Protein 1GRW (pdb70)

Sequence (496 aa):
SVPPGDIQTQPGTKIVFNAPYDDKHTYHIKVINSSARRIGYGIKTTNMKRLGVDPPCGVLDPKEAVLLAVSCDAFAFGQEDTNNDRITVEWTNTPDGAAKQFRREWFQGDGMVRRKNLPIEYNPSVPPGDIQTQPGTKIVFNAPYDDKHTYHIKVINSSARRIGYGIKTTNMKRLGVDPPCGVLDPKEAVLLAVSCDAFAFGQEDTNNDRITVEWTNTPDGAAKQFRREWFQGDGMVRRKNLPIEYNPSVPPGDIQTQPGTKIVFNAPYDDKHTYHIKVINSSARRIGYGIKTTNMKRLGVDPPCGVLDPKEAVLLAVSCDAFAFGQEDTNNDRITVEWTNTPDGAAKQFRREWFQGDGMVRRKNLPIEYNPSVPPGDIQTQPGTKIVFNAPYDDKHTYHIKVINSSARRIGYGIKTTNMKRLGVDPPCGVLDPKEAVLLAVSCDAFAFGQEDTNNDRITVEWTNTPDGAAKQFRREWFQGDGMVRRKNLPIEYNP

Solvent-accessible surface area: 25565 Å² total; per-residue (Å²): 154,76,91,13,18,85,16,100,10,51,0,19,100,59,0,1,2,4,5,5,19,89,80,121,45,71,21,76,1,55,1,33,0,46,17,84,124,68,1,0,5,11,16,126,28,73,36,173,192,24,6,30,21,95,44,75,49,16,14,3,42,57,180,60,43,30,92,2,25,0,22,4,60,44,32,47,57,74,156,88,119,26,133,109,12,98,2,8,1,19,6,11,25,27,62,148,89,32,69,111,139,39,147,196,94,30,52,132,39,157,59,87,68,97,127,57,51,0,62,10,70,23,8,73,146,63,52,5,23,86,16,99,8,55,0,19,96,50,0,2,1,13,4,12,18,89,95,120,64,73,26,77,2,50,0,30,0,38,13,88,127,69,0,0,5,3,14,96,28,69,31,173,200,18,7,29,22,92,42,79,50,15,15,4,44,54,154,60,42,28,86,1,28,0,18,5,58,55,24,44,71,76,159,74,86,30,137,98,9,63,2,14,1,6,5,12,27,24,60,156,64,63,52,94,133,48,56,120,77,30,9,74,28,100,22,23,6,35,38,44,16,0,60,8,81,20,9,76,118,77,44,6,28,75,8,99,9,54,0,24,93,45,0,0,2,11,4,17,16,100,88,132,56,70,29,69,1,50,1,35,0,47,16,94,121,62,1,0,4,11,15,127,22,66,34,175,193,17,6,31,15,94,48,77,48,14,14,3,40,57,182,56,45,31,88,1,27,0,25,3,60,55,18,50,94,62,154,62,95,23,129,101,9,72,0,13,1,5,3,12,27,23,66,149,91,29,72,102,132,36,136,190,81,34,33,83,26,98,25,13,4,51,42,40,20,0,63,9,78,27,12,78,136,89,75,4,22,84,20,90,5,43,0,24,93,52,0,1,1,7,4,9,10,91,93,125,43,74,26,80,1,64,1,30,0,51,14,87,102,69,1,0,5,10,15,143,28,65,33,170,195,15,8,28,23,94,44,78,48,15,18,2,44,52,146,64,41,31,88,1,27,0,23,2,61,52,27,42,71,76,149,94,81,30,114,91,9,111,1,18,0,19,7,11,19,13,59,141,88,34,77,94,139,36,125,191,76,24,52,133,51,162,72,88,48,88,139,54,70,0,64,8,63,24,8,70

Structure (mmCIF, N/CA/C/O backbone):
data_1GRW
#
_entry.id   1GRW
#
_cell.length_a   53.478
_cell.length_b   53.478
_cell.length_c   457.203
_cell.angle_alpha   90.00
_cell.angle_beta   90.00
_cell.angle_gamma   90.00
#
_symmetry.space_group_name_H-M   'P 41 21 2'
#
loop_
_entity.id
_entity.type
_entity.pdbx_description
1 polymer 'MAJOR SPERM PROTEIN 31/40/142'
2 water water
#
loop_
_atom_site.group_PDB
_atom_site.id
_atom_site.type_symbol
_atom_site.label_atom_id
_atom_site.label_alt_id
_atom_site.label_comp_id
_atom_site.label_asym_id
_atom_site.label_entity_id
_atom_site.label_seq_id
_atom_site.pdbx_PDB_ins_code
_atom_site.Cartn_x
_atom_site.Cartn_y
_atom_site.Cartn_z
_atom_site.occupancy
_atom_site.B_iso_or_equiv
_atom_site.auth_seq_id
_atom_site.auth_comp_id
_atom_site.auth_asym_id
_atom_site.auth_atom_id
_atom_site.pdbx_PDB_model_num
ATOM 1 N N . SER A 1 3 ? 23.776 20.516 78.857 0.0000 102.62 3 SER A N 1
ATOM 2 C CA . SER A 1 3 ? 23.885 19.425 77.896 0.0000 101.93 3 SER A CA 1
ATOM 3 C C . SER A 1 3 ? 22.696 19.753 76.668 0.0000 101.19 3 SER A C 1
ATOM 4 O O . SER A 1 3 ? 21.482 19.559 76.849 0.0000 102.62 3 SER A O 1
ATOM 7 N N . VAL A 1 4 ? 22.135 20.409 75.216 1.00 62.31 4 VAL A N 1
ATOM 8 C CA . VAL A 1 4 ? 21.594 20.797 73.903 1.00 60.92 4 VAL A CA 1
ATOM 9 C C . VAL A 1 4 ? 21.728 19.696 72.873 1.00 56.92 4 VAL A C 1
ATOM 10 O O . VAL A 1 4 ? 22.763 19.011 72.816 1.00 56.56 4 VAL A O 1
ATOM 14 N N . PRO A 1 5 ? 20.661 19.475 72.122 1.00 55.35 5 PRO A N 1
ATOM 15 C CA . PRO A 1 5 ? 20.673 18.403 71.122 1.00 52.76 5 PRO A CA 1
ATOM 16 C C . PRO A 1 5 ? 21.769 18.664 70.103 1.00 48.50 5 PRO A C 1
ATOM 17 O O . PRO A 1 5 ? 22.202 19.799 69.837 1.00 46.20 5 PRO A O 1
ATOM 21 N N . PRO A 1 6 ? 22.313 17.589 69.570 1.00 45.61 6 PRO A N 1
ATOM 22 C CA . PRO A 1 6 ? 23.298 17.721 68.499 1.00 44.51 6 PRO A CA 1
ATOM 23 C C . PRO A 1 6 ? 22.599 18.332 67.272 1.00 41.83 6 PRO A C 1
ATOM 24 O O . PRO A 1 6 ? 21.394 18.175 67.067 1.00 41.74 6 PRO A O 1
ATOM 28 N N . GLY A 1 7 ? 23.300 19.195 66.556 1.00 37.28 7 GLY A N 1
ATOM 29 C CA . GLY A 1 7 ? 22.790 19.779 65.345 1.00 41.72 7 GLY A CA 1
ATOM 30 C C . GLY A 1 7 ? 22.853 18.799 64.161 1.00 46.05 7 GLY A C 1
ATOM 31 O O . GLY A 1 7 ? 23.059 17.581 64.109 1.00 46.21 7 GLY A O 1
ATOM 32 N N . ASP A 1 8 ? 22.606 19.372 63.004 1.00 50.94 8 ASP A N 1
ATOM 33 C CA . ASP A 1 8 ? 22.538 18.705 61.726 1.00 56.12 8 ASP A CA 1
ATOM 34 C C . ASP A 1 8 ? 23.877 18.718 60.997 1.00 50.51 8 ASP A C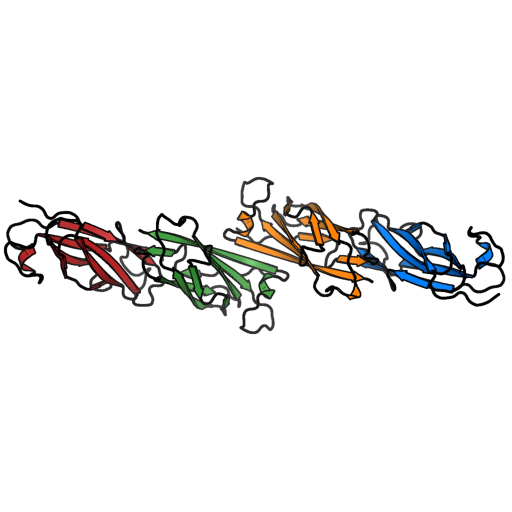 1
ATOM 35 O O . ASP A 1 8 ? 24.693 19.602 61.126 1.00 48.26 8 ASP A O 1
ATOM 40 N N . ILE A 1 9 ? 24.036 17.600 60.303 1.00 48.74 9 ILE A N 1
ATOM 41 C CA . ILE A 1 9 ? 25.220 17.474 59.451 1.00 46.70 9 ILE A CA 1
ATOM 42 C C . ILE A 1 9 ? 24.695 17.438 58.019 1.00 42.86 9 ILE A C 1
ATOM 43 O O . ILE A 1 9 ? 23.498 17.382 57.746 1.00 43.26 9 ILE A O 1
ATOM 48 N N . GLN A 1 10 ? 25.619 17.518 57.113 1.00 46.35 10 GLN A N 1
ATOM 49 C CA . GLN A 1 10 ? 25.286 17.381 55.689 1.00 46.24 10 GLN A CA 1
ATOM 50 C C . GLN A 1 10 ? 26.201 16.265 55.177 1.00 43.86 10 GLN A C 1
ATOM 51 O O . GLN A 1 10 ? 27.331 16.129 55.650 1.00 41.81 10 GLN A O 1
ATOM 57 N N . THR A 1 11 ? 25.600 15.415 54.342 1.00 43.89 11 THR A N 1
ATOM 58 C CA . THR A 1 11 ? 26.448 14.363 53.786 1.00 40.69 11 THR A CA 1
ATOM 59 C C . THR A 1 11 ? 26.410 14.456 52.275 1.00 44.82 11 THR A C 1
ATOM 60 O O . THR A 1 11 ? 25.438 14.889 51.633 1.00 45.69 11 THR A O 1
ATOM 64 N N . GLN A 1 12 ? 27.461 13.939 51.629 1.00 45.19 12 GLN A N 1
ATOM 65 C CA . GLN A 1 12 ? 27.569 13.860 50.172 1.00 38.01 12 GLN A CA 1
ATOM 66 C C . GLN A 1 12 ? 28.151 12.469 49.912 1.00 38.17 12 GLN A C 1
ATOM 67 O O . GLN A 1 12 ? 29.291 12.194 50.302 1.00 40.15 12 GLN A O 1
ATOM 73 N N . PRO A 1 13 ? 27.357 11.597 49.314 1.00 38.34 13 PRO A N 1
ATOM 74 C CA . PRO A 1 13 ? 26.012 11.830 48.858 1.00 38.61 13 PRO A CA 1
ATOM 75 C C . PRO A 1 13 ? 25.018 12.028 49.977 1.00 41.36 13 PRO A C 1
ATOM 76 O O . PRO A 1 13 ? 25.263 11.566 51.110 1.00 43.01 13 PRO A O 1
ATOM 80 N N . GLY A 1 14 ? 23.891 12.711 49.775 1.00 41.51 14 GLY A N 1
ATOM 81 C CA . GLY A 1 14 ? 22.953 12.974 50.823 1.00 38.09 14 GLY A CA 1
ATOM 82 C C . GLY A 1 14 ? 21.925 11.965 51.247 1.00 41.64 14 GLY A C 1
ATOM 83 O O . GLY A 1 14 ? 21.409 12.099 52.400 1.00 41.47 14 GLY A O 1
ATOM 84 N N . THR A 1 15 ? 21.560 10.920 50.473 1.00 40.26 15 THR A N 1
ATOM 85 C CA . THR A 1 15 ? 20.460 10.037 50.866 1.00 40.48 15 THR A CA 1
ATOM 86 C C . THR A 1 15 ? 20.788 8.566 50.784 1.00 41.06 15 THR A C 1
ATOM 87 O O . THR A 1 15 ? 20.048 7.730 51.324 1.00 42.19 15 THR A O 1
ATOM 91 N N . LYS A 1 16 ? 21.818 8.294 49.998 1.00 39.57 16 LYS A N 1
ATOM 92 C CA . LYS A 1 16 ? 22.267 6.905 49.855 1.00 40.66 16 LYS A CA 1
ATOM 93 C C . LYS A 1 16 ? 23.581 6.900 49.089 1.00 36.86 16 LYS A C 1
ATOM 94 O O . LYS A 1 16 ? 24.023 7.937 48.633 1.00 37.34 16 LYS A O 1
ATOM 100 N N . ILE A 1 17 ? 24.152 5.725 48.981 1.00 38.01 17 ILE A N 1
ATOM 101 C CA . ILE A 1 17 ? 25.387 5.556 48.219 1.00 37.07 17 ILE A CA 1
ATOM 102 C C . ILE A 1 17 ? 25.222 4.349 47.324 1.00 34.14 17 ILE A C 1
ATOM 103 O O . ILE A 1 17 ? 24.696 3.297 47.720 1.00 30.88 17 ILE A O 1
ATOM 108 N N . VAL A 1 18 ? 25.538 4.525 46.042 1.00 35.69 18 VAL A N 1
ATOM 109 C CA . VAL A 1 18 ? 25.342 3.411 45.115 1.00 37.63 18 VAL A CA 1
ATOM 110 C C . VAL A 1 18 ? 26.667 2.750 44.784 1.00 36.20 18 VAL A C 1
ATOM 111 O O . VAL A 1 18 ? 27.558 3.508 44.440 1.00 39.34 18 VAL A O 1
ATOM 115 N N . PHE A 1 19 ? 26.788 1.451 44.947 1.00 36.19 19 PHE A N 1
ATOM 116 C CA . PHE A 1 19 ? 27.999 0.757 44.537 1.00 37.44 19 PHE A CA 1
ATOM 117 C C . PHE A 1 19 ? 27.746 0.053 43.199 1.00 38.68 19 PHE A C 1
ATOM 118 O O . PHE A 1 19 ? 26.847 -0.803 43.173 1.00 42.71 19 PHE A O 1
ATOM 126 N N . ASN A 1 20 ? 28.571 0.337 42.240 1.00 38.05 20 ASN A N 1
ATOM 127 C CA . ASN A 1 20 ? 28.457 -0.233 40.905 1.00 37.72 20 ASN A CA 1
ATOM 128 C C . ASN A 1 20 ? 29.230 -1.532 40.745 1.00 36.41 20 ASN A C 1
ATOM 129 O O . ASN A 1 20 ? 30.402 -1.597 41.166 1.00 37.31 20 ASN A O 1
ATOM 134 N N . ALA A 1 21 ? 28.686 -2.543 40.113 1.00 35.87 21 ALA A N 1
ATOM 135 C CA . ALA A 1 21 ? 29.482 -3.753 39.775 1.00 33.67 21 ALA A CA 1
ATOM 136 C C . ALA A 1 21 ? 30.551 -3.293 38.789 1.00 34.54 21 ALA A C 1
ATOM 137 O O . ALA A 1 21 ? 30.430 -2.200 38.191 1.00 33.92 21 ALA A O 1
ATOM 139 N N . PRO A 1 22 ? 31.545 -4.099 38.474 1.00 37.95 22 PRO A N 1
ATOM 140 C CA . PRO A 1 22 ? 31.817 -5.427 38.979 1.00 40.11 22 PRO A CA 1
ATOM 141 C C . PRO A 1 22 ? 32.135 -5.571 40.459 1.00 44.69 22 PRO A C 1
ATOM 142 O O . PRO A 1 22 ? 32.810 -4.764 41.104 1.00 44.17 22 PRO A O 1
ATOM 146 N N . TYR A 1 23 ? 31.728 -6.676 41.081 1.00 46.12 23 TYR A N 1
ATOM 147 C CA . TYR A 1 23 ? 31.962 -6.886 42.502 1.00 47.81 23 TYR A CA 1
ATOM 148 C C . TYR A 1 23 ? 32.984 -7.989 42.781 1.00 52.65 23 TYR A C 1
ATOM 149 O O . TYR A 1 23 ? 32.936 -8.720 43.772 1.00 52.69 23 TYR A O 1
ATOM 158 N N . ASP A 1 24 ? 33.972 -8.073 41.933 1.00 54.31 24 ASP A N 1
ATOM 159 C CA . ASP A 1 24 ? 35.001 -9.101 41.996 1.00 54.80 24 ASP A CA 1
ATOM 160 C C . ASP A 1 24 ? 36.310 -8.445 42.391 1.00 54.30 24 ASP A C 1
ATOM 161 O O . ASP A 1 24 ? 37.378 -9.048 42.454 1.00 55.43 24 ASP A O 1
ATOM 166 N N . ASP A 1 25 ? 36.199 -7.220 42.874 1.00 53.36 25 ASP A N 1
ATOM 167 C CA . ASP A 1 25 ? 37.390 -6.448 43.274 1.00 54.13 25 ASP A CA 1
ATOM 168 C C . ASP A 1 25 ? 36.941 -5.591 44.456 1.00 51.24 25 ASP A C 1
ATOM 169 O O . ASP A 1 25 ? 35.742 -5.404 44.640 1.00 50.67 25 ASP A O 1
ATOM 174 N N . LYS A 1 26 ? 37.838 -5.090 45.247 1.00 48.97 26 LYS A N 1
ATOM 175 C CA . LYS A 1 26 ? 37.397 -4.250 46.351 1.00 47.26 26 LYS A CA 1
ATOM 176 C C . LYS A 1 26 ? 37.221 -2.858 45.806 1.00 45.91 26 LYS A C 1
ATOM 177 O O . LYS A 1 26 ? 38.087 -2.296 45.138 1.00 47.17 26 LYS A O 1
ATOM 183 N N . HIS A 1 27 ? 36.119 -2.221 46.060 1.00 45.05 27 HIS A N 1
ATOM 184 C CA . HIS A 1 27 ? 35.950 -0.849 45.518 1.00 50.37 27 HIS A CA 1
ATOM 185 C C . HIS A 1 27 ? 35.923 0.063 46.737 1.00 48.57 27 HIS A C 1
ATOM 186 O O . HIS A 1 27 ? 35.240 -0.266 47.707 1.00 49.17 27 HIS A O 1
ATOM 193 N N . THR A 1 28 ? 36.591 1.193 46.697 1.00 45.99 28 THR A N 1
ATOM 194 C CA . THR A 1 28 ? 36.629 2.146 47.790 1.00 40.13 28 THR A CA 1
ATOM 195 C C . THR A 1 28 ? 35.874 3.404 47.387 1.00 46.89 28 THR A C 1
ATOM 196 O O . THR A 1 28 ? 36.168 4.054 46.381 1.00 44.90 28 THR A O 1
ATOM 200 N N . TYR A 1 29 ? 34.801 3.716 48.150 1.00 49.56 29 TYR A N 1
ATOM 201 C CA . TYR A 1 29 ? 33.999 4.898 47.835 1.00 49.31 29 TYR A CA 1
ATOM 202 C C . TYR A 1 29 ? 34.245 5.938 48.907 1.00 49.56 29 TYR A C 1
ATOM 203 O O . TYR A 1 29 ? 34.875 5.678 49.932 1.00 55.46 29 TYR A O 1
ATOM 212 N N . HIS A 1 30 ? 33.786 7.152 48.681 1.00 50.45 30 HIS A N 1
ATOM 213 C CA . HIS A 1 30 ? 34.008 8.238 49.633 1.00 49.75 30 HIS A CA 1
ATOM 214 C C . HIS A 1 30 ? 32.731 8.964 49.975 1.00 50.08 30 HIS A C 1
ATOM 215 O O . HIS A 1 30 ? 31.749 9.060 49.222 1.00 57.40 30 HIS A O 1
ATOM 222 N N . ILE A 1 31 ? 32.596 9.344 51.229 1.00 45.80 31 ILE A N 1
ATOM 223 C CA . ILE A 1 31 ? 31.394 10.061 51.667 1.00 41.56 31 ILE A CA 1
ATOM 224 C C . ILE A 1 31 ? 31.917 11.306 52.348 1.00 42.88 31 ILE A C 1
ATOM 225 O O . ILE A 1 31 ? 32.916 11.250 53.079 1.00 45.46 31 ILE A O 1
ATOM 230 N N . LYS A 1 32 ? 31.324 12.441 52.042 1.00 40.51 32 LYS A N 1
ATOM 231 C CA . LYS A 1 32 ? 31.765 13.668 52.702 1.00 42.04 32 LYS A CA 1
ATOM 232 C C . LYS A 1 32 ? 30.809 13.977 53.872 1.00 44.36 32 LYS A C 1
ATOM 233 O O . LYS A 1 32 ? 29.598 14.020 53.676 1.00 42.99 32 LYS A O 1
ATOM 239 N N . VAL A 1 33 ? 31.334 14.143 55.082 1.00 41.60 33 VAL A N 1
ATOM 240 C CA . VAL A 1 33 ? 30.487 14.501 56.210 1.00 41.68 33 VAL A CA 1
ATOM 241 C C . VAL A 1 33 ? 30.873 15.915 56.652 1.00 40.52 33 VAL A C 1
ATOM 242 O O . VAL A 1 33 ? 32.062 16.151 56.822 1.00 41.90 33 VAL A O 1
ATOM 246 N N . ILE A 1 34 ? 29.911 16.808 56.661 1.00 40.67 34 ILE A N 1
ATOM 247 C CA . ILE A 1 34 ? 30.123 18.193 57.043 1.00 41.88 34 ILE A CA 1
ATOM 248 C C . ILE A 1 34 ? 29.306 18.528 58.302 1.00 40.98 34 ILE A C 1
ATOM 249 O O . ILE A 1 34 ? 28.139 18.177 58.438 1.00 41.15 34 ILE A O 1
ATOM 254 N N . ASN A 1 35 ? 29.967 19.159 59.248 1.00 42.21 35 ASN A N 1
ATOM 255 C CA . ASN A 1 35 ? 29.339 19.556 60.503 1.00 43.52 35 ASN A CA 1
ATOM 256 C C . ASN A 1 35 ? 28.759 20.950 60.269 1.00 46.65 35 ASN A C 1
ATOM 257 O O . ASN A 1 35 ? 29.446 21.961 60.385 1.00 48.76 35 ASN A O 1
ATOM 262 N N . SER A 1 36 ? 27.498 21.034 59.879 1.00 46.69 36 SER A N 1
ATOM 263 C CA . SER A 1 36 ? 26.871 22.303 59.594 1.00 51.03 36 SER A CA 1
ATOM 264 C C . SER A 1 36 ? 26.488 23.070 60.879 1.00 52.80 36 SER A C 1
ATOM 265 O O . SER A 1 36 ? 26.019 24.213 60.765 1.00 53.69 36 SER A O 1
ATOM 268 N N . SER A 1 37 ? 26.520 22.414 62.027 1.00 49.83 37 SER A N 1
ATOM 269 C CA . SER A 1 37 ? 25.990 23.036 63.242 1.00 48.99 37 SER A CA 1
ATOM 270 C C . SER A 1 37 ? 26.922 24.065 63.835 1.00 49.39 37 SER A C 1
ATOM 271 O O . SER A 1 37 ? 28.069 24.224 63.395 1.00 50.76 37 SER A O 1
ATOM 274 N N . ALA A 1 38 ? 26.464 24.718 64.921 1.00 47.53 38 ALA A N 1
ATOM 275 C CA . ALA A 1 38 ? 27.363 25.707 65.531 1.00 45.34 38 ALA A CA 1
ATOM 276 C C . ALA A 1 38 ? 28.257 25.091 66.591 1.00 49.11 38 ALA A C 1
ATOM 277 O O . ALA A 1 38 ? 29.060 25.811 67.216 1.00 52.14 38 ALA A O 1
ATOM 279 N N . ARG A 1 39 ? 28.164 23.791 66.886 1.00 46.55 39 ARG A N 1
ATOM 280 C CA . ARG A 1 39 ? 28.985 23.208 67.933 1.00 45.72 39 ARG A CA 1
ATOM 281 C C . ARG A 1 39 ? 29.863 22.067 67.478 1.00 45.01 39 ARG A C 1
ATOM 282 O O . ARG A 1 39 ? 29.675 21.426 66.444 1.00 46.28 39 ARG A O 1
ATOM 290 N N . ARG A 1 40 ? 30.941 21.812 68.229 1.00 43.37 40 ARG A N 1
ATOM 291 C CA . ARG A 1 40 ? 31.840 20.708 67.943 1.00 41.70 40 ARG A CA 1
ATOM 292 C C . ARG A 1 40 ? 31.107 19.383 68.173 1.00 41.82 40 ARG A C 1
ATOM 293 O O . ARG A 1 40 ? 30.357 19.233 69.131 1.00 39.27 40 ARG A O 1
ATOM 301 N N . ILE A 1 41 ? 31.307 18.422 67.269 1.00 42.62 41 ILE A N 1
ATOM 302 C CA . ILE A 1 41 ? 30.595 17.157 67.405 1.00 38.69 41 ILE A CA 1
ATOM 303 C C . ILE A 1 41 ? 31.582 16.011 67.243 1.00 39.31 41 ILE A C 1
ATOM 304 O O . ILE A 1 41 ? 32.548 16.184 66.515 1.00 42.20 41 ILE A O 1
ATOM 309 N N . GLY A 1 42 ? 31.290 14.905 67.875 1.00 39.09 42 GLY A N 1
ATOM 310 C CA . GLY A 1 42 ? 32.080 13.668 67.840 1.00 33.24 42 GLY A CA 1
ATOM 311 C C . GLY A 1 42 ? 31.173 12.735 67.028 1.00 39.29 42 GLY A C 1
ATOM 312 O O . GLY A 1 42 ? 29.951 12.860 67.085 1.00 41.18 42 GLY A O 1
ATOM 313 N N . TYR A 1 43 ? 31.753 11.868 66.213 1.00 40.86 43 TYR A N 1
ATOM 314 C CA . TYR A 1 43 ? 30.911 11.037 65.366 1.00 37.79 43 TYR A CA 1
ATOM 315 C C . TYR A 1 43 ? 31.467 9.627 65.317 1.00 38.95 43 TYR A C 1
ATOM 316 O O . TYR A 1 43 ? 32.677 9.412 65.412 1.00 41.07 43 TYR A O 1
ATOM 325 N N . GLY A 1 44 ? 30.562 8.681 65.118 1.00 37.80 44 GLY A N 1
ATOM 326 C CA . GLY A 1 44 ? 31.026 7.278 64.950 1.00 34.98 44 GLY A CA 1
ATOM 327 C C . GLY A 1 44 ? 30.271 6.769 63.706 1.00 38.32 44 GLY A C 1
ATOM 328 O O . GLY A 1 44 ? 29.174 7.241 63.413 1.00 42.02 44 GLY A O 1
ATOM 329 N N . ILE A 1 45 ? 30.919 5.914 62.936 1.00 35.28 45 ILE A N 1
ATOM 330 C CA . ILE A 1 45 ? 30.348 5.328 61.769 1.00 37.32 45 ILE A CA 1
ATOM 331 C C . ILE A 1 45 ? 30.142 3.839 62.004 1.00 39.47 45 ILE A C 1
ATOM 332 O O . ILE A 1 45 ? 31.006 3.216 62.604 1.00 41.46 45 ILE A O 1
ATOM 337 N N . LYS A 1 46 ? 29.051 3.286 61.535 1.00 40.60 46 LYS A N 1
ATOM 338 C CA . LYS A 1 46 ? 28.768 1.866 61.636 1.00 44.24 46 LYS A CA 1
ATOM 339 C C . LYS A 1 46 ? 28.245 1.315 60.330 1.00 44.18 46 LYS A C 1
ATOM 340 O O . LYS A 1 46 ? 27.671 2.053 59.521 1.00 43.37 46 LYS A O 1
ATOM 346 N N . THR A 1 47 ? 28.475 0.024 60.075 1.00 48.56 47 THR A N 1
ATOM 347 C CA . THR A 1 47 ? 27.934 -0.589 58.870 1.00 49.98 47 THR A CA 1
ATOM 348 C C . THR A 1 47 ? 27.209 -1.883 59.260 1.00 46.85 47 THR A C 1
ATOM 349 O O . THR A 1 47 ? 27.532 -2.456 60.290 1.00 44.64 47 THR A O 1
ATOM 353 N N . THR A 1 48 ? 26.313 -2.321 58.409 1.00 47.07 48 THR A N 1
ATOM 354 C CA . THR A 1 48 ? 25.542 -3.544 58.590 1.00 44.86 48 THR A CA 1
ATOM 355 C C . THR A 1 48 ? 26.312 -4.769 58.139 1.00 45.01 48 THR A C 1
ATOM 356 O O . THR A 1 48 ? 25.815 -5.894 58.283 1.00 46.48 48 THR A O 1
ATOM 360 N N . ASN A 1 49 ? 27.513 -4.569 57.602 1.00 44.23 49 ASN A N 1
ATOM 361 C CA . ASN A 1 49 ? 28.210 -5.812 57.150 1.00 48.41 49 ASN A CA 1
ATOM 362 C C . ASN A 1 49 ? 29.691 -5.605 57.345 1.00 53.95 49 ASN A C 1
ATOM 363 O O . ASN A 1 49 ? 30.391 -5.099 56.467 1.00 54.04 49 ASN A O 1
ATOM 368 N N . MET A 1 50 ? 30.169 -5.906 58.568 1.00 57.09 50 MET A N 1
ATOM 369 C CA . MET A 1 50 ? 31.581 -5.735 58.879 1.00 57.02 50 MET A CA 1
ATOM 370 C C . MET A 1 50 ? 32.458 -6.564 57.941 1.00 55.27 50 MET A C 1
ATOM 371 O O . MET A 1 50 ? 33.516 -6.069 57.468 1.00 55.46 50 MET A O 1
ATOM 376 N N . LYS A 1 51 ? 32.039 -7.769 57.550 1.00 48.01 51 LYS A N 1
ATOM 377 C CA . LYS A 1 51 ? 32.854 -8.605 56.677 1.00 53.95 51 LYS A CA 1
ATOM 378 C C . LYS A 1 51 ? 33.152 -7.981 55.312 1.00 56.36 51 LYS A C 1
ATOM 379 O O . LYS A 1 51 ? 34.296 -8.003 54.867 1.00 54.58 51 LYS A O 1
ATOM 385 N N . ARG A 1 52 ? 32.147 -7.447 54.650 1.00 56.00 52 ARG A N 1
ATOM 386 C CA . ARG A 1 52 ? 32.224 -6.831 53.346 1.00 51.87 52 ARG A CA 1
ATOM 387 C C . ARG A 1 52 ? 32.497 -5.342 53.451 1.00 52.83 52 ARG A C 1
ATOM 388 O O . ARG A 1 52 ? 33.256 -4.775 52.646 1.00 53.48 52 ARG A O 1
ATOM 396 N N . LEU A 1 53 ? 31.920 -4.647 54.455 1.00 47.73 53 LEU A N 1
ATOM 397 C CA . LEU A 1 53 ? 32.081 -3.203 54.473 1.00 45.48 53 LEU A CA 1
ATOM 398 C C . LEU A 1 53 ? 32.997 -2.660 55.528 1.00 45.70 53 LEU A C 1
ATOM 399 O O . LEU A 1 53 ? 32.911 -3.026 56.697 1.00 54.20 53 LEU A O 1
ATOM 404 N N . GLY A 1 54 ? 33.734 -1.621 55.204 1.00 43.73 54 GLY A N 1
ATOM 405 C CA . GLY A 1 54 ? 34.694 -0.983 56.071 1.00 39.32 54 GLY A CA 1
ATOM 406 C C . GLY A 1 54 ? 34.675 0.524 55.856 1.00 45.56 54 GLY A C 1
ATOM 407 O O . GLY A 1 54 ? 34.458 1.013 54.734 1.00 49.71 54 GLY A O 1
ATOM 408 N N . VAL A 1 55 ? 34.766 1.269 56.945 1.00 47.39 55 VAL A N 1
ATOM 409 C CA . VAL A 1 55 ? 34.787 2.708 56.940 1.00 48.64 55 VAL A CA 1
ATOM 410 C C . VAL A 1 55 ? 36.049 3.190 57.684 1.00 48.80 55 VAL A C 1
ATOM 411 O O . VAL A 1 55 ? 36.486 2.612 58.664 1.00 47.36 55 VAL A O 1
ATOM 415 N N . ASP A 1 56 ? 36.602 4.262 57.133 1.00 47.28 56 ASP A N 1
ATOM 416 C CA . ASP A 1 56 ? 37.809 4.846 57.658 1.00 48.18 56 ASP A CA 1
ATOM 417 C C . ASP A 1 56 ? 37.933 6.319 57.360 1.00 45.95 56 ASP A C 1
ATOM 418 O O . ASP A 1 56 ? 37.975 6.667 56.189 1.00 46.98 56 ASP A O 1
ATOM 423 N N . PRO A 1 57 ? 38.064 7.179 58.346 1.00 45.21 57 PRO A N 1
ATOM 424 C CA . PRO A 1 57 ? 38.066 6.823 59.748 1.00 48.46 57 PRO A CA 1
ATOM 425 C C . PRO A 1 57 ? 36.670 6.411 60.225 1.00 49.85 57 PRO A C 1
ATOM 426 O O . PRO A 1 57 ? 35.676 6.994 59.795 1.00 52.09 57 PRO A O 1
ATOM 430 N N . PRO A 1 58 ? 36.633 5.534 61.205 1.00 49.00 58 PRO A N 1
ATOM 431 C CA . PRO A 1 58 ? 35.401 5.021 61.773 1.00 47.61 58 PRO A CA 1
ATOM 432 C C . PRO A 1 58 ? 34.858 5.923 62.857 1.00 47.21 58 PRO A C 1
ATOM 433 O O . PRO A 1 58 ? 33.743 5.719 63.339 1.00 48.25 58 PRO A O 1
ATOM 437 N N . CYS A 1 59 ? 35.583 6.968 63.250 1.00 44.35 59 CYS A N 1
ATOM 438 C CA . CYS A 1 59 ? 35.094 7.876 64.280 1.00 42.59 59 CYS A CA 1
ATOM 439 C C . CYS A 1 59 ? 36.007 9.092 64.233 1.00 41.54 59 CYS A C 1
ATOM 440 O O . CYS A 1 59 ? 37.110 8.930 63.733 1.00 42.84 59 CYS A O 1
ATOM 443 N N . GLY A 1 60 ? 35.534 10.232 64.678 1.00 41.99 60 GLY A N 1
ATOM 444 C CA . GLY A 1 60 ? 36.363 11.426 64.686 1.00 42.53 60 GLY A CA 1
ATOM 445 C C . GLY A 1 60 ? 35.651 12.582 65.404 1.00 42.07 60 GLY A C 1
ATOM 446 O O . GLY A 1 60 ? 34.589 12.351 65.978 1.00 40.26 60 GLY A O 1
ATOM 447 N N . VAL A 1 61 ? 36.200 13.783 65.214 1.00 40.16 61 VAL A N 1
ATOM 448 C CA . VAL A 1 61 ? 35.641 15.003 65.802 1.00 41.21 61 VAL A CA 1
ATOM 449 C C . VAL A 1 61 ? 35.601 16.043 64.694 1.00 43.96 61 VAL A C 1
ATOM 450 O O . VAL A 1 61 ? 36.484 16.055 63.846 1.00 50.28 61 VAL A O 1
ATOM 454 N N . LEU A 1 62 ? 34.620 16.904 64.673 1.00 43.28 62 LEU A N 1
ATOM 455 C CA . LEU A 1 62 ? 34.438 17.897 63.620 1.00 42.60 62 LEU A CA 1
ATOM 456 C C . LEU A 1 62 ? 34.042 19.242 64.228 1.00 46.44 62 LEU A C 1
ATOM 457 O O . LEU A 1 62 ? 33.031 19.367 64.942 1.00 43.46 62 LEU A O 1
ATOM 462 N N . ASP A 1 63 ? 34.942 20.237 64.026 1.00 45.63 63 ASP A N 1
ATOM 463 C CA . ASP A 1 63 ? 34.612 21.545 64.598 1.00 47.25 63 ASP A CA 1
ATOM 464 C C . ASP A 1 63 ? 33.451 22.097 63.790 1.00 47.53 63 ASP A C 1
ATOM 465 O O . ASP A 1 63 ? 33.140 21.560 62.742 1.00 47.86 63 ASP A O 1
ATOM 470 N N . PRO A 1 64 ? 32.830 23.168 64.248 1.00 47.81 64 PRO A N 1
ATOM 471 C CA . PRO A 1 64 ? 31.740 23.757 63.470 1.00 48.50 64 PRO A CA 1
ATOM 472 C C . PRO A 1 64 ? 32.274 24.026 62.071 1.00 51.06 64 PRO A C 1
ATOM 473 O O . PRO A 1 64 ? 33.419 24.490 61.975 1.00 50.28 64 PRO A O 1
ATOM 477 N N . LYS A 1 65 ? 31.504 23.719 61.049 1.00 52.45 65 LYS A N 1
ATOM 478 C CA . LYS A 1 65 ? 31.756 23.906 59.649 1.00 47.93 65 LYS A CA 1
ATOM 479 C C . LYS A 1 65 ? 32.879 23.093 59.059 1.00 47.17 65 LYS A C 1
ATOM 480 O O . LYS A 1 65 ? 33.142 23.172 57.840 1.00 53.89 65 LYS A O 1
ATOM 486 N N . GLU A 1 66 ? 33.519 22.210 59.807 1.00 43.42 66 GLU A N 1
ATOM 487 C CA . GLU A 1 66 ? 34.574 21.341 59.345 1.00 42.51 66 GLU A CA 1
ATOM 488 C C . GLU A 1 66 ? 33.955 20.087 58.719 1.00 48.53 66 GLU A C 1
ATOM 489 O O . GLU A 1 66 ? 32.930 19.567 59.143 1.00 50.31 66 GLU A O 1
ATOM 495 N N . ALA A 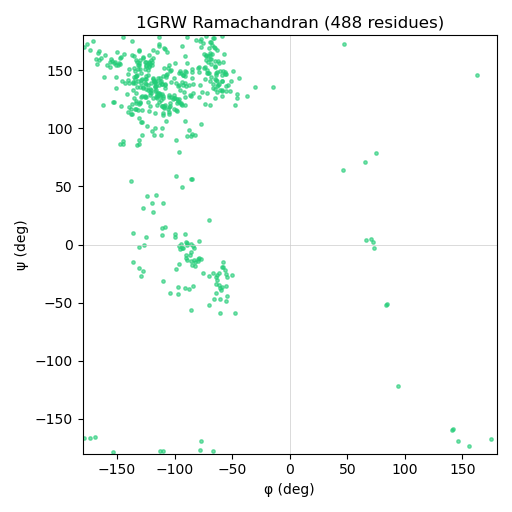1 67 ? 34.647 19.546 57.722 1.00 50.29 67 ALA A N 1
ATOM 496 C CA . ALA A 1 67 ? 34.271 18.381 56.978 1.00 45.23 67 ALA A CA 1
ATOM 497 C C . ALA A 1 67 ? 35.323 17.290 57.029 1.00 41.80 67 ALA A C 1
ATOM 498 O O . ALA A 1 67 ? 36.491 17.575 57.210 1.00 47.43 67 ALA A O 1
ATOM 500 N N . VAL A 1 68 ? 34.899 16.071 56.863 1.00 40.67 68 VAL A N 1
ATOM 501 C CA . VAL A 1 68 ? 35.817 14.941 56.819 1.00 40.23 68 VAL A CA 1
ATOM 502 C C . VAL A 1 68 ? 35.404 14.025 55.644 1.00 43.75 68 VAL A C 1
ATOM 503 O O . VAL A 1 68 ? 34.217 13.987 55.286 1.00 48.20 68 VAL A O 1
ATOM 507 N N . LEU A 1 69 ? 36.359 13.438 54.972 1.00 41.39 69 LEU A N 1
ATOM 508 C CA . LEU A 1 69 ? 36.086 12.579 53.817 1.00 46.50 69 LEU A CA 1
ATOM 509 C C . LEU A 1 69 ? 36.407 11.137 54.207 1.00 47.89 69 LEU A C 1
ATOM 510 O O . LEU A 1 69 ? 37.506 10.752 54.583 1.00 49.08 69 LEU A O 1
ATOM 515 N N . LEU A 1 70 ? 35.346 10.328 54.260 1.00 48.34 70 LEU A N 1
ATOM 516 C CA . LEU A 1 70 ? 35.428 8.968 54.723 1.00 41.62 70 LEU A CA 1
ATOM 517 C C . LEU A 1 70 ? 35.573 8.017 53.575 1.00 42.27 70 LEU A C 1
ATOM 518 O O . LEU A 1 70 ? 34.925 8.193 52.546 1.00 41.52 70 LEU A O 1
ATOM 523 N N . ALA A 1 71 ? 36.304 6.962 53.891 1.00 41.53 71 ALA A N 1
ATOM 524 C CA . ALA A 1 71 ? 36.505 5.949 52.843 1.00 42.88 71 ALA A CA 1
ATOM 525 C C . ALA A 1 71 ? 35.707 4.717 53.252 1.00 42.25 71 ALA A C 1
ATOM 526 O O . ALA A 1 71 ? 35.888 4.055 54.284 1.00 42.03 71 ALA A O 1
ATOM 528 N N . VAL A 1 72 ? 34.770 4.408 52.373 1.00 41.23 72 VAL A N 1
ATOM 529 C CA . VAL A 1 72 ? 33.897 3.265 52.527 1.00 44.39 72 VAL A CA 1
ATOM 530 C C . VAL A 1 72 ? 34.298 2.182 51.534 1.00 46.74 72 VAL A C 1
ATOM 531 O O . VAL A 1 72 ? 34.035 2.365 50.342 1.00 47.54 72 VAL A O 1
ATOM 535 N N . SER A 1 73 ? 34.917 1.137 52.038 1.00 47.12 73 SER A N 1
ATOM 536 C CA . SER A 1 73 ? 35.322 0.061 51.139 1.00 48.83 73 SER A CA 1
ATOM 537 C C . SER A 1 73 ? 34.275 -1.046 51.111 1.00 50.49 73 SER A C 1
ATOM 538 O O . SER A 1 73 ? 33.578 -1.342 52.088 1.00 51.81 73 SER A O 1
ATOM 541 N N . CYS A 1 74 ? 34.187 -1.686 49.961 1.00 48.58 74 CYS A N 1
ATOM 542 C CA . CYS A 1 74 ? 33.321 -2.822 49.688 1.00 44.59 74 CYS A CA 1
ATOM 543 C C . CYS A 1 74 ? 34.135 -3.949 49.064 1.00 45.93 74 CYS A C 1
ATOM 544 O O . CYS A 1 74 ? 34.623 -3.927 47.933 1.00 47.12 74 CYS A O 1
ATOM 547 N N . ASP A 1 75 ? 34.417 -4.985 49.852 1.00 49.07 75 ASP A N 1
ATOM 548 C CA . ASP A 1 75 ? 35.201 -6.105 49.395 1.00 50.45 75 ASP A CA 1
ATOM 549 C C . ASP A 1 75 ? 34.562 -6.741 48.146 1.00 50.99 75 ASP A C 1
ATOM 550 O O . ASP A 1 75 ? 33.404 -6.504 47.836 1.00 51.40 75 ASP A O 1
ATOM 555 N N . ALA A 1 76 ? 35.367 -7.541 47.467 1.00 46.76 76 ALA A N 1
ATOM 556 C CA . ALA A 1 76 ? 34.860 -8.391 46.391 1.00 42.82 76 ALA A CA 1
ATOM 557 C C . ALA A 1 76 ? 33.871 -9.347 47.077 1.00 40.50 76 ALA A C 1
ATOM 558 O O . ALA A 1 76 ? 34.135 -9.673 48.261 1.00 39.47 76 ALA A O 1
ATOM 560 N N . PHE A 1 77 ? 32.831 -9.795 46.426 1.00 40.31 77 PHE A N 1
ATOM 561 C CA . PHE A 1 77 ? 31.853 -10.719 47.005 1.00 42.92 77 PHE A CA 1
ATOM 562 C C . PHE A 1 77 ? 31.021 -11.247 45.835 1.00 45.36 77 PHE A C 1
ATOM 563 O O . PHE A 1 77 ? 31.060 -10.628 44.778 1.00 43.47 77 PHE A O 1
ATOM 571 N N . ALA A 1 78 ? 30.277 -12.315 46.064 1.00 52.51 78 ALA A N 1
ATOM 572 C CA . ALA A 1 78 ? 29.430 -12.904 45.021 1.00 53.45 78 ALA A CA 1
ATOM 573 C C . ALA A 1 78 ? 27.992 -12.397 45.230 1.00 53.96 78 ALA A C 1
ATOM 574 O O . ALA A 1 78 ? 27.121 -12.905 45.928 1.00 50.53 78 ALA A O 1
ATOM 576 N N . PHE A 1 79 ? 27.801 -11.270 44.559 1.00 52.99 79 PHE A N 1
ATOM 577 C CA . PHE A 1 79 ? 26.561 -10.541 44.468 1.00 50.85 79 PHE A CA 1
ATOM 578 C C . PHE A 1 79 ? 25.423 -11.448 43.974 1.00 50.94 79 PHE A C 1
ATOM 579 O O . PHE A 1 79 ? 24.289 -11.441 44.476 1.00 49.95 79 PHE A O 1
ATOM 587 N N . GLY A 1 80 ? 25.748 -12.233 42.938 1.00 44.41 80 GLY A N 1
ATOM 588 C CA . GLY A 1 80 ? 24.841 -13.162 42.343 1.00 50.66 80 GLY A CA 1
ATOM 589 C C . GLY A 1 80 ? 24.268 -14.218 43.257 1.00 57.18 80 GLY A C 1
ATOM 590 O O . GLY A 1 80 ? 23.366 -14.938 42.809 1.00 60.70 80 GLY A O 1
ATOM 591 N N . GLN A 1 81 ? 24.839 -14.433 44.447 1.00 58.88 81 GLN A N 1
ATOM 592 C CA . GLN A 1 81 ? 24.342 -15.429 45.361 1.00 59.59 81 GLN A CA 1
ATOM 593 C C . GLN A 1 81 ? 24.027 -14.948 46.762 1.00 63.27 81 GLN A C 1
ATOM 594 O O . GLN A 1 81 ? 23.678 -15.857 47.520 1.00 63.97 81 GLN A O 1
ATOM 600 N N . GLU A 1 82 ? 24.234 -13.682 47.064 1.00 67.91 82 GLU A N 1
ATOM 601 C CA . GLU A 1 82 ? 24.006 -13.165 48.401 1.00 69.75 82 GLU A CA 1
ATOM 602 C C . GLU A 1 82 ? 22.864 -12.175 48.515 1.00 69.74 82 GLU A C 1
ATOM 603 O O . GLU A 1 82 ? 22.110 -11.854 47.621 1.00 68.31 82 GLU A O 1
ATOM 609 N N . ASP A 1 83 ? 22.653 -11.737 49.752 1.00 74.61 83 ASP A N 1
ATOM 610 C CA . ASP A 1 83 ? 21.651 -10.777 50.157 1.00 72.01 83 ASP A CA 1
ATOM 611 C C . ASP A 1 83 ? 22.287 -9.406 49.960 1.00 68.24 83 ASP A C 1
ATOM 612 O O . ASP A 1 83 ? 23.463 -9.293 50.339 1.00 70.54 83 ASP A O 1
ATOM 617 N N . THR A 1 84 ? 21.590 -8.526 49.256 1.00 62.52 84 THR A N 1
ATOM 618 C CA . THR A 1 84 ? 22.119 -7.179 49.112 1.00 54.15 84 THR A CA 1
ATOM 619 C C . THR A 1 84 ? 21.038 -6.128 49.314 1.00 52.22 84 THR A C 1
ATOM 620 O O . THR A 1 84 ? 21.278 -4.937 49.069 1.00 50.54 84 THR A O 1
ATOM 624 N N . ASN A 1 85 ? 19.846 -6.516 49.772 1.00 49.43 85 ASN A N 1
ATOM 625 C CA . ASN A 1 85 ? 18.859 -5.430 49.947 1.00 57.07 85 ASN A CA 1
ATOM 626 C C . ASN A 1 85 ? 18.950 -4.864 51.354 1.00 59.89 85 ASN A C 1
ATOM 627 O O . ASN A 1 85 ? 18.121 -4.037 51.755 1.00 59.92 85 ASN A O 1
ATOM 632 N N . ASN A 1 86 ? 19.951 -5.232 52.184 1.00 58.48 86 ASN A N 1
ATOM 633 C CA . ASN A 1 86 ? 20.029 -4.718 53.521 1.00 61.79 86 ASN A CA 1
ATOM 634 C C . ASN A 1 86 ? 21.287 -4.072 54.015 1.00 57.83 86 ASN A C 1
ATOM 635 O O . ASN A 1 86 ? 21.583 -4.056 55.214 1.00 55.62 86 ASN A O 1
ATOM 640 N N . ASP A 1 87 ? 22.068 -3.416 53.176 1.00 54.00 87 ASP A N 1
ATOM 641 C CA . ASP A 1 87 ? 23.262 -2.776 53.694 1.00 48.89 87 ASP A CA 1
ATOM 642 C C . ASP A 1 87 ? 23.015 -1.285 53.883 1.00 46.57 87 ASP A C 1
ATOM 643 O O . ASP A 1 87 ? 22.312 -0.671 53.083 1.00 45.38 87 ASP A O 1
ATOM 648 N N . ARG A 1 88 ? 23.614 -0.775 54.957 1.00 43.35 88 ARG A N 1
ATOM 649 C CA . ARG A 1 88 ? 23.556 0.660 55.168 1.00 45.47 88 ARG A CA 1
ATOM 650 C C . ARG A 1 88 ? 24.758 1.146 55.953 1.00 42.79 88 ARG A C 1
ATOM 651 O O . ARG A 1 88 ? 25.468 0.352 56.572 1.00 4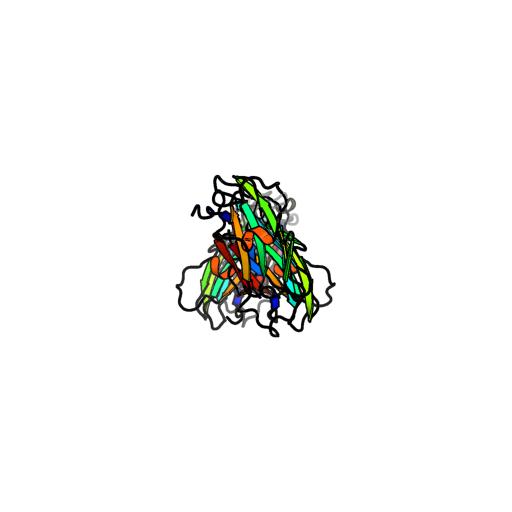6.79 88 ARG A O 1
ATOM 659 N N . ILE A 1 89 ? 25.065 2.406 55.785 1.00 37.54 89 ILE A N 1
ATOM 660 C CA . ILE A 1 89 ? 26.162 3.016 56.541 1.00 36.84 89 ILE A CA 1
ATOM 661 C C . ILE A 1 89 ? 25.446 3.929 57.537 1.00 39.75 89 ILE A C 1
ATOM 662 O O . ILE A 1 89 ? 24.442 4.523 57.106 1.00 40.33 89 ILE A O 1
ATOM 667 N N . THR A 1 90 ? 25.834 3.934 58.793 1.00 35.94 90 THR A N 1
ATOM 668 C CA . THR A 1 90 ? 25.193 4.799 59.770 1.00 35.38 90 THR A CA 1
ATOM 669 C C . THR A 1 90 ? 26.189 5.794 60.381 1.00 36.58 90 THR A C 1
ATOM 670 O O . THR A 1 90 ? 27.260 5.415 60.909 1.00 33.35 90 THR A O 1
ATOM 674 N N . VAL A 1 91 ? 25.812 7.062 60.303 1.00 36.13 91 VAL A N 1
ATOM 675 C CA . VAL A 1 91 ? 26.572 8.144 60.911 1.00 37.04 91 VAL A CA 1
ATOM 676 C C . VAL A 1 91 ? 25.881 8.523 62.221 1.00 38.98 91 VAL A C 1
ATOM 677 O O . VAL A 1 91 ? 24.743 9.032 62.161 1.00 35.51 91 VAL A O 1
ATOM 681 N N . GLU A 1 92 ? 26.581 8.333 63.317 1.00 45.78 92 GLU A N 1
ATOM 682 C CA . GLU A 1 92 ? 26.063 8.712 64.646 1.00 44.83 92 GLU A CA 1
ATOM 683 C C . GLU A 1 92 ? 26.927 9.880 65.155 1.00 44.91 92 GLU A C 1
ATOM 684 O O . GLU A 1 92 ? 28.138 9.832 64.939 1.00 42.89 92 GLU A O 1
ATOM 690 N N . TRP A 1 93 ? 26.281 10.821 65.848 1.00 43.68 93 TRP A N 1
ATOM 691 C CA . TRP A 1 93 ? 27.024 11.928 66.426 1.00 40.60 93 TRP A CA 1
ATOM 692 C C . TRP A 1 93 ? 26.361 12.611 67.616 1.00 40.19 93 TRP A C 1
ATOM 693 O O . TRP A 1 93 ? 25.146 12.633 67.848 1.00 38.04 93 TRP A O 1
ATOM 704 N N . THR A 1 94 ? 27.232 13.272 68.411 1.00 34.52 94 THR A N 1
ATOM 705 C CA . THR A 1 94 ? 26.755 14.038 69.534 1.00 36.43 94 THR A CA 1
ATOM 706 C C . THR A 1 94 ? 27.619 15.259 69.792 1.00 35.71 94 THR A C 1
ATOM 707 O O . THR A 1 94 ? 28.717 15.305 69.297 1.00 38.79 94 THR A O 1
ATOM 711 N N . ASN A 1 95 ? 27.122 16.310 70.415 1.00 42.73 95 ASN A N 1
ATOM 712 C CA . ASN A 1 95 ? 27.896 17.469 70.802 1.00 41.32 95 ASN A CA 1
ATOM 713 C C . ASN A 1 95 ? 28.959 16.951 71.806 1.00 42.87 95 ASN A C 1
ATOM 714 O O . ASN A 1 95 ? 28.711 16.051 72.580 1.00 42.88 95 ASN A O 1
ATOM 719 N N . THR A 1 96 ? 30.143 17.428 71.633 1.00 46.54 96 THR A N 1
ATOM 720 C CA . THR A 1 96 ? 31.343 17.105 72.397 1.00 47.31 96 THR A CA 1
ATOM 721 C C . THR A 1 96 ? 31.210 17.839 73.712 1.00 47.97 96 THR A C 1
ATOM 722 O O . THR A 1 96 ? 30.701 18.959 73.754 1.00 45.42 96 THR A O 1
ATOM 726 N N . PRO A 1 97 ? 31.418 17.169 74.835 1.00 53.17 97 PRO A N 1
ATOM 727 C CA . PRO A 1 97 ? 31.312 17.795 76.144 1.00 56.37 97 PRO A CA 1
ATOM 728 C C . PRO A 1 97 ? 32.365 18.881 76.344 1.00 60.73 97 PRO A C 1
ATOM 729 O O . PRO A 1 97 ? 33.489 18.816 75.872 1.00 59.99 97 PRO A O 1
ATOM 733 N N . ASP A 1 98 ? 31.953 19.868 77.096 1.00 70.15 98 ASP A N 1
ATOM 734 C CA . ASP A 1 98 ? 32.779 20.969 77.521 1.00 79.12 98 ASP A CA 1
ATOM 735 C C . ASP A 1 98 ? 34.218 20.652 77.852 1.00 79.20 98 ASP A C 1
ATOM 736 O O . ASP A 1 98 ? 34.509 19.753 78.655 1.00 77.85 98 ASP A O 1
ATOM 741 N N . GLY A 1 99 ? 35.133 21.412 77.227 1.00 77.66 99 GLY A N 1
ATOM 742 C CA . GLY A 1 99 ? 36.555 21.193 77.494 1.00 78.37 99 GLY A CA 1
ATOM 743 C C . GLY A 1 99 ? 36.912 19.711 77.447 1.00 79.24 99 GLY A C 1
ATOM 744 O O . GLY A 1 99 ? 37.224 19.019 78.419 1.00 80.27 99 GLY A O 1
ATOM 745 N N . ALA A 1 100 ? 36.737 19.197 76.229 1.00 76.43 100 ALA A N 1
ATOM 746 C CA . ALA A 1 100 ? 37.137 17.807 75.973 1.00 71.92 100 ALA A CA 1
ATOM 747 C C . ALA A 1 100 ? 38.086 17.993 74.776 1.00 69.66 100 ALA A C 1
ATOM 748 O O . ALA A 1 100 ? 38.016 19.028 74.093 1.00 70.81 100 ALA A O 1
ATOM 750 N N . ALA A 1 101 ? 38.991 17.063 74.670 1.00 65.28 101 ALA A N 1
ATOM 751 C CA . ALA A 1 101 ? 40.011 17.080 73.631 1.00 66.36 101 ALA A CA 1
ATOM 752 C C . ALA A 1 101 ? 39.438 16.778 72.263 1.00 64.34 101 ALA A C 1
ATOM 753 O O . ALA A 1 101 ? 38.342 16.234 72.237 1.00 64.01 101 ALA A O 1
ATOM 755 N N . LYS A 1 102 ? 40.128 17.086 71.167 1.00 63.22 102 LYS A N 1
ATOM 756 C CA . LYS A 1 102 ? 39.648 16.770 69.821 1.00 58.57 102 LYS A CA 1
ATOM 757 C C . LYS A 1 102 ? 40.070 15.332 69.536 1.00 58.50 102 LYS A C 1
ATOM 758 O O . LYS A 1 102 ? 40.825 15.066 68.617 1.00 67.23 102 LYS A O 1
ATOM 764 N N . GLN A 1 103 ? 39.700 14.377 70.356 1.00 56.64 103 GLN A N 1
ATOM 765 C CA . GLN A 1 103 ? 39.978 12.963 70.272 1.00 55.82 103 GLN A CA 1
ATOM 766 C C . GLN A 1 103 ? 38.788 12.171 70.843 1.00 58.88 103 GLN A C 1
ATOM 767 O O . GLN A 1 103 ? 38.289 12.254 71.970 1.00 60.74 103 GLN A O 1
ATOM 773 N N . PHE A 1 104 ? 38.225 11.361 69.964 1.00 58.18 104 PHE A N 1
ATOM 774 C CA . PHE A 1 104 ? 37.003 10.643 70.154 1.00 58.80 104 PHE A CA 1
ATOM 775 C C . PHE A 1 104 ? 36.914 9.683 71.318 1.00 58.79 104 PHE A C 1
ATOM 776 O O . PHE A 1 104 ? 37.731 8.774 71.376 1.00 58.47 104 PHE A O 1
ATOM 784 N N . ARG A 1 105 ? 35.873 9.813 72.143 1.00 58.75 105 ARG A N 1
ATOM 785 C CA . ARG A 1 105 ? 35.767 8.851 73.267 1.00 60.72 105 ARG A CA 1
ATOM 786 C C . ARG A 1 105 ? 34.406 8.209 73.142 1.00 58.64 105 ARG A C 1
ATOM 787 O O . ARG A 1 105 ? 33.367 8.861 73.070 1.00 56.31 105 ARG A O 1
ATOM 795 N N . ARG A 1 106 ? 34.416 6.880 73.129 1.00 59.07 106 ARG A N 1
ATOM 796 C CA . ARG A 1 106 ? 33.170 6.112 73.037 1.00 57.92 106 ARG A CA 1
ATOM 797 C C . ARG A 1 106 ? 32.207 6.477 74.151 1.00 61.27 106 ARG A C 1
ATOM 798 O O . ARG A 1 106 ? 30.980 6.305 74.049 1.00 62.69 106 ARG A O 1
ATOM 806 N N . GLU A 1 107 ? 32.696 7.035 75.242 1.00 62.37 107 GLU A N 1
ATOM 807 C CA . GLU A 1 107 ? 31.969 7.508 76.376 1.00 63.86 107 GLU A CA 1
ATOM 808 C C . GLU A 1 107 ? 30.995 8.616 76.044 1.00 61.15 107 GLU A C 1
ATOM 809 O O . GLU A 1 107 ? 29.868 8.648 76.588 1.00 61.51 107 GLU A O 1
ATOM 815 N N . TRP A 1 108 ? 31.348 9.482 75.099 1.00 53.88 108 TRP A N 1
ATOM 816 C CA . TRP A 1 108 ? 30.412 10.546 74.741 1.00 52.60 108 TRP A CA 1
ATOM 817 C C . TRP A 1 108 ? 29.049 9.989 74.368 1.00 53.87 108 TRP A C 1
ATOM 818 O O . TRP A 1 108 ? 28.040 10.682 74.537 1.00 56.50 108 TRP A O 1
ATOM 829 N N . PHE A 1 109 ? 28.948 8.768 73.858 1.00 50.39 109 PHE A N 1
ATOM 830 C CA . PHE A 1 109 ? 27.716 8.145 73.480 1.00 53.40 109 PHE A CA 1
ATOM 831 C C . PHE A 1 109 ? 27.080 7.268 74.547 1.00 56.19 109 PHE A C 1
ATOM 832 O O . PHE A 1 109 ? 26.053 6.632 74.284 1.00 53.83 109 PHE A O 1
ATOM 840 N N . GLN A 1 110 ? 27.747 7.123 75.692 1.00 57.96 110 GLN A N 1
ATOM 841 C CA . GLN A 1 110 ? 27.192 6.260 76.724 1.00 57.95 110 GLN A CA 1
ATOM 842 C C . GLN A 1 110 ? 26.687 7.040 77.937 1.00 57.01 110 GLN A C 1
ATOM 843 O O . GLN A 1 110 ? 25.765 6.515 78.558 1.00 60.38 110 GLN A O 1
ATOM 849 N N . GLY A 1 111 ? 27.274 8.155 78.284 1.00 49.46 111 GLY A N 1
ATOM 850 C CA . GLY A 1 111 ? 26.781 8.960 79.371 1.00 49.10 111 GLY A CA 1
ATOM 851 C C . GLY A 1 111 ? 25.525 9.739 78.995 1.00 50.37 111 GLY A C 1
ATOM 852 O O . GLY A 1 111 ? 25.019 9.712 77.861 1.00 53.48 111 GLY A O 1
ATOM 853 N N . ASP A 1 112 ? 24.987 10.377 80.021 1.00 47.92 112 ASP A N 1
ATOM 854 C CA . ASP A 1 112 ? 23.778 11.160 79.873 1.00 48.10 112 ASP A CA 1
ATOM 855 C C . ASP A 1 112 ? 23.893 12.010 78.637 1.00 50.31 112 ASP A C 1
ATOM 856 O O . ASP A 1 112 ? 24.932 12.652 78.428 1.00 52.55 112 ASP A O 1
ATOM 861 N N . GLY A 1 113 ? 22.905 11.991 77.753 1.00 50.85 113 GLY A N 1
ATOM 862 C CA . GLY A 1 113 ? 22.984 12.844 76.587 1.00 45.12 113 GLY A CA 1
ATOM 863 C C . GLY A 1 113 ? 22.143 12.303 75.432 1.00 46.63 113 GLY A C 1
ATOM 864 O O . GLY A 1 113 ? 21.397 11.354 75.590 1.00 42.67 113 GLY A O 1
ATOM 865 N N . MET A 1 114 ? 22.322 13.008 74.303 1.00 46.37 114 MET A N 1
ATOM 866 C CA . MET A 1 114 ? 21.634 12.793 73.075 1.00 43.29 114 MET A CA 1
ATOM 867 C C . MET A 1 114 ? 22.541 12.354 71.943 1.00 43.31 114 MET A C 1
ATOM 868 O O . MET A 1 114 ? 23.629 12.875 71.735 1.00 41.47 114 MET A O 1
ATOM 873 N N . VAL A 1 115 ? 22.147 11.272 71.280 1.00 41.88 115 VAL A N 1
ATOM 874 C CA . 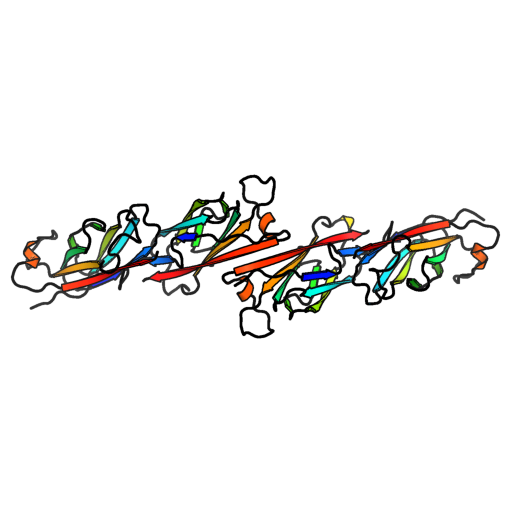VAL A 1 115 ? 22.892 10.784 70.129 1.00 40.62 115 VAL A CA 1
ATOM 875 C C . VAL A 1 115 ? 22.011 10.933 68.887 1.00 41.42 115 VAL A C 1
ATOM 876 O O . VAL A 1 115 ? 20.823 10.635 68.909 1.00 45.38 115 VAL A O 1
ATOM 880 N N . ARG A 1 116 ? 22.553 11.513 67.831 1.00 39.30 116 ARG A N 1
ATOM 881 C CA . ARG A 1 116 ? 21.739 11.662 66.624 1.00 38.69 116 ARG A CA 1
ATOM 882 C C . ARG A 1 116 ? 22.277 10.712 65.555 1.00 38.54 116 ARG A C 1
ATOM 883 O O . ARG A 1 116 ? 23.452 10.345 65.537 1.00 32.55 116 ARG A O 1
ATOM 891 N N . ARG A 1 117 ? 21.395 10.265 64.650 1.00 39.51 117 ARG A N 1
ATOM 892 C CA . ARG A 1 117 ? 21.866 9.365 63.618 1.00 41.67 117 ARG A CA 1
ATOM 893 C C . ARG A 1 117 ? 21.256 9.635 62.247 1.00 41.30 117 ARG A C 1
ATOM 894 O O . ARG A 1 117 ? 20.155 10.124 62.092 1.00 36.49 117 ARG A O 1
ATOM 902 N N . LYS A 1 118 ? 22.076 9.376 61.226 1.00 39.53 118 LYS A N 1
ATOM 903 C CA . LYS A 1 118 ? 21.669 9.472 59.849 1.00 38.04 118 LYS A CA 1
ATOM 904 C C . LYS A 1 118 ? 22.057 8.195 59.109 1.00 40.04 118 LYS A C 1
ATOM 905 O O . LYS A 1 118 ? 23.184 7.706 59.191 1.00 39.17 118 LYS A O 1
ATOM 911 N N . ASN A 1 119 ? 21.043 7.541 58.537 1.00 42.54 119 ASN A N 1
ATOM 912 C CA . ASN A 1 119 ? 21.338 6.348 57.735 1.00 41.20 119 ASN A CA 1
ATOM 913 C C . ASN A 1 119 ? 21.555 6.733 56.269 1.00 38.69 119 ASN A C 1
ATOM 914 O O . ASN A 1 119 ? 20.967 7.679 55.749 1.00 37.68 119 ASN A O 1
ATOM 919 N N . LEU A 1 120 ? 22.446 6.015 55.651 1.00 38.06 120 LEU A N 1
ATOM 920 C CA . LEU A 1 120 ? 22.800 6.082 54.258 1.00 34.85 120 LEU A CA 1
ATOM 921 C C . LEU A 1 120 ? 22.789 4.655 53.705 1.00 32.26 120 LEU A C 1
ATOM 922 O O . LEU A 1 120 ? 23.770 3.930 53.811 1.00 35.57 120 LEU A O 1
ATOM 927 N N . PRO A 1 121 ? 21.639 4.180 53.275 1.00 33.87 121 PRO A N 1
ATOM 928 C CA . PRO A 1 121 ? 21.491 2.842 52.726 1.00 33.31 121 PRO A CA 1
ATOM 929 C C . PRO A 1 121 ? 22.395 2.643 51.517 1.00 37.71 121 PRO A C 1
ATOM 930 O O . PRO A 1 121 ? 22.666 3.616 50.789 1.00 39.67 121 PRO A O 1
ATOM 934 N N . ILE A 1 122 ? 22.880 1.419 51.377 1.00 39.40 122 ILE A N 1
ATOM 935 C CA . ILE A 1 122 ? 23.755 1.095 50.257 1.00 40.48 122 ILE A CA 1
ATOM 936 C C . ILE A 1 122 ? 22.857 0.491 49.165 1.00 42.61 122 ILE A C 1
ATOM 937 O O . ILE A 1 122 ? 22.026 -0.362 49.410 1.00 43.34 122 ILE A O 1
ATOM 942 N N . GLU A 1 123 ? 23.020 0.939 47.950 1.00 45.63 123 GLU A N 1
ATOM 943 C CA . GLU A 1 123 ? 22.222 0.410 46.833 1.00 41.97 123 GLU A CA 1
ATOM 944 C C . GLU A 1 123 ? 23.210 -0.160 45.834 1.00 38.55 123 GLU A C 1
ATOM 945 O O . GLU A 1 123 ? 24.258 0.393 45.534 1.00 36.41 123 GLU A O 1
ATOM 951 N N . TYR A 1 124 ? 22.896 -1.358 45.387 1.00 39.48 124 TYR A N 1
ATOM 952 C CA . TYR A 1 124 ? 23.768 -2.060 44.470 1.00 39.94 124 TYR A CA 1
ATOM 953 C C . TYR A 1 124 ? 23.269 -1.942 43.043 1.00 42.46 124 TYR A C 1
ATOM 954 O O . TYR A 1 124 ? 22.132 -2.284 42.759 1.00 42.65 124 TYR A O 1
ATOM 963 N N . ASN A 1 125 ? 24.146 -1.484 42.155 1.00 43.12 125 ASN A N 1
ATOM 964 C CA . ASN A 1 125 ? 23.912 -1.378 40.723 1.00 40.33 125 ASN A CA 1
ATOM 965 C C . ASN A 1 125 ? 24.785 -2.381 39.947 1.00 38.13 125 ASN A C 1
ATOM 966 O O . ASN A 1 125 ? 25.904 -2.203 39.609 1.00 33.89 125 ASN A O 1
ATOM 971 N N . PRO A 1 126 ? 24.074 -3.569 39.710 1.00 40.25 126 PRO A N 1
ATOM 972 C CA . PRO A 1 126 ? 24.784 -4.665 39.047 1.00 40.58 126 PRO A CA 1
ATOM 973 C C . PRO A 1 126 ? 24.936 -4.631 37.554 1.00 42.79 126 PRO A C 1
ATOM 974 O O . PRO A 1 126 ? 25.735 -5.484 37.071 1.00 45.51 126 PRO A O 1
ATOM 979 N N . SER B 1 3 ? 29.225 -12.565 6.268 0.0000 102.62 3 SER B N 1
ATOM 980 C CA . SER B 1 3 ? 29.146 -11.574 7.334 0.0000 101.93 3 SER B CA 1
ATOM 981 C C . SER B 1 3 ? 27.968 -12.330 8.189 0.0000 101.19 3 SER B C 1
ATOM 982 O O . SER B 1 3 ? 27.219 -13.184 7.660 0.0000 102.62 3 SER B O 1
ATOM 985 N N . VAL B 1 4 ? 27.349 -12.327 9.208 1.00 66.63 4 VAL B N 1
ATOM 986 C CA . VAL B 1 4 ? 26.563 -12.634 10.424 1.00 67.83 4 VAL B CA 1
ATOM 987 C C . VAL B 1 4 ? 26.596 -11.528 11.461 1.00 63.46 4 VAL B C 1
ATOM 988 O O . VAL B 1 4 ? 27.578 -10.789 11.607 1.00 63.71 4 VAL B O 1
ATOM 992 N N . PRO B 1 5 ? 25.512 -11.320 12.210 1.00 58.80 5 PRO B N 1
ATOM 993 C CA . PRO B 1 5 ? 25.407 -10.195 13.135 1.00 55.72 5 PRO B CA 1
ATOM 994 C C . PRO B 1 5 ? 26.283 -10.305 14.351 1.00 57.19 5 PRO B C 1
ATOM 995 O O . PRO B 1 5 ? 26.570 -11.407 14.868 1.00 59.82 5 PRO B O 1
ATOM 999 N N . PRO B 1 6 ? 26.768 -9.178 14.868 1.00 53.33 6 PRO B N 1
ATOM 1000 C CA . PRO B 1 6 ? 27.587 -9.219 16.072 1.00 51.76 6 PRO B CA 1
ATOM 1001 C C . PRO B 1 6 ? 26.786 -9.855 17.216 1.00 49.70 6 PRO B C 1
ATOM 1002 O O . PRO B 1 6 ? 25.619 -9.484 17.413 1.00 44.41 6 PRO B O 1
ATOM 1006 N N . GLY B 1 7 ? 27.430 -10.803 17.904 1.00 47.10 7 GLY B N 1
ATOM 1007 C CA . GLY B 1 7 ? 26.720 -11.393 19.049 1.00 46.60 7 GLY B CA 1
ATOM 1008 C C . GLY B 1 7 ? 26.679 -10.367 20.176 1.00 50.48 7 GLY B C 1
ATOM 1009 O O . GLY B 1 7 ? 27.151 -9.222 20.141 1.00 50.01 7 GLY B O 1
ATOM 1010 N N . ASP B 1 8 ? 26.067 -10.733 21.289 1.00 52.80 8 ASP B N 1
ATOM 1011 C CA . ASP B 1 8 ? 25.932 -9.840 22.407 1.00 57.30 8 ASP B CA 1
ATOM 1012 C C . ASP B 1 8 ? 27.113 -9.953 23.363 1.00 56.25 8 ASP B C 1
ATOM 1013 O O . ASP B 1 8 ? 27.860 -10.910 23.380 1.00 57.64 8 ASP B O 1
ATOM 1018 N N . ILE B 1 9 ? 27.291 -8.853 24.084 1.00 50.06 9 ILE B N 1
ATOM 1019 C CA . ILE B 1 9 ? 28.328 -8.810 25.097 1.00 48.76 9 ILE B CA 1
ATOM 1020 C C . ILE B 1 9 ? 27.631 -8.733 26.455 1.00 49.92 9 ILE B C 1
ATOM 1021 O O . ILE B 1 9 ? 26.402 -8.865 26.479 1.00 47.92 9 ILE B O 1
ATOM 1026 N N . GLN B 1 10 ? 28.432 -8.644 27.497 1.00 47.67 10 GLN B N 1
ATOM 1027 C CA . GLN B 1 10 ? 27.842 -8.512 28.848 1.00 45.71 10 GLN B CA 1
ATOM 1028 C C . GLN B 1 10 ? 28.643 -7.339 29.410 1.00 46.07 10 GLN B C 1
ATOM 1029 O O . GLN B 1 10 ? 29.784 -7.086 28.985 1.00 46.18 10 GLN B O 1
ATOM 1035 N N . THR B 1 11 ? 27.982 -6.463 30.142 1.00 45.54 11 THR B N 1
ATOM 1036 C CA . THR B 1 11 ? 28.676 -5.369 30.780 1.00 41.10 11 THR B CA 1
ATOM 1037 C C . THR B 1 11 ? 28.341 -5.449 32.287 1.00 42.12 11 THR B C 1
ATOM 1038 O O . THR B 1 11 ? 27.244 -5.846 32.710 1.00 36.35 11 THR B O 1
ATOM 1042 N N . GLN B 1 12 ? 29.253 -4.914 33.083 1.00 39.81 12 GLN B N 1
ATOM 1043 C CA . GLN B 1 12 ? 29.168 -4.770 34.512 1.00 36.68 12 GLN B CA 1
ATOM 1044 C C . GLN B 1 12 ? 29.680 -3.369 34.818 1.00 39.64 12 GLN B C 1
ATOM 1045 O O . GLN B 1 12 ? 30.858 -3.083 34.543 1.00 39.18 12 GLN B O 1
ATOM 1051 N N . PRO B 1 13 ? 28.809 -2.474 35.279 1.00 40.54 13 PRO B N 1
ATOM 1052 C CA . PRO B 1 13 ? 27.418 -2.703 35.517 1.00 39.64 13 PRO B CA 1
ATOM 1053 C C . PRO B 1 13 ? 26.620 -3.002 34.248 1.00 41.91 13 PRO B C 1
ATOM 1054 O O . PRO B 1 13 ? 27.041 -2.654 33.131 1.00 36.06 13 PRO B O 1
ATOM 1058 N N . GLY B 1 14 ? 25.518 -3.745 34.350 1.00 40.36 14 GLY B N 1
ATOM 1059 C CA . GLY B 1 14 ? 24.695 -4.167 33.268 1.00 37.28 14 GLY B CA 1
ATOM 1060 C C . GLY B 1 14 ? 23.738 -3.236 32.557 1.00 42.72 14 GLY B C 1
ATOM 1061 O O . GLY B 1 14 ? 23.427 -3.463 31.341 1.00 39.88 14 GLY B O 1
ATOM 1062 N N . THR B 1 15 ? 23.232 -2.133 33.143 1.00 39.68 15 THR B N 1
ATOM 1063 C CA . THR B 1 15 ? 22.270 -1.263 32.536 1.00 37.60 15 THR B CA 1
ATOM 1064 C C . THR B 1 15 ? 22.532 0.231 32.697 1.00 39.14 15 THR B C 1
ATOM 1065 O O . THR B 1 15 ? 21.926 1.055 32.023 1.00 40.17 15 THR B O 1
ATOM 1069 N N . LYS B 1 16 ? 23.410 0.596 33.613 1.00 38.90 16 LYS B N 1
ATOM 1070 C CA . LYS B 1 16 ? 23.777 1.978 33.848 1.00 35.87 16 LYS B CA 1
ATOM 1071 C C . LYS B 1 16 ? 24.926 2.090 34.862 1.00 35.61 16 LYS B C 1
ATOM 1072 O O . LYS B 1 16 ? 25.284 1.144 35.535 1.00 34.22 16 LYS B O 1
ATOM 1078 N N . ILE B 1 17 ? 25.522 3.275 34.965 1.00 34.22 17 ILE B N 1
ATOM 1079 C CA . ILE B 1 17 ? 26.589 3.485 35.920 1.00 38.65 17 ILE B CA 1
ATOM 1080 C C . ILE B 1 17 ? 26.217 4.681 36.800 1.00 40.74 17 ILE B C 1
ATOM 1081 O O . ILE B 1 17 ? 25.683 5.641 36.256 1.00 40.49 17 ILE B O 1
ATOM 1086 N N . VAL B 1 18 ? 26.374 4.567 38.131 1.00 36.57 18 VAL B N 1
ATOM 1087 C CA . VAL B 1 18 ? 25.980 5.698 38.966 1.00 33.26 18 VAL B CA 1
ATOM 1088 C C . VAL B 1 18 ? 27.214 6.366 39.567 1.00 37.56 18 VAL B C 1
ATOM 1089 O O . VAL B 1 18 ? 28.097 5.665 40.075 1.00 35.69 18 VAL B O 1
ATOM 1093 N N . PHE B 1 19 ? 27.338 7.686 39.408 1.00 35.91 19 PHE B N 1
ATOM 1094 C CA . PHE B 1 19 ? 28.454 8.401 39.997 1.00 39.33 19 PHE B CA 1
ATOM 1095 C C . PHE B 1 19 ? 27.989 9.084 41.296 1.00 41.92 19 PHE B C 1
ATOM 1096 O O . PHE B 1 19 ? 27.059 9.928 41.262 1.00 41.10 19 PHE B O 1
ATOM 1104 N N . ASN B 1 20 ? 28.720 8.800 42.378 1.00 37.66 20 ASN B N 1
ATOM 1105 C CA . ASN B 1 20 ? 28.349 9.374 43.669 1.00 35.67 20 ASN B CA 1
ATOM 1106 C C . ASN B 1 20 ? 29.026 10.708 43.941 1.00 37.52 20 ASN B C 1
ATOM 1107 O O . ASN B 1 20 ? 30.228 10.845 43.705 1.00 34.22 20 ASN B O 1
ATOM 1112 N N . ALA B 1 21 ? 28.329 11.688 44.502 1.00 40.69 21 ALA B N 1
ATOM 1113 C CA . ALA B 1 21 ? 28.946 12.971 44.931 1.00 44.34 21 ALA B CA 1
ATOM 1114 C C . ALA B 1 21 ? 29.881 12.662 46.098 1.00 43.94 21 ALA B C 1
ATOM 1115 O O . ALA B 1 21 ? 29.749 11.556 46.686 1.00 45.33 21 ALA B O 1
ATOM 1117 N N . PRO B 1 22 ? 30.793 13.538 46.480 1.00 43.32 22 PRO B N 1
ATOM 1118 C CA . PRO B 1 22 ? 31.027 14.827 45.882 1.00 45.68 22 PRO B CA 1
ATOM 1119 C C . PRO B 1 22 ? 31.630 14.784 44.491 1.00 47.89 22 PRO B C 1
ATOM 1120 O O . PRO B 1 22 ? 32.270 13.801 44.085 1.00 48.37 22 PRO B O 1
ATOM 1124 N N . TYR B 1 23 ? 31.574 15.914 43.786 1.00 51.70 23 TYR B N 1
ATOM 1125 C CA . TYR B 1 23 ? 32.113 15.997 42.419 1.00 50.68 23 TYR B CA 1
ATOM 1126 C C . TYR B 1 23 ? 33.150 17.119 42.331 1.00 54.46 23 TYR B C 1
ATOM 1127 O O . TYR B 1 23 ? 33.077 17.888 41.354 1.00 53.57 23 TYR B O 1
ATOM 1136 N N . ASP B 1 24 ? 34.013 17.221 43.362 1.00 55.19 24 ASP B N 1
ATOM 1137 C CA . ASP B 1 24 ? 35.018 18.263 43.339 1.00 61.84 24 ASP B CA 1
ATOM 1138 C C . ASP B 1 24 ? 36.433 17.763 43.110 1.00 66.57 24 ASP B C 1
ATOM 1139 O O . ASP B 1 24 ? 37.389 18.490 43.382 1.00 68.15 24 ASP B O 1
ATOM 1144 N N . ASP B 1 25 ? 36.551 16.534 42.666 1.00 70.26 25 ASP B N 1
ATOM 1145 C CA . ASP B 1 25 ? 37.800 15.926 42.244 1.00 71.67 25 ASP B CA 1
ATOM 1146 C C . ASP B 1 25 ? 37.439 14.948 41.102 1.00 76.15 25 ASP B C 1
ATOM 1147 O O . ASP B 1 25 ? 36.245 14.659 40.860 1.00 77.36 25 ASP B O 1
ATOM 1152 N N . LYS B 1 26 ? 38.435 14.582 40.309 1.00 74.15 26 LYS B N 1
ATOM 1153 C CA . LYS B 1 26 ? 38.171 13.683 39.194 1.00 67.26 26 LYS B CA 1
ATOM 1154 C C . LYS B 1 26 ? 38.090 12.290 39.811 1.00 67.53 26 LYS B C 1
ATOM 1155 O O . LYS B 1 26 ? 38.877 11.943 40.680 1.00 66.68 26 LYS B O 1
ATOM 1161 N N . HIS B 1 27 ? 36.976 11.641 39.496 1.00 65.90 27 HIS B N 1
ATOM 1162 C CA . HIS B 1 27 ? 36.791 10.276 40.004 1.00 63.18 27 HIS B CA 1
ATOM 1163 C C . HIS B 1 27 ? 36.786 9.370 38.777 1.00 61.42 27 HIS B C 1
ATOM 1164 O O . HIS B 1 27 ? 36.343 9.741 37.690 1.00 60.24 27 HIS B O 1
ATOM 1171 N N . THR B 1 28 ? 37.373 8.207 38.968 1.00 57.44 28 THR B N 1
ATOM 1172 C CA . THR B 1 28 ? 37.491 7.218 37.937 1.00 57.77 28 THR B CA 1
ATOM 1173 C C . THR B 1 28 ? 36.706 5.948 38.248 1.00 58.01 28 THR B C 1
ATOM 1174 O O . THR B 1 28 ? 37.014 5.268 39.229 1.00 57.20 28 THR B O 1
ATOM 1178 N N . TYR B 1 29 ? 35.762 5.628 37.369 1.00 53.82 29 TYR B N 1
ATOM 1179 C CA . TYR B 1 29 ? 34.992 4.399 37.610 1.00 53.96 29 TYR B CA 1
ATOM 1180 C C . TYR B 1 29 ? 35.465 3.399 36.544 1.00 53.54 29 TYR B C 1
ATOM 1181 O O . TYR B 1 29 ? 36.154 3.804 35.604 1.00 53.20 29 TYR B O 1
ATOM 1190 N N . HIS B 1 30 ? 35.066 2.166 36.749 1.00 50.18 30 HIS B N 1
ATOM 1191 C CA . HIS B 1 30 ? 35.416 1.079 35.859 1.00 52.99 30 HIS B CA 1
ATOM 1192 C C . HIS B 1 30 ? 34.222 0.300 35.320 1.00 55.49 30 HIS B C 1
ATOM 1193 O O . HIS B 1 30 ? 33.172 0.135 35.952 1.00 62.67 30 HIS B O 1
ATOM 1200 N N . ILE B 1 31 ? 34.306 -0.170 34.073 1.00 50.29 31 ILE B N 1
ATOM 1201 C CA . ILE B 1 31 ? 33.242 -0.912 33.416 1.00 48.23 31 ILE B CA 1
ATOM 1202 C C . ILE B 1 31 ? 33.791 -2.191 32.814 1.00 48.86 31 ILE B C 1
ATOM 1203 O O . ILE B 1 31 ? 34.719 -2.076 31.992 1.00 55.73 31 ILE B O 1
ATOM 1208 N N . LYS B 1 32 ? 33.272 -3.351 33.180 1.00 42.06 32 LYS B N 1
ATOM 1209 C CA . LYS B 1 32 ? 33.786 -4.583 32.587 1.00 43.60 32 LYS B CA 1
ATOM 1210 C C . LYS B 1 32 ? 32.963 -4.920 31.331 1.00 41.81 32 LYS B C 1
ATOM 1211 O O . LYS B 1 32 ? 31.746 -4.826 31.426 1.00 38.64 32 LYS B O 1
ATOM 1217 N N . VAL B 1 33 ? 33.626 -5.129 30.201 1.00 40.06 33 VAL B N 1
ATOM 1218 C CA . VAL B 1 33 ? 32.938 -5.516 28.977 1.00 40.36 33 VAL B CA 1
ATOM 1219 C C . VAL B 1 33 ? 33.447 -6.929 28.645 1.00 45.29 33 VAL B C 1
ATOM 1220 O O . VAL B 1 33 ? 34.662 -7.154 28.680 1.00 47.88 33 VAL B O 1
ATOM 1224 N N . ILE B 1 34 ? 32.521 -7.848 28.480 1.00 45.30 34 ILE B N 1
ATOM 1225 C CA . ILE B 1 34 ? 32.835 -9.234 28.240 1.00 44.02 34 ILE B CA 1
ATOM 1226 C C . ILE B 1 34 ? 32.213 -9.657 26.901 1.00 44.76 34 ILE B C 1
ATOM 1227 O O . ILE B 1 34 ? 31.032 -9.488 26.618 1.00 44.97 34 ILE B O 1
ATOM 1232 N N . ASN B 1 35 ? 33.048 -10.246 26.072 1.00 43.07 35 ASN B N 1
ATOM 1233 C CA . ASN B 1 35 ? 32.605 -10.733 24.794 1.00 42.48 35 ASN B CA 1
ATOM 1234 C C . ASN B 1 35 ? 32.038 -12.128 25.031 1.00 46.54 35 ASN B C 1
ATOM 1235 O O . ASN B 1 35 ? 32.822 -13.070 25.058 1.00 48.87 35 ASN B O 1
ATOM 1240 N N . SER B 1 36 ? 30.744 -12.242 25.207 1.00 48.62 36 SER B N 1
ATOM 1241 C CA . SER B 1 36 ? 30.131 -13.556 25.407 1.00 52.37 36 SER B CA 1
ATOM 1242 C C . SER B 1 36 ? 29.820 -14.223 24.064 1.00 56.46 36 SER B C 1
ATOM 1243 O O . SER B 1 36 ? 29.214 -15.315 24.016 1.00 60.27 36 SER B O 1
ATOM 1246 N N . SER B 1 37 ? 30.128 -13.570 22.940 1.00 53.63 37 SER B N 1
ATOM 1247 C CA . SER B 1 37 ? 29.775 -14.191 21.667 1.00 54.90 37 SER B CA 1
ATOM 1248 C C . SER B 1 37 ? 30.819 -15.243 21.279 1.00 55.46 37 SER B C 1
ATOM 1249 O O . SER B 1 37 ? 31.934 -15.293 21.819 1.00 54.51 37 SER B O 1
ATOM 1252 N N . ALA B 1 38 ? 30.465 -15.889 20.156 1.00 51.06 38 ALA B N 1
ATOM 1253 C CA . ALA B 1 38 ? 31.431 -16.925 19.721 1.00 52.13 38 ALA B CA 1
ATOM 1254 C C . ALA B 1 38 ? 32.508 -16.317 18.850 1.00 54.60 38 ALA B C 1
ATOM 1255 O O . ALA B 1 38 ? 33.568 -16.924 18.585 1.00 58.87 38 ALA B O 1
ATOM 1257 N N . ARG B 1 39 ? 32.356 -15.039 18.443 1.00 48.24 39 ARG B N 1
ATOM 1258 C CA . ARG B 1 39 ? 33.360 -14.572 17.509 1.00 50.88 39 ARG B CA 1
ATOM 1259 C C . ARG B 1 39 ? 34.140 -13.405 18.040 1.00 52.08 39 ARG B C 1
ATOM 1260 O O . ARG B 1 39 ? 33.627 -12.675 18.873 1.00 55.28 39 ARG B O 1
ATOM 1268 N N . ARG B 1 40 ? 35.366 -13.250 17.544 1.00 52.06 40 ARG B N 1
ATOM 1269 C CA . ARG B 1 40 ? 36.201 -12.129 17.952 1.00 51.11 40 ARG B CA 1
ATOM 1270 C C . ARG B 1 40 ? 35.495 -10.847 17.539 1.00 53.13 40 ARG B C 1
ATOM 1271 O O . ARG B 1 40 ? 34.820 -10.831 16.492 1.00 54.69 40 ARG B O 1
ATOM 1279 N N . ILE B 1 41 ? 35.513 -9.830 18.418 1.00 51.93 41 ILE B N 1
ATOM 1280 C CA . ILE B 1 41 ? 34.810 -8.581 18.061 1.00 44.53 41 ILE B CA 1
ATOM 1281 C C . ILE B 1 41 ? 35.805 -7.439 18.249 1.00 42.36 41 ILE B C 1
ATOM 1282 O O . ILE B 1 41 ? 36.788 -7.585 18.989 1.00 47.11 41 ILE B O 1
ATOM 1287 N N . GLY B 1 42 ? 35.488 -6.338 17.634 1.00 39.99 42 GLY B N 1
ATOM 1288 C CA . GLY B 1 42 ? 36.266 -5.096 17.730 1.00 40.41 42 GLY B CA 1
ATOM 1289 C C . GLY B 1 42 ? 35.306 -4.102 18.407 1.00 43.95 42 GLY B C 1
ATOM 1290 O O . GLY B 1 42 ? 34.102 -4.109 18.050 1.00 43.59 42 GLY B O 1
ATOM 1291 N N . TYR B 1 43 ? 35.773 -3.378 19.426 1.00 44.84 43 TYR B N 1
ATOM 1292 C CA . TYR B 1 43 ? 34.762 -2.474 20.030 1.00 46.13 43 TYR B CA 1
ATOM 1293 C C . TYR B 1 43 ? 35.265 -1.042 20.037 1.00 44.16 43 TYR B C 1
ATOM 1294 O O . TYR B 1 43 ? 36.487 -0.902 20.071 1.00 50.25 43 TYR B O 1
ATOM 1303 N N . GLY B 1 44 ? 34.348 -0.107 20.103 1.00 39.66 44 GLY B N 1
ATOM 1304 C CA . GLY B 1 44 ? 34.586 1.316 20.211 1.00 36.66 44 GLY B CA 1
ATOM 1305 C C . GLY B 1 44 ? 33.768 1.880 21.394 1.00 41.51 44 GLY B C 1
ATOM 1306 O O . GLY B 1 44 ? 32.678 1.397 21.709 1.00 39.56 44 GLY B O 1
ATOM 1307 N N . ILE B 1 45 ? 34.325 2.846 22.148 1.00 39.58 45 ILE B N 1
ATOM 1308 C CA . ILE B 1 45 ? 33.557 3.439 23.239 1.00 39.67 45 ILE B CA 1
ATOM 1309 C C . ILE B 1 45 ? 33.379 4.923 22.944 1.00 44.14 45 ILE B C 1
ATOM 1310 O O . ILE B 1 45 ? 34.325 5.569 22.464 1.00 50.12 45 ILE B O 1
ATOM 1315 N N . LYS B 1 46 ? 32.243 5.521 23.214 1.00 45.46 46 LYS B N 1
ATOM 1316 C CA . LYS B 1 46 ? 32.018 6.956 23.082 1.00 50.32 46 LYS B CA 1
ATOM 1317 C C . LYS B 1 46 ? 31.241 7.477 24.294 1.00 51.09 46 LYS B C 1
ATOM 1318 O O . LYS B 1 46 ? 30.632 6.686 25.046 1.00 52.46 46 LYS B O 1
ATOM 1324 N N . THR B 1 47 ? 31.253 8.786 24.513 1.00 49.08 47 THR B N 1
ATOM 1325 C CA . THR B 1 47 ? 30.486 9.354 25.597 1.00 49.43 47 THR B CA 1
ATOM 1326 C C . THR B 1 47 ? 29.750 10.599 25.075 1.00 52.47 47 THR B C 1
ATOM 1327 O O . THR B 1 47 ? 30.168 11.159 24.077 1.00 57.45 47 THR B O 1
ATOM 1331 N N . THR B 1 48 ? 28.743 11.027 25.794 1.00 52.02 48 THR B N 1
ATOM 1332 C CA . THR B 1 48 ? 28.012 12.219 25.488 1.00 54.24 48 THR B CA 1
ATOM 1333 C C . THR B 1 48 ? 28.741 13.473 25.953 1.00 57.43 48 THR B C 1
ATOM 1334 O O . THR B 1 48 ? 28.314 14.535 25.468 1.00 61.39 48 THR B O 1
ATOM 1338 N N . ASN B 1 49 ? 29.763 13.386 26.799 1.00 57.60 49 ASN B N 1
ATOM 1339 C CA . ASN B 1 49 ? 30.426 14.607 27.279 1.00 63.02 49 ASN B CA 1
ATOM 1340 C C . ASN B 1 49 ? 31.938 14.533 27.188 1.00 66.43 49 ASN B C 1
ATOM 1341 O O . ASN B 1 49 ? 32.611 14.228 28.189 1.00 68.34 49 ASN B O 1
ATOM 1346 N N . MET B 1 50 ? 32.519 14.873 26.033 1.00 67.50 50 MET B N 1
ATOM 1347 C CA . MET B 1 50 ? 33.975 14.739 25.876 1.00 67.07 50 MET B CA 1
ATOM 1348 C C . MET B 1 50 ? 34.690 15.601 26.907 1.00 66.43 50 MET B C 1
ATOM 1349 O O . MET B 1 50 ? 35.657 15.170 27.556 1.00 63.26 50 MET B O 1
ATOM 1354 N N . LYS B 1 51 ? 34.175 16.800 27.170 1.00 64.93 51 LYS B N 1
ATOM 1355 C CA . LYS B 1 51 ? 34.716 17.691 28.159 1.00 66.58 51 LYS B CA 1
ATOM 1356 C C . LYS B 1 51 ? 34.843 17.104 29.559 1.00 67.97 51 LYS B C 1
ATOM 1357 O O . LYS B 1 51 ? 35.901 17.286 30.185 1.00 71.58 51 LYS B O 1
ATOM 1363 N N . ARG B 1 52 ? 33.825 16.468 30.105 1.00 67.79 52 ARG B N 1
ATOM 1364 C CA . ARG B 1 52 ? 33.835 15.953 31.471 1.00 66.11 52 ARG B CA 1
ATOM 1365 C C . ARG B 1 52 ? 34.184 14.477 31.573 1.00 65.02 52 ARG B C 1
ATOM 1366 O O . ARG B 1 52 ? 34.796 14.055 32.571 1.00 61.56 52 ARG B O 1
ATOM 1374 N N . LEU B 1 53 ? 33.711 13.706 30.589 1.00 62.64 53 LEU B N 1
ATOM 1375 C CA . LEU B 1 53 ? 33.941 12.260 30.580 1.00 59.00 53 LEU B CA 1
ATOM 1376 C C . LEU B 1 53 ? 35.014 11.794 29.601 1.00 57.56 53 LEU B C 1
ATOM 1377 O O . LEU B 1 53 ? 35.324 12.389 28.564 1.00 56.87 53 LEU B O 1
ATOM 1382 N N . GLY B 1 54 ? 35.691 10.699 29.954 1.00 55.08 54 GLY B N 1
ATOM 1383 C CA . GLY B 1 54 ? 36.718 10.064 29.169 1.00 48.74 54 GLY B CA 1
ATOM 1384 C C . GLY B 1 54 ? 36.725 8.574 29.497 1.00 50.99 54 GLY B C 1
ATOM 1385 O O . GLY B 1 54 ? 36.432 8.214 30.641 1.00 55.94 54 GLY B O 1
ATOM 1386 N N . VAL B 1 55 ? 36.978 7.746 28.508 1.00 50.56 55 VAL B N 1
ATOM 1387 C CA . VAL B 1 55 ? 37.060 6.298 28.645 1.00 51.71 55 VAL B CA 1
ATOM 1388 C C . VAL B 1 55 ? 38.411 5.827 28.093 1.00 51.66 55 VAL B C 1
ATOM 1389 O O . VAL B 1 55 ? 39.021 6.431 27.210 1.00 53.11 55 VAL B O 1
ATOM 1393 N N . ASP B 1 56 ? 38.899 4.731 28.633 1.00 52.53 56 ASP B N 1
ATOM 1394 C CA . ASP B 1 56 ? 40.228 4.236 28.296 1.00 52.66 56 ASP B CA 1
ATOM 1395 C C . ASP B 1 56 ? 40.327 2.774 28.711 1.00 51.10 56 ASP B C 1
ATOM 1396 O O . ASP B 1 56 ? 40.194 2.546 29.922 1.00 50.11 56 ASP B O 1
ATOM 1401 N N . PRO B 1 57 ? 40.587 1.889 27.770 1.00 48.23 57 PRO B N 1
ATOM 1402 C CA . PRO B 1 57 ? 40.814 2.221 26.384 1.00 48.79 57 PRO B CA 1
ATOM 1403 C C . PRO B 1 57 ? 39.552 2.675 25.688 1.00 51.00 57 PRO B C 1
ATOM 1404 O O . PRO B 1 57 ? 38.489 2.188 26.060 1.00 54.87 57 PRO B O 1
ATOM 1408 N N . PRO B 1 58 ? 39.692 3.428 24.609 1.00 49.88 58 PRO B N 1
ATOM 1409 C CA . PRO B 1 58 ? 38.555 3.928 23.851 1.00 46.54 58 PRO B CA 1
ATOM 1410 C C . PRO B 1 58 ? 38.151 2.955 22.754 1.00 49.41 58 PRO B C 1
ATOM 1411 O O . PRO B 1 58 ? 37.106 3.144 22.082 1.00 50.07 58 PRO B O 1
ATOM 1415 N N . CYS B 1 59 ? 39.006 1.957 22.505 1.00 46.80 59 CYS B N 1
ATOM 1416 C CA . CYS B 1 59 ? 38.776 0.942 21.494 1.00 46.29 59 CYS B CA 1
ATOM 1417 C C . CYS B 1 59 ? 39.698 -0.265 21.695 1.00 48.15 59 CYS B C 1
ATOM 1418 O O . CYS B 1 59 ? 40.724 -0.220 22.377 1.00 46.98 59 CYS B O 1
ATOM 1421 N N . GLY B 1 60 ? 39.309 -1.408 21.084 1.00 47.04 60 GLY B N 1
ATOM 1422 C CA . GLY B 1 60 ? 40.158 -2.590 21.243 1.00 41.71 60 GLY B CA 1
ATOM 1423 C C . GLY B 1 60 ? 39.509 -3.794 20.594 1.00 47.27 60 GLY B C 1
ATOM 1424 O O . GLY B 1 60 ? 38.521 -3.670 19.848 1.00 50.56 60 GLY B O 1
ATOM 1425 N N . VAL B 1 61 ? 40.073 -4.974 20.920 1.00 45.69 61 VAL B N 1
ATOM 1426 C CA . VAL B 1 61 ? 39.555 -6.207 20.324 1.00 47.97 61 VAL B CA 1
ATOM 1427 C C . VAL B 1 61 ? 39.421 -7.247 21.431 1.00 47.11 61 VAL B C 1
ATOM 1428 O O . VAL B 1 61 ? 40.268 -7.260 22.315 1.00 51.33 61 VAL B O 1
ATOM 1432 N N . LEU B 1 62 ? 38.381 -8.054 21.383 1.00 45.48 62 LEU B N 1
ATOM 1433 C CA . LEU B 1 62 ? 38.169 -9.074 22.389 1.00 48.19 62 LEU B CA 1
ATOM 1434 C C . LEU B 1 62 ? 37.915 -10.434 21.716 1.00 50.32 62 LEU B C 1
ATOM 1435 O O . LEU B 1 62 ? 37.000 -10.564 20.905 1.00 51.84 62 LEU B O 1
ATOM 1440 N N . ASP B 1 63 ? 38.665 -11.452 22.103 1.00 50.17 63 ASP B N 1
ATOM 1441 C CA . ASP B 1 63 ? 38.414 -12.804 21.610 1.00 51.50 63 ASP B CA 1
ATOM 1442 C C . ASP B 1 63 ? 37.165 -13.346 22.306 1.00 51.68 63 ASP B C 1
ATOM 1443 O O . ASP B 1 63 ? 36.771 -12.827 23.353 1.00 55.90 63 ASP B O 1
ATOM 1448 N N . PRO B 1 64 ? 36.581 -14.402 21.788 1.00 51.02 64 PRO B N 1
ATOM 1449 C CA . PRO B 1 64 ? 35.414 -14.999 22.402 1.00 49.64 64 PRO B CA 1
ATOM 1450 C C . PRO B 1 64 ? 35.721 -15.265 23.865 1.00 51.48 64 PRO B C 1
ATOM 1451 O O . PRO B 1 64 ? 36.804 -15.715 24.202 1.00 53.11 64 PRO B O 1
ATOM 1455 N N . LYS B 1 65 ? 34.838 -14.875 24.766 1.00 53.99 65 LYS B N 1
ATOM 1456 C CA . LYS B 1 65 ? 34.934 -15.056 26.189 1.00 54.03 65 LYS B CA 1
ATOM 1457 C C . LYS B 1 65 ? 35.954 -14.162 26.864 1.00 53.65 65 LYS B C 1
ATOM 1458 O O . LYS B 1 65 ? 36.016 -14.055 28.104 1.00 52.51 65 LYS B O 1
ATOM 1464 N N . GLU B 1 66 ? 36.699 -13.353 26.119 1.00 52.06 66 GLU B N 1
ATOM 1465 C CA . GLU B 1 66 ? 37.673 -12.468 26.753 1.00 51.92 66 GLU B CA 1
ATOM 1466 C C . GLU B 1 66 ? 37.015 -11.233 27.347 1.00 51.31 66 GLU B C 1
ATOM 1467 O O . GLU B 1 66 ? 36.120 -10.639 26.743 1.00 55.35 66 GLU B O 1
ATOM 1473 N N . ALA B 1 67 ? 37.551 -10.682 28.433 1.00 50.41 67 ALA B N 1
ATOM 1474 C CA . ALA B 1 67 ? 36.983 -9.445 28.969 1.00 49.34 67 ALA B CA 1
ATOM 1475 C C . ALA B 1 67 ? 37.987 -8.303 28.974 1.00 51.80 67 ALA B C 1
ATOM 1476 O O . ALA B 1 67 ? 39.178 -8.492 28.738 1.00 55.85 67 ALA B O 1
ATOM 1478 N N . VAL B 1 68 ? 37.457 -7.094 29.207 1.00 49.60 68 VAL B N 1
ATOM 1479 C CA . VAL B 1 68 ? 38.313 -5.934 29.319 1.00 44.38 68 VAL B CA 1
ATOM 1480 C C . VAL B 1 68 ? 37.715 -4.971 30.352 1.00 50.41 68 VAL B C 1
ATOM 1481 O O . VAL B 1 68 ? 36.502 -4.782 30.425 1.00 52.75 68 VAL B O 1
ATOM 1485 N N . LEU B 1 69 ? 38.581 -4.359 31.156 1.00 51.23 69 LEU B N 1
ATOM 1486 C CA . LEU B 1 69 ? 38.093 -3.401 32.145 1.00 48.96 69 LEU B CA 1
ATOM 1487 C C . LEU B 1 69 ? 38.335 -2.005 31.594 1.00 47.34 69 LEU B C 1
ATOM 1488 O O . LEU B 1 69 ? 39.450 -1.653 31.252 1.00 50.57 69 LEU B O 1
ATOM 1493 N N . LEU B 1 70 ? 37.310 -1.185 31.585 1.00 46.68 70 LEU B N 1
ATOM 1494 C CA . LEU B 1 70 ? 37.422 0.162 31.074 1.00 45.44 70 LEU B CA 1
ATOM 1495 C C . LEU B 1 70 ? 37.407 1.188 32.194 1.00 47.91 70 LEU B C 1
ATOM 1496 O O . LEU B 1 70 ? 36.798 1.001 33.247 1.00 43.42 70 LEU B O 1
ATOM 1501 N N . ALA B 1 71 ? 38.171 2.266 31.946 1.00 47.11 71 ALA B N 1
ATOM 1502 C CA . ALA B 1 71 ? 38.263 3.287 33.001 1.00 45.15 71 ALA B CA 1
ATOM 1503 C C . ALA B 1 71 ? 37.499 4.502 32.514 1.00 48.89 71 ALA B C 1
ATOM 1504 O O . ALA B 1 71 ? 37.707 5.105 31.443 1.00 48.09 71 ALA B O 1
ATOM 1506 N N . VAL B 1 72 ? 36.442 4.761 33.323 1.00 47.46 72 VAL B N 1
ATOM 1507 C CA . VAL B 1 72 ? 35.589 5.914 32.946 1.00 44.77 72 VAL B CA 1
ATOM 1508 C C . VAL B 1 72 ? 35.881 7.058 33.887 1.00 47.69 72 VAL B C 1
ATOM 1509 O O . VAL B 1 72 ? 35.754 6.926 35.114 1.00 49.83 72 VAL B O 1
ATOM 1513 N N . SER B 1 73 ? 36.476 8.140 33.393 1.00 49.13 73 SER B N 1
ATOM 1514 C CA . SER B 1 73 ? 36.804 9.249 34.279 1.00 48.19 73 SER B CA 1
ATOM 1515 C C . SER B 1 73 ? 35.764 10.357 34.195 1.00 50.74 73 SER B C 1
ATOM 1516 O O . SER B 1 73 ? 35.249 10.755 33.157 1.00 53.27 73 SER B O 1
ATOM 1519 N N . CYS B 1 74 ? 35.464 10.883 35.364 1.00 53.01 74 CYS B N 1
ATOM 1520 C CA . CYS B 1 74 ? 34.545 12.014 35.514 1.00 53.63 74 CYS B CA 1
ATOM 1521 C C . CYS B 1 74 ? 35.327 13.203 36.102 1.00 51.68 74 CYS B C 1
ATOM 1522 O O . CYS B 1 74 ? 35.890 13.071 37.190 1.00 52.95 74 CYS B O 1
ATOM 1525 N N . ASP B 1 75 ? 35.504 14.273 35.332 1.00 50.52 75 ASP B N 1
ATOM 1526 C CA . ASP B 1 75 ? 36.241 15.441 35.795 1.00 52.74 75 ASP B CA 1
ATOM 1527 C C . ASP B 1 75 ? 35.387 16.192 36.809 1.00 56.12 75 ASP B C 1
ATOM 1528 O O . ASP B 1 75 ? 34.174 15.927 36.968 1.00 58.20 75 ASP B O 1
ATOM 1533 N N . ALA B 1 76 ? 36.032 17.010 37.651 1.00 54.56 76 ALA B N 1
ATOM 1534 C CA . ALA B 1 76 ? 35.259 17.760 38.651 1.00 49.33 76 ALA B CA 1
ATOM 1535 C C . ALA B 1 76 ? 34.288 18.661 37.899 1.00 54.05 76 ALA B C 1
ATOM 1536 O O . ALA B 1 76 ? 34.593 19.096 36.761 1.00 57.00 76 ALA B O 1
ATOM 1538 N N . PHE B 1 77 ? 33.203 19.034 38.571 1.00 54.19 77 PHE B N 1
ATOM 1539 C CA . PHE B 1 77 ? 32.234 19.915 37.879 1.00 57.69 77 PHE B CA 1
ATOM 1540 C C . PHE B 1 77 ? 31.224 20.464 38.865 1.00 59.96 77 PHE B C 1
ATOM 1541 O O . PHE B 1 77 ? 31.096 19.895 39.954 1.00 64.93 77 PHE B O 1
ATOM 1549 N N . ALA B 1 78 ? 30.540 21.557 38.539 1.00 62.15 78 ALA B N 1
ATOM 1550 C CA . ALA B 1 78 ? 29.558 22.145 39.469 1.00 60.11 78 ALA B CA 1
ATOM 1551 C C . ALA B 1 78 ? 28.193 21.517 39.166 1.00 61.30 78 ALA B C 1
ATOM 1552 O O . ALA B 1 78 ? 27.552 21.848 38.158 1.00 62.81 78 ALA B O 1
ATOM 1554 N N . PHE B 1 79 ? 27.821 20.646 40.095 1.00 60.68 79 PHE B N 1
ATOM 1555 C CA . PHE B 1 79 ? 26.623 19.872 40.001 1.00 65.79 79 PHE B CA 1
ATOM 1556 C C . PHE B 1 79 ? 25.342 20.588 39.635 1.00 72.74 79 PHE B C 1
ATOM 1557 O O . PHE B 1 79 ? 24.700 20.167 38.636 1.00 76.96 79 PHE B O 1
ATOM 1565 N N . GLY B 1 80 ? 24.909 21.569 40.412 1.00 75.21 80 GLY B N 1
ATOM 1566 C CA . GLY B 1 80 ? 23.668 22.278 40.110 1.00 77.68 80 GLY B CA 1
ATOM 1567 C C . GLY B 1 80 ? 23.693 23.067 38.807 1.00 80.88 80 GLY B C 1
ATOM 1568 O O . GLY B 1 80 ? 22.669 23.085 38.094 1.00 81.19 80 GLY B O 1
ATOM 1569 N N . GLN B 1 81 ? 24.828 23.646 38.413 1.00 79.91 81 GLN B N 1
ATOM 1570 C CA . GLN B 1 81 ? 24.903 24.453 37.219 1.00 82.90 81 GLN B CA 1
ATOM 1571 C C . GLN B 1 81 ? 25.116 23.690 35.933 1.00 84.92 81 GLN B C 1
ATOM 1572 O O . GLN B 1 81 ? 25.214 24.317 34.870 1.00 86.16 81 GLN B O 1
ATOM 1578 N N . GLU B 1 82 ? 25.238 22.359 35.977 1.00 86.25 82 GLU B N 1
ATOM 1579 C CA . GLU B 1 82 ? 25.498 21.632 34.736 1.00 81.62 82 GLU B CA 1
ATOM 1580 C C . GLU B 1 82 ? 24.429 20.638 34.354 1.00 77.47 82 GLU B C 1
ATOM 1581 O O . GLU B 1 82 ? 23.576 20.211 35.111 1.00 74.96 82 GLU B O 1
ATOM 1587 N N . ASP B 1 83 ? 24.482 20.311 33.060 1.00 78.03 83 ASP B N 1
ATOM 1588 C CA . ASP B 1 83 ? 23.582 19.315 32.497 1.00 78.94 83 ASP B CA 1
ATOM 1589 C C . ASP B 1 83 ? 24.065 17.938 32.992 1.00 76.61 83 ASP B C 1
ATOM 1590 O O . ASP B 1 83 ? 25.188 17.531 32.694 1.00 77.58 83 ASP B O 1
ATOM 1595 N N . THR B 1 84 ? 23.183 17.254 33.673 1.00 71.33 84 THR B N 1
ATOM 1596 C CA . THR B 1 84 ? 23.467 15.955 34.291 1.00 65.35 84 THR B CA 1
ATOM 1597 C C . THR B 1 84 ? 22.392 14.964 33.935 1.00 65.15 84 THR B C 1
ATOM 1598 O O . THR B 1 84 ? 22.421 13.796 34.294 1.00 64.49 84 THR B O 1
ATOM 1602 N N . ASN B 1 85 ? 21.383 15.450 33.189 1.00 68.67 85 ASN B N 1
ATOM 1603 C CA . ASN B 1 85 ? 20.287 14.544 32.870 1.00 71.40 85 ASN B CA 1
ATOM 1604 C C . ASN B 1 85 ? 20.575 13.706 31.647 1.00 69.09 85 ASN B C 1
ATOM 1605 O O . ASN B 1 85 ? 19.940 12.670 31.415 1.00 67.50 85 ASN B O 1
ATOM 1610 N N . ASN B 1 86 ? 21.562 14.121 30.830 1.00 68.26 86 ASN B N 1
ATOM 1611 C CA . ASN B 1 86 ? 21.760 13.390 29.577 1.00 67.11 86 ASN B CA 1
ATOM 1612 C C . ASN B 1 86 ? 23.060 12.691 29.317 1.00 62.96 86 ASN B C 1
ATOM 1613 O O . ASN B 1 86 ? 23.400 12.495 28.134 1.00 59.47 86 ASN B O 1
ATOM 1618 N N . ASP B 1 87 ? 23.792 12.237 30.329 1.00 59.17 87 ASP B N 1
ATOM 1619 C CA . ASP B 1 87 ? 25.070 11.587 30.052 1.00 52.68 87 ASP B CA 1
ATOM 1620 C C . ASP B 1 87 ? 24.932 10.088 29.916 1.00 47.97 87 ASP B C 1
ATOM 1621 O O . ASP B 1 87 ? 24.035 9.515 30.503 1.00 43.57 87 ASP B O 1
ATOM 1626 N N . ARG B 1 88 ? 25.752 9.542 29.029 1.00 48.25 88 ARG B N 1
ATOM 1627 C CA . ARG B 1 88 ? 25.758 8.100 28.838 1.00 48.61 88 ARG B CA 1
ATOM 1628 C C . ARG B 1 88 ? 27.056 7.675 28.166 1.00 46.90 88 ARG B C 1
ATOM 1629 O O . ARG B 1 88 ? 27.812 8.516 27.691 1.00 50.43 88 ARG B O 1
ATOM 1637 N N . ILE B 1 89 ? 27.364 6.414 28.237 1.00 44.39 89 ILE B N 1
ATOM 1638 C CA . ILE B 1 89 ? 28.534 5.775 27.665 1.00 42.21 89 ILE B CA 1
ATOM 1639 C C . ILE B 1 89 ? 28.003 4.780 26.640 1.00 41.60 89 ILE B C 1
ATOM 1640 O O . ILE B 1 89 ? 26.903 4.253 26.890 1.00 41.94 89 ILE B O 1
ATOM 1645 N N . THR B 1 90 ? 28.612 4.728 25.456 1.00 39.70 90 THR B N 1
ATOM 1646 C CA . THR B 1 90 ? 28.084 3.844 24.414 1.00 34.90 90 THR B CA 1
ATOM 1647 C C . THR B 1 90 ? 29.142 2.869 23.937 1.00 34.85 90 THR B C 1
ATOM 1648 O O . THR B 1 90 ? 30.244 3.262 23.597 1.00 38.51 90 THR B O 1
ATOM 1652 N N . VAL B 1 91 ? 28.858 1.597 24.042 1.00 36.58 91 VAL B N 1
ATOM 1653 C CA . VAL B 1 91 ? 29.770 0.561 23.571 1.00 38.15 91 VAL B CA 1
ATOM 1654 C C . VAL B 1 91 ? 29.281 0.153 22.167 1.00 39.92 91 VAL B C 1
ATOM 1655 O O . VAL B 1 91 ? 28.081 -0.160 21.969 1.00 37.68 91 VAL B O 1
ATOM 1659 N N . GLU B 1 92 ? 30.148 0.248 21.198 1.00 42.66 92 GLU B N 1
ATOM 1660 C CA . GLU B 1 92 ? 29.813 -0.051 19.761 1.00 44.18 92 GLU B CA 1
ATOM 1661 C C . GLU B 1 92 ? 30.657 -1.249 19.330 1.00 44.33 92 GLU B C 1
ATOM 1662 O O . GLU B 1 92 ? 31.903 -1.173 19.510 1.00 44.03 92 GLU B O 1
ATOM 1668 N N . TRP B 1 93 ? 30.053 -2.308 18.781 1.00 39.49 93 TRP B N 1
ATOM 1669 C CA . TRP B 1 93 ? 30.985 -3.386 18.396 1.00 41.64 93 TRP B CA 1
ATOM 1670 C C . TRP B 1 93 ? 30.551 -4.075 17.120 1.00 42.75 93 TRP B C 1
ATOM 1671 O O . TRP B 1 93 ? 29.423 -3.926 16.681 1.00 46.52 93 TRP B O 1
ATOM 1682 N N . THR B 1 94 ? 31.457 -4.826 16.509 1.00 41.12 94 THR B N 1
ATOM 1683 C CA . THR B 1 94 ? 31.126 -5.619 15.344 1.00 40.88 94 THR B CA 1
ATOM 1684 C C . THR B 1 94 ? 32.113 -6.783 15.273 1.00 41.47 94 THR B C 1
ATOM 1685 O O . THR B 1 94 ? 33.156 -6.666 15.924 1.00 43.63 94 THR B O 1
ATOM 1689 N N . ASN B 1 95 ? 31.796 -7.832 14.569 1.00 43.91 95 ASN B N 1
ATOM 1690 C CA . ASN B 1 95 ? 32.662 -9.007 14.401 1.00 46.09 95 ASN B CA 1
ATOM 1691 C C . ASN B 1 95 ? 33.902 -8.614 13.597 1.00 46.59 95 ASN B C 1
ATOM 1692 O O . ASN B 1 95 ? 33.702 -7.773 12.735 1.00 44.02 95 ASN B O 1
ATOM 1697 N N . THR B 1 96 ? 35.104 -9.015 13.991 1.00 51.52 96 THR B N 1
ATOM 1698 C CA . THR B 1 96 ? 36.305 -8.672 13.244 1.00 55.01 96 THR B CA 1
ATOM 1699 C C . THR B 1 96 ? 36.285 -9.460 11.920 1.00 61.37 96 THR B C 1
ATOM 1700 O O . THR B 1 96 ? 35.732 -10.562 11.879 1.00 62.61 96 THR B O 1
ATOM 1704 N N . PRO B 1 97 ? 36.836 -8.887 10.877 1.00 65.13 97 PRO B N 1
ATOM 1705 C CA . PRO B 1 97 ? 36.911 -9.530 9.583 1.00 70.63 97 PRO B CA 1
ATOM 1706 C C . PRO B 1 97 ? 37.880 -10.711 9.631 1.00 72.92 97 PRO B C 1
ATOM 1707 O O . PRO B 1 97 ? 38.955 -10.649 10.216 1.00 68.94 97 PRO B O 1
ATOM 1711 N N . ASP B 1 98 ? 37.456 -11.746 8.928 1.00 79.33 98 ASP B N 1
ATOM 1712 C CA . ASP B 1 98 ? 38.179 -12.994 8.786 1.00 83.58 98 ASP B CA 1
ATOM 1713 C C . ASP B 1 98 ? 39.664 -12.830 8.486 1.00 83.54 98 ASP B C 1
ATOM 1714 O O . ASP B 1 98 ? 40.128 -12.195 7.534 1.00 82.89 98 ASP B O 1
ATOM 1719 N N . GLY B 1 99 ? 40.460 -13.488 9.339 1.00 82.53 99 GLY B N 1
ATOM 1720 C CA . GLY B 1 99 ? 41.932 -13.395 9.232 1.00 83.53 99 GLY B CA 1
ATOM 1721 C C . GLY B 1 99 ? 42.304 -12.260 10.192 1.00 88.23 99 GLY B C 1
ATOM 1722 O O . GLY B 1 99 ? 41.873 -12.321 11.349 1.00 95.14 99 GLY B O 1
ATOM 1723 N N . ALA B 1 100 ? 42.945 -11.221 9.709 1.00 88.05 100 ALA B N 1
ATOM 1724 C CA . ALA B 1 100 ? 43.299 -10.037 10.469 1.00 86.25 100 ALA B CA 1
ATOM 1725 C C . ALA B 1 100 ? 43.940 -10.256 11.828 1.00 85.01 100 ALA B C 1
ATOM 1726 O O . ALA B 1 100 ? 44.075 -11.361 12.353 1.00 88.38 100 ALA B O 1
ATOM 1728 N N . ALA B 1 101 ? 44.384 -9.136 12.412 1.00 81.06 101 ALA B N 1
ATOM 1729 C CA . ALA B 1 101 ? 45.062 -9.155 13.690 1.00 77.76 101 ALA B CA 1
ATOM 1730 C C . ALA B 1 101 ? 44.180 -8.535 14.767 1.00 77.39 101 ALA B C 1
ATOM 1731 O O . ALA B 1 101 ? 43.098 -8.023 14.522 1.00 77.84 101 ALA B O 1
ATOM 1733 N N . LYS B 1 102 ? 44.808 -8.492 15.925 1.00 77.00 102 LYS B N 1
ATOM 1734 C CA . LYS B 1 102 ? 44.216 -7.930 17.122 1.00 76.12 102 LYS B CA 1
ATOM 1735 C C . LYS B 1 102 ? 44.599 -6.468 17.296 1.00 75.47 102 LYS B C 1
ATOM 1736 O O . LYS B 1 102 ? 45.103 -6.117 18.368 1.00 75.87 102 LYS B O 1
ATOM 1742 N N . GLN B 1 103 ? 44.434 -5.674 16.234 1.00 72.09 103 GLN B N 1
ATOM 1743 C CA . GLN B 1 103 ? 44.686 -4.229 16.294 1.00 70.35 103 GLN B CA 1
ATOM 1744 C C . GLN B 1 103 ? 43.454 -3.556 15.669 1.00 69.70 103 GLN B C 1
ATOM 1745 O O . GLN B 1 103 ? 43.085 -3.700 14.504 1.00 68.92 103 GLN B O 1
ATOM 1751 N N . PHE B 1 104 ? 42.652 -2.912 16.533 1.00 68.70 104 PHE B N 1
ATOM 1752 C CA . PHE B 1 104 ? 41.437 -2.249 16.088 1.00 68.12 104 PHE B CA 1
ATOM 1753 C C . PHE B 1 104 ? 41.671 -1.437 14.807 1.00 66.11 104 PHE B C 1
ATOM 1754 O O . PHE B 1 104 ? 42.724 -0.820 14.670 1.00 67.21 104 PHE B O 1
ATOM 1762 N N . ARG B 1 105 ? 40.664 -1.453 13.949 1.00 62.27 105 ARG B N 1
ATOM 1763 C CA . ARG B 1 105 ? 40.686 -0.675 12.728 1.00 67.05 105 ARG B CA 1
ATOM 1764 C C . ARG B 1 105 ? 39.356 0.041 12.576 1.00 69.09 105 ARG B C 1
ATOM 1765 O O . ARG B 1 105 ? 38.329 -0.600 12.298 1.00 74.48 105 ARG B O 1
ATOM 1773 N N . ARG B 1 106 ? 39.331 1.365 12.589 1.00 66.41 106 ARG B N 1
ATOM 1774 C CA . ARG B 1 106 ? 38.082 2.101 12.378 1.00 67.96 106 ARG B CA 1
ATOM 1775 C C . ARG B 1 106 ? 37.311 1.637 11.147 1.00 68.42 106 ARG B C 1
ATOM 1776 O O . ARG B 1 106 ? 36.081 1.807 11.022 1.00 69.57 106 ARG B O 1
ATOM 1784 N N . GLU B 1 107 ? 38.017 1.088 10.159 1.00 68.10 107 GLU B N 1
ATOM 1785 C CA . GLU B 1 107 ? 37.470 0.620 8.904 1.00 69.98 107 GLU B CA 1
ATOM 1786 C C . GLU B 1 107 ? 36.351 -0.406 9.042 1.00 67.25 107 GLU B C 1
ATOM 1787 O O . GLU B 1 107 ? 35.330 -0.336 8.348 1.00 65.98 107 GLU B O 1
ATOM 1793 N N . TRP B 1 108 ? 36.453 -1.276 10.031 1.00 61.82 108 TRP B N 1
ATOM 1794 C CA . TRP B 1 108 ? 35.508 -2.298 10.375 1.00 57.58 108 TRP B CA 1
ATOM 1795 C C . TRP B 1 108 ? 34.103 -1.763 10.621 1.00 56.42 108 TRP B C 1
ATOM 1796 O O . TRP B 1 108 ? 33.149 -2.523 10.469 1.00 58.07 108 TRP B O 1
ATOM 1807 N N . PHE B 1 109 ? 33.967 -0.516 11.000 1.00 53.81 109 PHE B N 1
ATOM 1808 C CA . PHE B 1 109 ? 32.688 0.113 11.307 1.00 57.80 109 PHE B CA 1
ATOM 1809 C C . PHE B 1 109 ? 32.195 0.865 10.086 1.00 61.66 109 PHE B C 1
ATOM 1810 O O . PHE B 1 109 ? 31.058 1.277 9.871 1.00 63.11 109 PHE B O 1
ATOM 1818 N N . GLN B 1 110 ? 33.189 1.060 9.211 1.00 65.37 110 GLN B N 1
ATOM 1819 C CA . GLN B 1 110 ? 32.999 1.825 7.989 1.00 60.82 110 GLN B CA 1
ATOM 1820 C C . GLN B 1 110 ? 32.466 0.946 6.893 1.00 59.01 110 GLN B C 1
ATOM 1821 O O . GLN B 1 110 ? 31.364 1.242 6.389 1.00 61.50 110 GLN B O 1
ATOM 1827 N N . GLY B 1 111 ? 33.136 -0.134 6.550 1.00 58.18 111 GLY B N 1
ATOM 1828 C CA . GLY B 1 111 ? 32.738 -0.999 5.431 1.00 57.31 111 GLY B CA 1
ATOM 1829 C C . GLY B 1 111 ? 31.360 -1.602 5.502 1.00 55.46 111 GLY B C 1
ATOM 1830 O O . GLY B 1 111 ? 30.574 -1.370 6.447 1.00 56.85 111 GLY B O 1
ATOM 1831 N N . ASP B 1 112 ? 30.996 -2.383 4.473 1.00 52.47 112 ASP B N 1
ATOM 1832 C CA . ASP B 1 112 ? 29.670 -3.037 4.535 1.00 53.38 112 ASP B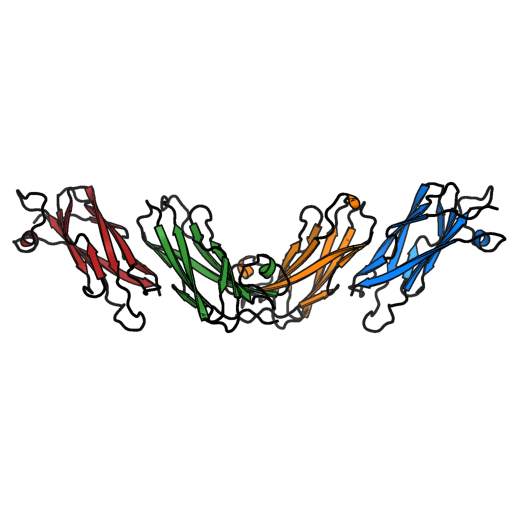 CA 1
ATOM 1833 C C . ASP B 1 112 ? 29.520 -3.883 5.811 1.00 52.99 112 ASP B C 1
ATOM 1834 O O . ASP B 1 112 ? 30.443 -4.550 6.291 1.00 48.42 112 ASP B O 1
ATOM 1839 N N . GLY B 1 113 ? 28.272 -3.928 6.325 1.00 49.79 113 GLY B N 1
ATOM 1840 C CA . GLY B 1 113 ? 28.078 -4.732 7.493 1.00 48.51 113 GLY B CA 1
ATOM 1841 C C . GLY B 1 113 ? 27.160 -4.193 8.551 1.00 49.59 113 GLY B C 1
ATOM 1842 O O . GLY B 1 113 ? 26.325 -3.329 8.305 1.00 51.53 113 GLY B O 1
ATOM 1843 N N . MET B 1 114 ? 27.352 -4.750 9.748 1.00 48.92 114 MET B N 1
ATOM 1844 C CA . MET B 1 114 ? 26.524 -4.457 10.889 1.00 48.54 114 MET B CA 1
ATOM 1845 C C . MET B 1 114 ? 27.252 -4.032 12.148 1.00 47.67 114 MET B C 1
ATOM 1846 O O . MET B 1 114 ? 28.276 -4.567 12.603 1.00 48.24 114 MET B O 1
ATOM 1851 N N . VAL B 1 115 ? 26.716 -2.987 12.782 1.00 43.63 115 VAL B N 1
ATOM 1852 C CA . VAL B 1 115 ? 27.294 -2.497 14.028 1.00 44.04 115 VAL B CA 1
ATOM 1853 C C . VAL B 1 115 ? 26.250 -2.661 15.136 1.00 45.25 115 VAL B C 1
ATOM 1854 O O . VAL B 1 115 ? 25.056 -2.492 14.819 1.00 44.37 115 VAL B O 1
ATOM 1858 N N . ARG B 1 116 ? 26.684 -3.099 16.319 1.00 40.25 116 ARG B N 1
ATOM 1859 C CA . ARG B 1 116 ? 25.741 -3.257 17.414 1.00 39.16 116 ARG B CA 1
ATOM 1860 C C . ARG B 1 116 ? 26.175 -2.328 18.547 1.00 41.41 116 ARG B C 1
ATOM 1861 O O . ARG B 1 116 ? 27.361 -2.022 18.703 1.00 41.54 116 ARG B O 1
ATOM 1869 N N . ARG B 1 117 ? 25.187 -1.729 19.228 1.00 41.29 117 ARG B N 1
ATOM 1870 C CA . ARG B 1 117 ? 25.508 -0.826 20.299 1.00 44.39 117 ARG B CA 1
ATOM 1871 C C . ARG B 1 117 ? 24.755 -1.115 21.609 1.00 43.27 117 ARG B C 1
ATOM 1872 O O . ARG B 1 117 ? 23.586 -1.494 21.614 1.00 43.30 117 ARG B O 1
ATOM 1880 N N . LYS B 1 118 ? 25.447 -0.732 22.677 1.00 41.30 118 LYS B N 1
ATOM 1881 C CA . LYS B 1 118 ? 24.804 -0.832 23.996 1.00 43.37 118 LYS B CA 1
ATOM 1882 C C . LYS B 1 118 ? 25.046 0.484 24.729 1.00 38.86 118 LYS B C 1
ATOM 1883 O O . LYS B 1 118 ? 26.173 0.987 24.766 1.00 40.50 118 LYS B O 1
ATOM 1889 N N . ASN B 1 119 ? 24.000 1.143 25.159 1.00 36.63 119 ASN B N 1
ATOM 1890 C CA . ASN B 1 119 ? 24.146 2.359 25.923 1.00 40.41 119 ASN B CA 1
ATOM 1891 C C . ASN B 1 119 ? 24.051 2.097 27.444 1.00 40.99 119 ASN B C 1
ATOM 1892 O O . ASN B 1 119 ? 23.157 1.366 27.852 1.00 40.57 119 ASN B O 1
ATOM 1897 N N . LEU B 1 120 ? 24.964 2.746 28.155 1.00 37.95 120 LEU B N 1
ATOM 1898 C CA . LEU B 1 120 ? 24.964 2.736 29.599 1.00 37.44 120 LEU B CA 1
ATOM 1899 C C . LEU B 1 120 ? 24.808 4.177 30.077 1.00 33.41 120 LEU B C 1
ATOM 1900 O O . LEU B 1 120 ? 25.772 4.910 30.131 1.00 33.68 120 LEU B O 1
ATOM 1905 N N . PRO B 1 121 ? 23.609 4.583 30.420 1.00 34.58 121 PRO B N 1
ATOM 1906 C CA . PRO B 1 121 ? 23.344 5.928 30.918 1.00 33.31 121 PRO B CA 1
ATOM 1907 C C . PRO B 1 121 ? 24.049 6.157 32.237 1.00 37.50 121 PRO B C 1
ATOM 1908 O O . PRO B 1 121 ? 24.270 5.213 33.005 1.00 41.53 121 PRO B O 1
ATOM 1912 N N . ILE B 1 122 ? 24.565 7.339 32.434 1.00 42.52 122 ILE B N 1
ATOM 1913 C CA . ILE B 1 122 ? 25.292 7.807 33.589 1.00 40.36 122 ILE B CA 1
ATOM 1914 C C . ILE B 1 122 ? 24.228 8.502 34.496 1.00 43.99 122 ILE B C 1
ATOM 1915 O O . ILE B 1 122 ? 23.520 9.425 34.106 1.00 42.31 122 ILE B O 1
ATOM 1920 N N . GLU B 1 123 ? 24.097 8.000 35.710 1.00 45.32 123 GLU B N 1
ATOM 1921 C CA . GLU B 1 123 ? 23.118 8.600 36.651 1.00 45.52 123 GLU B CA 1
ATOM 1922 C C . GLU B 1 123 ? 23.902 9.179 37.817 1.00 44.60 123 GLU B C 1
ATOM 1923 O O . GLU B 1 123 ? 24.968 8.661 38.207 1.00 44.99 123 GLU B O 1
ATOM 1929 N N . TYR B 1 124 ? 23.540 10.383 38.248 1.00 41.35 124 TYR B N 1
ATOM 1930 C CA . TYR B 1 124 ? 24.310 11.070 39.277 1.00 41.75 124 TYR B CA 1
ATOM 1931 C C . TYR B 1 124 ? 23.585 11.031 40.619 1.00 45.14 124 TYR B C 1
ATOM 1932 O O . TYR B 1 124 ? 22.419 11.430 40.740 1.00 40.69 124 TYR B O 1
ATOM 1941 N N . ASN B 1 125 ? 24.302 10.563 41.642 1.00 43.71 125 ASN B N 1
ATOM 1942 C CA . ASN B 1 125 ? 23.738 10.495 43.010 1.00 39.88 125 ASN B CA 1
ATOM 1943 C C . ASN B 1 125 ? 24.437 11.508 43.916 1.00 40.08 125 ASN B C 1
ATOM 1944 O O . ASN B 1 125 ? 25.487 11.370 44.452 1.00 39.64 125 ASN B O 1
ATOM 1949 N N . PRO B 1 126 ? 23.656 12.649 44.067 1.00 41.77 126 PRO B N 1
ATOM 1950 C CA . PRO B 1 126 ? 24.234 13.783 44.777 1.00 41.30 126 PRO B CA 1
ATOM 1951 C C . PRO B 1 126 ? 24.155 13.851 46.275 1.00 46.00 126 PRO B C 1
ATOM 1952 O O . PRO B 1 126 ? 24.976 14.573 46.929 1.00 44.85 126 PRO B O 1
ATOM 1957 N N . SER C 1 3 ? 15.659 -8.672 19.993 0.0000 102.62 3 SER C N 1
ATOM 1958 C CA . SER C 1 3 ? 16.413 -7.961 18.967 0.0000 101.93 3 SER C CA 1
ATOM 1959 C C . SER C 1 3 ? 16.564 -8.713 17.641 0.0000 101.19 3 SER C C 1
ATOM 1960 O O . SER C 1 3 ? 16.889 -9.907 17.622 0.0000 102.62 3 SER C O 1
ATOM 1963 N N . VAL C 1 4 ? 15.887 -7.763 16.805 1.00 68.58 4 VAL C N 1
ATOM 1964 C CA . VAL C 1 4 ? 16.390 -8.539 15.657 1.00 68.05 4 VAL C CA 1
ATOM 1965 C C . VAL C 1 4 ? 17.207 -7.634 14.738 1.00 64.34 4 VAL C C 1
ATOM 1966 O O . VAL C 1 4 ? 16.815 -6.460 14.627 1.00 60.39 4 VAL C O 1
ATOM 1970 N N . PRO C 1 5 ? 18.254 -8.128 14.089 1.00 60.20 5 PRO C N 1
ATOM 1971 C CA . PRO C 1 5 ? 19.040 -7.340 13.150 1.00 55.92 5 PRO C CA 1
ATOM 1972 C C . PRO C 1 5 ? 18.159 -6.804 12.029 1.00 51.15 5 PRO C C 1
ATOM 1973 O O . PRO C 1 5 ? 17.105 -7.384 11.794 1.00 47.29 5 PRO C O 1
ATOM 1977 N N . PRO C 1 6 ? 18.566 -5.726 11.372 1.00 48.55 6 PRO C N 1
ATOM 1978 C CA . PRO C 1 6 ? 17.787 -5.202 10.258 1.00 45.13 6 PRO C CA 1
ATOM 1979 C C . PRO C 1 6 ? 17.984 -6.209 9.114 1.00 45.08 6 PRO C C 1
ATOM 1980 O O . PRO C 1 6 ? 19.027 -6.867 9.089 1.00 38.64 6 PRO C O 1
ATOM 1984 N N . GLY C 1 7 ? 16.957 -6.356 8.288 1.00 47.34 7 GLY C N 1
ATOM 1985 C CA . GLY C 1 7 ? 17.017 -7.220 7.103 1.00 49.83 7 GLY C CA 1
ATOM 1986 C C . GLY C 1 7 ? 17.783 -6.505 5.984 1.00 50.70 7 GLY C C 1
ATOM 1987 O O . GLY C 1 7 ? 18.339 -5.408 6.191 1.00 49.62 7 GLY C O 1
ATOM 1988 N N . ASP C 1 8 ? 17.885 -7.129 4.791 1.00 50.89 8 ASP C N 1
ATOM 1989 C CA . ASP C 1 8 ? 18.671 -6.468 3.753 1.00 52.20 8 ASP C CA 1
ATOM 1990 C C . ASP C 1 8 ? 17.811 -5.565 2.889 1.00 50.41 8 ASP C C 1
ATOM 1991 O O . ASP C 1 8 ? 16.603 -5.693 2.930 1.00 48.73 8 ASP C O 1
ATOM 1996 N N . ILE C 1 9 ? 18.467 -4.656 2.184 1.00 52.67 9 ILE C N 1
ATOM 1997 C CA . ILE C 1 9 ? 17.826 -3.796 1.204 1.00 50.99 9 ILE C CA 1
ATOM 1998 C C . ILE C 1 9 ? 18.389 -4.119 -0.190 1.00 52.09 9 ILE C C 1
ATOM 1999 O O . ILE C 1 9 ? 19.436 -4.783 -0.338 1.00 53.34 9 ILE C O 1
ATOM 2004 N N . GLN C 1 10 ? 17.691 -3.636 -1.220 1.00 51.59 10 GLN C N 1
ATOM 2005 C CA . GLN C 1 10 ? 18.256 -3.783 -2.577 1.00 48.48 10 GLN C CA 1
ATOM 2006 C C . GLN C 1 10 ? 18.487 -2.360 -3.070 1.00 47.48 10 GLN C C 1
ATOM 2007 O O . GLN C 1 10 ? 17.674 -1.501 -2.688 1.00 48.70 10 GLN C O 1
ATOM 2013 N N . THR C 1 11 ? 19.583 -2.102 -3.755 1.00 47.38 11 THR C N 1
ATOM 2014 C CA . THR C 1 11 ? 19.826 -0.812 -4.366 1.00 43.77 11 THR C CA 1
ATOM 2015 C C . THR C 1 11 ? 19.979 -0.981 -5.883 1.00 44.29 11 THR C C 1
ATOM 2016 O O . THR C 1 11 ? 20.588 -1.928 -6.381 1.00 41.48 11 THR C O 1
ATOM 2020 N N . GLN C 1 12 ? 19.729 0.124 -6.573 1.00 45.94 12 GLN C N 1
ATOM 2021 C CA . GLN C 1 12 ? 19.953 0.252 -8.011 1.00 42.58 12 GLN C CA 1
ATOM 2022 C C . GLN C 1 12 ? 20.650 1.586 -8.178 1.00 39.78 12 GLN C C 1
ATOM 2023 O O . GLN C 1 12 ? 20.008 2.581 -7.802 1.00 45.91 12 GLN C O 1
ATOM 2029 N N . PRO C 1 13 ? 21.872 1.664 -8.645 1.00 40.19 13 PRO C N 1
ATOM 2030 C CA . PRO C 1 13 ? 22.668 0.516 -9.031 1.00 43.63 13 PRO C CA 1
ATOM 2031 C C . PRO C 1 13 ? 22.958 -0.336 -7.790 1.00 44.94 13 PRO C C 1
ATOM 2032 O O . PRO C 1 13 ? 22.826 0.164 -6.667 1.00 42.14 13 PRO C O 1
ATOM 2036 N N . GLY C 1 14 ? 23.277 -1.614 -7.941 1.00 43.07 14 GLY C N 1
ATOM 2037 C CA . GLY C 1 14 ? 23.541 -2.475 -6.829 1.00 40.96 14 GLY C CA 1
ATOM 2038 C C . GLY C 1 14 ? 24.939 -2.484 -6.280 1.00 42.82 14 GLY C C 1
ATOM 2039 O O . GLY C 1 14 ? 25.105 -2.805 -5.088 1.00 45.09 14 GLY C O 1
ATOM 2040 N N . THR C 1 15 ? 25.949 -1.952 -6.942 1.00 43.00 15 THR C N 1
ATOM 2041 C CA . THR C 1 15 ? 27.322 -2.061 -6.459 1.00 43.01 15 THR C CA 1
ATOM 2042 C C . THR C 1 15 ? 28.122 -0.803 -6.374 1.00 41.95 15 THR C C 1
ATOM 2043 O O . THR C 1 15 ? 29.150 -0.811 -5.683 1.00 42.52 15 THR C O 1
ATOM 2047 N N . LYS C 1 16 ? 27.749 0.147 -7.232 1.00 38.40 16 LYS C N 1
ATOM 2048 C CA . LYS C 1 16 ? 28.539 1.389 -7.289 1.00 40.69 16 LYS C CA 1
ATOM 2049 C C . LYS C 1 16 ? 27.784 2.271 -8.292 1.00 40.73 16 LYS C C 1
ATOM 2050 O O . LYS C 1 16 ? 26.866 1.715 -8.878 1.00 38.00 16 LYS C O 1
ATOM 2056 N N . ILE C 1 17 ? 28.218 3.501 -8.398 1.00 39.69 17 ILE C N 1
ATOM 2057 C CA . ILE C 1 17 ? 27.553 4.418 -9.316 1.00 41.89 17 ILE C CA 1
ATOM 2058 C C . ILE C 1 17 ? 28.622 5.192 -10.064 1.00 42.86 17 ILE C C 1
ATOM 2059 O O . ILE C 1 17 ? 29.668 5.563 -9.468 1.00 41.16 17 ILE C O 1
ATOM 2064 N N . VAL C 1 18 ? 28.432 5.267 -11.400 1.00 39.48 18 VAL C N 1
ATOM 2065 C CA . VAL C 1 18 ? 29.503 5.936 -12.169 1.00 40.38 18 VAL C CA 1
ATOM 2066 C C . VAL C 1 18 ? 29.119 7.319 -12.628 1.00 40.76 18 VAL C C 1
ATOM 2067 O O . VAL C 1 18 ? 28.027 7.395 -13.216 1.00 43.14 18 VAL C O 1
ATOM 2071 N N . PHE C 1 19 ? 29.932 8.333 -12.367 1.00 38.55 19 PHE C N 1
ATOM 2072 C CA . PHE C 1 19 ? 29.634 9.666 -12.885 1.00 41.57 19 PHE C CA 1
ATOM 2073 C C . PHE C 1 19 ? 30.444 9.911 -14.174 1.00 42.93 19 PHE C C 1
ATOM 2074 O O . PHE C 1 19 ? 31.700 9.905 -14.109 1.00 43.25 19 PHE C O 1
ATOM 2082 N N . ASN C 1 20 ? 29.740 10.198 -15.261 1.00 40.47 20 ASN C N 1
ATOM 2083 C CA . ASN C 1 20 ? 30.409 10.468 -16.547 1.00 37.38 20 ASN C CA 1
ATOM 2084 C C . ASN C 1 20 ? 30.818 11.906 -16.771 1.00 36.43 20 ASN C C 1
ATOM 2085 O O . ASN C 1 20 ? 30.064 12.852 -16.498 1.00 35.54 20 ASN C O 1
ATOM 2090 N N . ALA C 1 21 ? 32.021 12.146 -17.307 1.00 39.52 21 ALA C N 1
ATOM 2091 C CA . ALA C 1 21 ? 32.407 13.553 -17.623 1.00 43.47 21 ALA C CA 1
ATOM 2092 C C . ALA C 1 21 ? 31.507 13.968 -18.799 1.00 42.95 21 ALA C C 1
ATOM 2093 O O . ALA C 1 21 ? 30.977 13.072 -19.473 1.00 36.42 21 ALA C O 1
ATOM 2095 N N . PRO C 1 22 ? 31.410 15.256 -19.048 1.00 44.26 22 PRO C N 1
ATOM 2096 C CA . PRO C 1 22 ? 32.094 16.323 -18.380 1.00 47.32 22 PRO C CA 1
ATOM 2097 C C . PRO C 1 22 ? 31.683 16.693 -16.977 1.00 50.41 22 PRO C C 1
ATOM 2098 O O . PRO C 1 22 ? 30.551 16.453 -16.563 1.00 50.04 22 PRO C O 1
ATOM 2102 N N . TYR C 1 23 ? 32.537 17.413 -16.230 1.00 52.52 23 TYR C N 1
ATOM 2103 C CA . TYR C 1 23 ? 32.167 17.784 -14.855 1.00 52.58 23 TYR C CA 1
ATOM 2104 C C . TYR C 1 23 ? 32.130 19.290 -14.682 1.00 57.34 23 TYR C C 1
ATOM 2105 O O . TYR C 1 23 ? 32.525 19.835 -13.631 1.00 61.61 23 TYR C O 1
ATOM 2114 N N . ASP C 1 24 ? 31.686 19.977 -15.734 1.00 57.94 24 ASP C N 1
ATOM 2115 C CA . ASP C 1 24 ? 31.742 21.437 -15.647 1.00 62.21 24 ASP C CA 1
ATOM 2116 C C . ASP C 1 24 ? 30.390 22.002 -15.279 1.00 64.01 24 ASP C C 1
ATOM 2117 O O . ASP C 1 24 ? 30.210 23.224 -15.301 1.00 67.14 24 ASP C O 1
ATOM 2122 N N . ASP C 1 25 ? 29.436 21.141 -14.972 1.00 61.92 25 ASP C N 1
ATOM 2123 C CA . ASP C 1 25 ? 28.117 21.615 -14.567 1.00 58.69 25 ASP C CA 1
ATOM 2124 C C . ASP C 1 25 ? 27.722 20.753 -13.382 1.00 58.54 25 ASP C C 1
ATOM 2125 O O . ASP C 1 25 ? 28.431 19.792 -13.094 1.00 60.47 25 ASP C O 1
ATOM 2130 N N . LYS C 1 26 ? 26.594 21.090 -12.787 1.00 59.98 26 LYS C N 1
ATOM 2131 C CA . LYS C 1 26 ? 26.126 20.253 -11.667 1.00 56.70 26 LYS C CA 1
ATOM 2132 C C . LYS C 1 26 ? 25.328 19.098 -12.270 1.00 54.59 26 LYS C C 1
ATOM 2133 O O . LYS C 1 26 ? 24.544 19.273 -13.231 1.00 51.05 26 LYS C O 1
ATOM 2139 N N . HIS C 1 27 ? 25.732 17.890 -11.854 1.00 49.07 27 HIS C N 1
ATOM 2140 C CA . HIS C 1 27 ? 24.988 16.754 -12.429 1.00 55.72 27 HIS C CA 1
ATOM 2141 C C . HIS C 1 27 ? 24.272 16.022 -11.315 1.00 59.09 27 HIS C C 1
ATOM 2142 O O . HIS C 1 27 ? 24.738 15.883 -10.168 1.00 62.46 27 HIS C O 1
ATOM 2149 N N . THR C 1 28 ? 23.016 15.665 -11.588 1.00 56.07 28 THR C N 1
ATOM 2150 C CA . THR C 1 28 ? 22.220 14.942 -10.627 1.00 51.30 28 THR C CA 1
ATOM 2151 C C . THR C 1 28 ? 21.933 13.514 -11.047 1.00 52.32 28 THR C C 1
ATOM 2152 O O . THR C 1 28 ? 21.245 13.290 -12.062 1.00 51.02 28 THR C O 1
ATOM 2156 N N . TYR C 1 29 ? 22.400 12.574 -10.216 1.00 50.75 29 TYR C N 1
ATOM 2157 C CA . TYR C 1 29 ? 22.166 11.143 -10.482 1.00 49.91 29 TYR C CA 1
ATOM 2158 C C . TYR C 1 29 ? 21.132 10.603 -9.522 1.00 49.47 29 TYR C C 1
ATOM 2159 O O . TYR C 1 29 ? 20.874 11.278 -8.513 1.00 53.87 29 TYR C O 1
ATOM 2168 N N . HIS C 1 30 ? 20.589 9.443 -9.793 1.00 48.76 30 HIS C N 1
ATOM 2169 C CA . HIS C 1 30 ? 19.552 8.870 -8.930 1.00 51.09 30 HIS C CA 1
ATOM 2170 C C . HIS C 1 30 ? 19.874 7.471 -8.448 1.00 52.65 30 HIS C C 1
ATOM 2171 O O . HIS C 1 30 ? 20.532 6.677 -9.125 1.00 57.94 30 HIS C O 1
ATOM 2178 N N . ILE C 1 31 ? 19.535 7.146 -7.200 1.00 51.02 31 ILE C N 1
ATOM 2179 C CA . ILE C 1 31 ? 19.712 5.822 -6.621 1.00 46.16 31 ILE C CA 1
ATOM 2180 C C . ILE C 1 31 ? 18.396 5.288 -6.046 1.00 42.40 31 ILE C C 1
ATOM 2181 O O . ILE C 1 31 ? 17.700 5.977 -5.274 1.00 43.44 31 ILE C O 1
ATOM 2186 N N . LYS C 1 32 ? 18.028 4.097 -6.455 1.00 35.29 32 LYS C N 1
ATOM 2187 C CA . LYS C 1 32 ? 16.797 3.523 -5.916 1.00 41.40 32 LYS C CA 1
ATOM 2188 C C . LYS C 1 32 ? 17.148 2.599 -4.735 1.00 44.13 32 LYS C C 1
ATOM 2189 O O . LYS C 1 32 ? 17.953 1.655 -4.887 1.00 39.34 32 LYS C O 1
ATOM 2195 N N . VAL C 1 33 ? 16.560 2.902 -3.579 1.00 41.84 33 VAL C N 1
ATOM 2196 C CA . VAL C 1 33 ? 16.719 2.079 -2.402 1.00 39.81 33 VAL C CA 1
ATOM 2197 C C . VAL C 1 33 ? 15.393 1.346 -2.120 1.00 42.42 33 VAL C C 1
ATOM 2198 O O . VAL C 1 33 ? 14.339 1.951 -1.968 1.00 41.63 33 VAL C O 1
ATOM 2202 N N . ILE C 1 34 ? 15.467 0.014 -2.133 1.00 44.46 34 ILE C N 1
ATOM 2203 C CA . ILE C 1 34 ? 14.257 -0.782 -1.918 1.00 46.00 34 ILE C CA 1
ATOM 2204 C C . ILE C 1 34 ? 14.359 -1.531 -0.590 1.00 45.60 34 ILE C C 1
ATOM 2205 O O . ILE C 1 34 ? 15.371 -2.191 -0.358 1.00 46.85 34 ILE C O 1
ATOM 2210 N N . ASN C 1 35 ? 13.334 -1.406 0.228 1.00 44.26 35 ASN C N 1
ATOM 2211 C CA . ASN C 1 35 ? 13.304 -2.168 1.476 1.00 45.10 35 ASN C CA 1
ATOM 2212 C C . ASN C 1 35 ? 12.725 -3.561 1.208 1.00 45.44 35 ASN C C 1
ATOM 2213 O O . ASN C 1 35 ? 11.507 -3.719 1.248 1.00 48.03 35 ASN C O 1
ATOM 2218 N N . SER C 1 36 ? 13.542 -4.554 0.945 1.00 46.99 36 SER C N 1
ATOM 2219 C CA . SER C 1 36 ? 13.099 -5.904 0.673 1.00 51.43 36 SER C CA 1
ATOM 2220 C C . SER C 1 36 ? 12.770 -6.653 1.973 1.00 55.42 36 SER C C 1
ATOM 2221 O O . SER C 1 36 ? 12.366 -7.806 1.887 1.00 56.16 36 SER C O 1
ATOM 2224 N N . SER C 1 37 ? 13.156 -6.115 3.127 1.00 59.00 37 SER C N 1
ATOM 2225 C CA . SER C 1 37 ? 12.940 -6.824 4.388 1.00 56.60 37 SER C CA 1
ATOM 2226 C C . SER C 1 37 ? 11.427 -6.835 4.673 1.00 58.42 37 SER C C 1
ATOM 2227 O O . SER C 1 37 ? 10.693 -6.133 3.968 1.00 57.90 37 SER C O 1
ATOM 2230 N N . ALA C 1 38 ? 11.072 -7.554 5.742 1.00 59.18 38 ALA C N 1
ATOM 2231 C CA . ALA C 1 38 ? 9.650 -7.676 6.082 1.00 57.17 38 ALA C CA 1
ATOM 2232 C C . ALA C 1 38 ? 9.224 -6.644 7.094 1.00 55.96 38 ALA C C 1
ATOM 2233 O O . ALA C 1 38 ? 8.073 -6.627 7.531 1.00 60.94 38 ALA C O 1
ATOM 2235 N N . ARG C 1 39 ? 10.139 -5.790 7.533 1.00 56.48 39 ARG C N 1
ATOM 2236 C CA . ARG C 1 39 ? 9.815 -4.784 8.530 1.00 52.53 39 ARG C CA 1
ATOM 2237 C C . ARG C 1 39 ? 10.196 -3.374 8.042 1.00 50.54 39 ARG C C 1
ATOM 2238 O O . ARG C 1 39 ? 11.081 -3.129 7.239 1.00 50.31 39 ARG C O 1
ATOM 2246 N N . ARG C 1 40 ? 9.508 -2.436 8.657 1.00 48.36 40 ARG C N 1
ATOM 2247 C CA . ARG C 1 40 ? 9.718 -1.032 8.482 1.00 49.32 40 ARG C CA 1
ATOM 2248 C C . ARG C 1 40 ? 11.105 -0.617 9.003 1.00 51.19 40 ARG C C 1
ATOM 2249 O O . ARG C 1 40 ? 11.425 -0.887 10.170 1.00 51.86 40 ARG C O 1
ATOM 2257 N N . ILE C 1 41 ? 11.879 0.046 8.140 1.00 46.82 41 ILE C N 1
ATOM 2258 C CA . ILE C 1 41 ? 13.202 0.517 8.507 1.00 39.07 41 ILE C CA 1
ATOM 2259 C C . ILE C 1 41 ? 13.299 2.026 8.367 1.00 40.04 41 ILE C C 1
ATOM 2260 O O . ILE C 1 41 ? 12.488 2.675 7.711 1.00 44.06 41 ILE C O 1
ATOM 2265 N N . GLY C 1 42 ? 14.282 2.528 9.081 1.00 42.14 42 GLY C N 1
ATOM 2266 C CA . GLY C 1 42 ? 14.563 3.991 9.016 1.00 43.68 42 GLY C CA 1
ATOM 2267 C C . GLY C 1 42 ? 15.975 4.030 8.397 1.00 41.76 42 GLY C C 1
ATOM 2268 O O . GLY C 1 42 ? 16.725 3.074 8.668 1.00 40.53 42 GLY C O 1
ATOM 2269 N N . TYR C 1 43 ? 16.236 4.969 7.516 1.00 41.49 43 TYR C N 1
ATOM 2270 C CA . TYR C 1 43 ? 17.531 5.027 6.869 1.00 40.76 43 TYR C CA 1
ATOM 2271 C C . TYR C 1 43 ? 18.138 6.425 6.912 1.00 43.38 43 TYR C C 1
ATOM 2272 O O . TYR C 1 43 ? 17.457 7.444 7.025 1.00 44.29 43 TYR C O 1
ATOM 2281 N N . GLY C 1 44 ? 19.464 6.421 6.839 1.00 45.03 44 GLY C N 1
ATOM 2282 C CA . GLY C 1 44 ? 20.253 7.647 6.766 1.00 42.97 44 GLY C CA 1
ATOM 2283 C C . GLY C 1 44 ? 21.211 7.474 5.557 1.00 44.57 44 GLY C C 1
ATOM 2284 O O . GLY C 1 44 ? 21.560 6.306 5.262 1.00 42.04 44 GLY C O 1
ATOM 2285 N N . ILE C 1 45 ? 21.523 8.585 4.899 1.00 40.72 45 ILE C N 1
ATOM 2286 C CA . ILE C 1 45 ? 22.464 8.517 3.783 1.00 44.30 45 ILE C CA 1
ATOM 2287 C C . ILE C 1 45 ? 23.633 9.466 4.067 1.00 48.61 45 ILE C C 1
ATOM 2288 O O . ILE C 1 45 ? 23.414 10.610 4.501 1.00 47.88 45 ILE C O 1
ATOM 2293 N N . LYS C 1 46 ? 24.857 8.992 3.788 1.00 50.69 46 LYS C N 1
ATOM 2294 C CA . LYS C 1 46 ? 26.005 9.907 3.954 1.00 53.72 46 LYS C CA 1
ATOM 2295 C C . LYS C 1 46 ? 26.876 9.786 2.705 1.00 54.37 46 LYS C C 1
ATOM 2296 O O . LYS C 1 46 ? 26.754 8.757 2.035 1.00 56.44 46 LYS C O 1
ATOM 2302 N N . THR C 1 47 ? 27.696 10.766 2.409 1.00 55.07 47 THR C N 1
ATOM 2303 C CA . THR C 1 47 ? 28.673 10.712 1.332 1.00 55.72 47 THR C CA 1
ATOM 2304 C C . THR C 1 47 ? 30.021 11.175 1.929 1.00 57.50 47 THR C C 1
ATOM 2305 O O . THR C 1 47 ? 30.003 11.871 2.955 1.00 57.22 47 THR C O 1
ATOM 2309 N N . THR C 1 48 ? 31.094 10.951 1.217 1.00 57.99 48 THR C N 1
ATOM 2310 C CA . THR C 1 48 ? 32.435 11.346 1.588 1.00 57.40 48 THR C CA 1
ATOM 2311 C C . THR C 1 48 ? 32.886 12.726 1.136 1.00 60.28 48 THR C C 1
ATOM 2312 O O . THR C 1 48 ? 34.067 13.094 1.330 1.00 60.79 48 THR C O 1
ATOM 2316 N N . ASN C 1 49 ? 32.022 13.472 0.467 1.00 62.80 49 ASN C N 1
ATOM 2317 C CA . ASN C 1 49 ? 32.447 14.832 0.039 1.00 62.32 49 ASN C CA 1
ATOM 2318 C C . ASN C 1 49 ? 31.197 15.690 0.159 1.00 61.51 49 ASN C C 1
ATOM 2319 O O . ASN C 1 49 ? 30.397 15.605 -0.775 1.00 62.41 49 ASN C O 1
ATOM 2324 N N . MET C 1 50 ? 30.991 16.275 1.344 1.00 57.62 50 MET C N 1
ATOM 2325 C CA . MET C 1 50 ? 29.804 17.076 1.591 1.00 54.87 50 MET C CA 1
ATOM 2326 C C . MET C 1 50 ? 29.849 18.330 0.737 1.00 57.11 50 MET C C 1
ATOM 2327 O O . MET C 1 50 ? 28.764 18.813 0.340 1.00 61.65 50 MET C O 1
ATOM 2332 N N . LYS C 1 51 ? 31.033 18.764 0.332 1.00 57.53 51 LYS C N 1
ATOM 2333 C CA . LYS C 1 51 ? 31.162 19.926 -0.534 1.00 66.47 51 LYS C CA 1
ATOM 2334 C C . LYS C 1 51 ? 30.651 19.670 -1.961 1.00 65.04 51 LYS C C 1
ATOM 2335 O O . LYS C 1 51 ? 29.877 20.464 -2.463 1.00 65.75 51 LYS C O 1
ATOM 2341 N N . ARG C 1 52 ? 31.151 18.601 -2.564 1.00 64.74 52 ARG C N 1
ATOM 2342 C CA . ARG C 1 52 ? 30.830 18.261 -3.945 1.00 63.43 52 ARG C CA 1
ATOM 2343 C C . ARG C 1 52 ? 29.576 17.412 -4.099 1.00 62.33 52 ARG C C 1
ATOM 2344 O O . ARG C 1 52 ? 28.786 17.666 -5.034 1.00 61.21 52 ARG C O 1
ATOM 2352 N N . LEU C 1 53 ? 29.341 16.472 -3.189 1.00 57.43 53 LEU C N 1
ATOM 2353 C CA . LEU C 1 53 ? 28.203 15.587 -3.234 1.00 55.73 53 LEU C CA 1
ATOM 2354 C C . LEU C 1 53 ? 27.122 15.942 -2.237 1.00 57.65 53 LEU C C 1
ATOM 2355 O O . LEU C 1 53 ? 27.374 16.544 -1.199 1.00 63.06 53 LEU C O 1
ATOM 2360 N N . GLY C 1 54 ? 25.907 15.556 -2.547 1.00 58.73 54 GLY C N 1
ATOM 2361 C CA . GLY C 1 54 ? 24.774 15.815 -1.650 1.00 58.36 54 GLY C CA 1
ATOM 2362 C C . GLY C 1 54 ? 23.686 14.838 -2.101 1.00 60.31 54 GLY C C 1
ATOM 2363 O O . GLY C 1 54 ? 23.621 14.531 -3.301 1.00 67.28 54 GLY C O 1
ATOM 2364 N N . VAL C 1 55 ? 22.949 14.345 -1.130 1.00 56.06 55 VAL C N 1
ATOM 2365 C CA . VAL C 1 55 ? 21.887 13.379 -1.379 1.00 51.16 55 VAL C CA 1
ATOM 2366 C C . VAL C 1 55 ? 20.563 13.881 -0.807 1.00 51.82 55 VAL C C 1
ATOM 2367 O O . VAL C 1 55 ? 20.559 14.423 0.312 1.00 53.92 55 VAL C O 1
ATOM 2371 N N . ASP C 1 56 ? 19.468 13.723 -1.530 1.00 51.79 56 ASP C N 1
ATOM 2372 C CA . ASP C 1 56 ? 18.139 14.069 -1.082 1.00 55.07 56 ASP C CA 1
ATOM 2373 C C . ASP C 1 56 ? 17.115 13.025 -1.573 1.00 53.41 56 ASP C C 1
ATOM 2374 O O . ASP C 1 56 ? 17.068 12.704 -2.754 1.00 50.06 56 ASP C O 1
ATOM 2379 N N . PRO C 1 57 ? 16.320 12.556 -0.635 1.00 49.72 57 PRO C N 1
ATOM 2380 C CA . PRO C 1 57 ? 16.375 12.916 0.772 1.00 49.75 57 PRO C CA 1
ATOM 2381 C C . PRO C 1 57 ? 17.552 12.312 1.517 1.00 50.73 57 PRO C C 1
ATOM 2382 O O . PRO C 1 57 ? 18.000 11.191 1.261 1.00 50.86 57 PRO C O 1
ATOM 2386 N N . PRO C 1 58 ? 18.055 12.916 2.593 1.00 51.21 58 PRO C N 1
ATOM 2387 C CA . PRO C 1 58 ? 19.207 12.429 3.341 1.00 47.89 58 PRO C CA 1
ATOM 2388 C C . PRO C 1 58 ? 18.881 11.362 4.365 1.00 48.78 58 PRO C C 1
ATOM 2389 O O . PRO C 1 58 ? 19.710 10.702 5.013 1.00 46.75 58 PRO C O 1
ATOM 2393 N N . CYS C 1 59 ? 17.584 11.201 4.643 1.00 46.77 59 CYS C N 1
ATOM 2394 C CA . CYS C 1 59 ? 17.134 10.213 5.615 1.00 43.39 59 CYS C CA 1
ATOM 2395 C C . CYS C 1 59 ? 15.635 10.019 5.447 1.00 43.05 59 CYS C C 1
ATOM 2396 O O . CYS C 1 59 ? 14.995 10.866 4.822 1.00 43.65 59 CYS C O 1
ATOM 2399 N N . GLY C 1 60 ? 15.103 8.887 5.902 1.00 45.16 60 GLY C N 1
ATOM 2400 C CA . GLY C 1 60 ? 13.668 8.646 5.768 1.00 45.72 60 GLY C CA 1
ATOM 2401 C C . GLY C 1 60 ? 13.208 7.328 6.352 1.00 45.71 60 GLY C C 1
ATOM 2402 O O . GLY C 1 60 ? 13.974 6.621 7.007 1.00 49.21 60 GLY C O 1
ATOM 2403 N N . VAL C 1 61 ? 12.001 6.871 6.056 1.00 43.77 61 VAL C N 1
ATOM 2404 C CA . VAL C 1 61 ? 11.479 5.611 6.560 1.00 44.74 61 VAL C CA 1
ATOM 2405 C C . VAL C 1 61 ? 10.859 4.822 5.412 1.00 45.64 61 VAL C C 1
ATOM 2406 O O . VAL C 1 61 ? 10.128 5.405 4.602 1.00 50.67 61 VAL C O 1
ATOM 2410 N N . LEU C 1 62 ? 11.140 3.537 5.343 1.00 46.45 62 LEU C N 1
ATOM 2411 C CA . LEU C 1 62 ? 10.558 2.736 4.248 1.00 47.29 62 LEU C CA 1
ATOM 2412 C C . LEU C 1 62 ? 9.726 1.619 4.862 1.00 51.30 62 LEU C C 1
ATOM 2413 O O . LEU C 1 62 ? 10.123 0.935 5.814 1.00 54.16 62 LEU C O 1
ATOM 2418 N N . ASP C 1 63 ? 8.497 1.501 4.373 1.00 53.18 63 ASP C N 1
ATOM 2419 C CA . ASP C 1 63 ? 7.690 0.363 4.868 1.00 51.75 63 ASP C CA 1
ATOM 2420 C C . ASP C 1 63 ? 8.234 -0.851 4.120 1.00 48.14 63 ASP C C 1
ATOM 2421 O O . ASP C 1 63 ? 9.044 -0.659 3.223 1.00 55.19 63 ASP C O 1
ATOM 2426 N N . PRO C 1 64 ? 7.848 -2.030 4.509 1.00 48.55 64 PRO C N 1
ATOM 2427 C CA . PRO C 1 64 ? 8.302 -3.245 3.840 1.00 50.05 64 PRO C CA 1
ATOM 2428 C C . PRO C 1 64 ? 7.917 -3.218 2.361 1.00 52.05 64 PRO C C 1
ATOM 2429 O O . PRO C 1 64 ? 6.784 -2.867 2.002 1.00 43.64 64 PRO C O 1
ATOM 2433 N N . LYS C 1 65 ? 8.867 -3.549 1.476 1.00 54.67 65 LYS C N 1
ATOM 2434 C CA . LYS C 1 65 ? 8.642 -3.594 0.040 1.00 54.97 65 LYS C CA 1
ATOM 2435 C C . LYS C 1 65 ? 8.490 -2.224 -0.625 1.00 54.81 65 LYS C C 1
ATOM 2436 O O . LYS C 1 65 ? 8.317 -2.104 -1.852 1.00 53.65 65 LYS C O 1
ATOM 2442 N N . GLU C 1 66 ? 8.616 -1.137 0.138 1.00 51.83 66 GLU C N 1
ATOM 2443 C CA . GLU C 1 66 ? 8.553 0.233 -0.303 1.00 49.98 66 GLU C CA 1
ATOM 2444 C C . GLU C 1 66 ? 9.902 0.744 -0.812 1.00 50.71 66 GLU C C 1
ATOM 2445 O O . GLU C 1 66 ? 10.982 0.479 -0.276 1.00 48.95 66 GLU C O 1
ATOM 2451 N N . ALA C 1 67 ? 9.842 1.573 -1.856 1.00 50.45 67 ALA C N 1
ATOM 2452 C CA . ALA C 1 67 ? 11.130 2.071 -2.363 1.00 45.54 67 ALA C CA 1
ATOM 2453 C C . ALA C 1 67 ? 11.128 3.592 -2.326 1.00 45.61 67 ALA C C 1
ATOM 2454 O O . ALA C 1 67 ? 10.090 4.251 -2.204 1.00 44.64 67 ALA C O 1
ATOM 2456 N N . VAL C 1 68 ? 12.353 4.083 -2.418 1.00 43.31 68 VAL C N 1
ATOM 2457 C CA . VAL C 1 68 ? 12.614 5.519 -2.452 1.00 42.16 68 VAL C CA 1
ATOM 2458 C C . VAL C 1 68 ? 13.727 5.782 -3.465 1.00 45.84 68 VAL C C 1
ATOM 2459 O O . VAL C 1 68 ? 14.641 4.992 -3.760 1.00 43.41 68 VAL C O 1
ATOM 2463 N N . LEU C 1 69 ? 13.534 6.900 -4.181 1.00 49.05 69 LEU C N 1
ATOM 2464 C CA . LEU C 1 69 ? 14.509 7.236 -5.231 1.00 47.70 69 LEU C CA 1
ATOM 2465 C C . LEU C 1 69 ? 15.271 8.444 -4.736 1.00 47.63 69 LEU C C 1
ATOM 2466 O O . LEU C 1 69 ? 14.718 9.514 -4.544 1.00 50.84 69 LEU C O 1
ATOM 2471 N N . LEU C 1 70 ? 16.537 8.222 -4.446 1.00 48.36 70 LEU C N 1
ATOM 2472 C CA . LEU C 1 70 ? 17.359 9.331 -3.918 1.00 46.07 70 LEU C CA 1
ATOM 2473 C C . LEU C 1 70 ? 18.052 10.121 -4.995 1.00 44.04 70 LEU C C 1
ATOM 2474 O O . LEU C 1 70 ? 18.469 9.536 -6.001 1.00 46.17 70 LEU C O 1
ATOM 2479 N N . ALA C 1 71 ? 18.254 11.394 -4.756 1.00 43.43 71 ALA C N 1
ATOM 2480 C CA . AL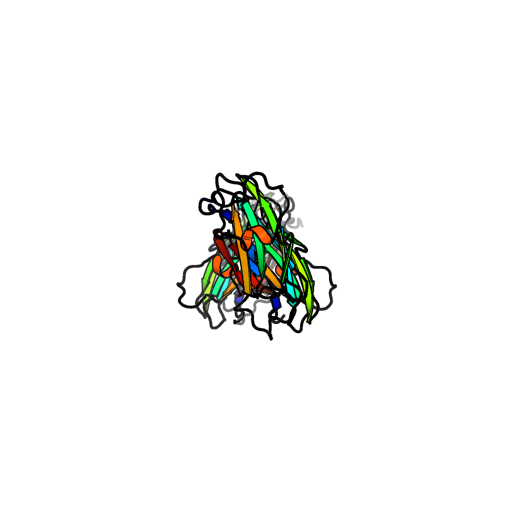A C 1 71 ? 18.897 12.253 -5.747 1.00 43.12 71 ALA C CA 1
ATOM 2481 C C . ALA C 1 71 ? 20.324 12.515 -5.270 1.00 43.93 71 ALA C C 1
ATOM 2482 O O . ALA C 1 71 ? 20.500 13.039 -4.169 1.00 45.32 71 ALA C O 1
ATOM 2484 N N . VAL C 1 72 ? 21.291 12.086 -6.062 1.00 42.08 72 VAL C N 1
ATOM 2485 C CA . VAL C 1 72 ? 22.706 12.338 -5.688 1.00 44.44 72 VAL C CA 1
ATOM 2486 C C . VAL C 1 72 ? 23.258 13.450 -6.571 1.00 49.12 72 VAL C C 1
ATOM 2487 O O . VAL C 1 72 ? 23.252 13.331 -7.808 1.00 52.52 72 VAL C O 1
ATOM 2491 N N . SER C 1 73 ? 23.583 14.598 -5.993 1.00 49.81 73 SER C N 1
ATOM 2492 C CA . SER C 1 73 ? 24.067 15.740 -6.737 1.00 50.08 73 SER C CA 1
ATOM 2493 C C . SER C 1 73 ? 25.596 15.800 -6.722 1.00 51.29 73 SER C C 1
ATOM 2494 O O . SER C 1 73 ? 26.190 15.559 -5.690 1.00 49.38 73 SER C O 1
ATOM 2497 N N . CYS C 1 74 ? 26.135 16.101 -7.902 1.00 52.74 74 CYS C N 1
ATOM 2498 C CA . CYS C 1 74 ? 27.570 16.226 -8.052 1.00 51.10 74 CYS C CA 1
ATOM 2499 C C . CYS C 1 74 ? 27.936 17.589 -8.618 1.00 50.24 74 CYS C C 1
ATOM 2500 O O . CYS C 1 74 ? 27.736 17.802 -9.809 1.00 57.33 74 CYS C O 1
ATOM 2503 N N . ASP C 1 75 ? 28.392 18.513 -7.813 1.00 51.38 75 ASP C N 1
ATOM 2504 C CA . ASP C 1 75 ? 28.763 19.828 -8.277 1.00 52.91 75 ASP C CA 1
ATOM 2505 C C . ASP C 1 75 ? 29.914 19.756 -9.286 1.00 51.04 75 ASP C C 1
ATOM 2506 O O . ASP C 1 75 ? 30.664 18.799 -9.367 1.00 48.18 75 ASP C O 1
ATOM 2511 N N . ALA C 1 76 ? 29.991 20.815 -10.072 1.00 51.24 76 ALA C N 1
ATOM 2512 C CA . ALA C 1 76 ? 31.046 21.037 -11.041 1.00 47.95 76 ALA C CA 1
ATOM 2513 C C . ALA C 1 76 ? 32.389 21.096 -10.317 1.00 48.62 76 ALA C C 1
ATOM 2514 O O . ALA C 1 76 ? 32.569 21.761 -9.286 1.00 49.09 76 ALA C O 1
ATOM 2516 N N . PHE C 1 77 ? 33.365 20.375 -10.839 1.00 51.26 77 PHE C N 1
ATOM 2517 C CA . PHE C 1 77 ? 34.680 20.439 -10.161 1.00 57.06 77 PHE C CA 1
ATOM 2518 C C . PHE C 1 77 ? 35.780 20.194 -11.194 1.00 58.27 77 PHE C C 1
ATOM 2519 O O . PHE C 1 77 ? 35.571 19.519 -12.197 1.00 54.82 77 PHE C O 1
ATOM 2527 N N . ALA C 1 78 ? 36.969 20.714 -10.901 1.00 60.86 78 ALA C N 1
ATOM 2528 C CA . ALA C 1 78 ? 38.125 20.452 -11.769 1.00 60.38 78 ALA C CA 1
ATOM 2529 C C . ALA C 1 78 ? 38.666 19.037 -11.501 1.00 59.34 78 ALA C C 1
ATOM 2530 O O . ALA C 1 78 ? 39.297 18.728 -10.479 1.00 56.17 78 ALA C O 1
ATOM 2532 N N . PHE C 1 79 ? 38.341 18.130 -12.425 1.00 56.88 79 PHE C N 1
ATOM 2533 C CA . PHE C 1 79 ? 38.853 16.764 -12.289 1.00 57.00 79 PHE C CA 1
ATOM 2534 C C . PHE C 1 79 ? 40.377 16.816 -12.258 1.00 60.67 79 PHE C C 1
ATOM 2535 O O . PHE C 1 79 ? 40.983 17.729 -12.841 1.00 58.21 79 PHE C O 1
ATOM 2543 N N . GLY C 1 80 ? 41.002 15.879 -11.542 1.00 63.70 80 GLY C N 1
ATOM 2544 C CA . GLY C 1 80 ? 42.473 15.870 -11.453 1.00 66.19 80 GLY C CA 1
ATOM 2545 C C . GLY C 1 80 ? 42.984 16.807 -10.361 1.00 68.95 80 GLY C C 1
ATOM 2546 O O . GLY C 1 80 ? 43.770 16.474 -9.468 1.00 66.29 80 GLY C O 1
ATOM 2547 N N . GLN C 1 81 ? 42.522 18.062 -10.381 1.00 71.98 81 GLN C N 1
ATOM 2548 C CA . GLN C 1 81 ? 42.842 19.062 -9.388 1.00 72.07 81 GLN C CA 1
ATOM 2549 C C . GLN C 1 81 ? 42.344 18.529 -8.037 1.00 74.48 81 GLN C C 1
ATOM 2550 O O . GLN C 1 81 ? 42.948 18.734 -6.992 1.00 74.62 81 GLN C O 1
ATOM 2556 N N . GLU C 1 82 ? 41.192 17.857 -8.128 1.00 76.68 82 GLU C N 1
ATOM 2557 C CA . GLU C 1 82 ? 40.606 17.278 -6.929 1.00 80.25 82 GLU C CA 1
ATOM 2558 C C . GLU C 1 82 ? 40.742 15.764 -6.835 1.00 78.53 82 GLU C C 1
ATOM 2559 O O . GLU C 1 82 ? 40.951 15.026 -7.799 1.00 76.82 82 GLU C O 1
ATOM 2565 N N . ASP C 1 83 ? 40.766 15.329 -5.565 1.00 76.41 83 ASP C N 1
ATOM 2566 C CA . ASP C 1 83 ? 40.822 13.932 -5.200 1.00 75.76 83 ASP C CA 1
ATOM 2567 C C . ASP C 1 83 ? 39.459 13.337 -5.598 1.00 76.51 83 ASP C C 1
ATOM 2568 O O . ASP C 1 83 ? 38.390 13.815 -5.187 1.00 76.71 83 ASP C O 1
ATOM 2573 N N . THR C 1 84 ? 39.516 12.344 -6.478 1.00 74.69 84 THR C N 1
ATOM 2574 C CA . THR C 1 84 ? 38.277 11.708 -6.920 1.00 73.02 84 THR C CA 1
ATOM 2575 C C . THR C 1 84 ? 38.321 10.203 -6.689 1.00 70.65 84 THR C C 1
ATOM 2576 O O . THR C 1 84 ? 37.393 9.462 -7.027 1.00 72.05 84 THR C O 1
ATOM 2580 N N . ASN C 1 85 ? 39.375 9.719 -6.025 1.00 68.23 85 ASN C N 1
ATOM 2581 C CA . ASN C 1 85 ? 39.486 8.288 -5.820 1.00 70.51 85 ASN C CA 1
ATOM 2582 C C . ASN C 1 85 ? 38.840 7.784 -4.547 1.00 69.73 85 ASN C C 1
ATOM 2583 O O . ASN C 1 85 ? 38.845 6.581 -4.213 1.00 65.53 85 ASN C O 1
ATOM 2588 N N . ASN C 1 86 ? 38.209 8.698 -3.794 1.00 69.19 86 ASN C N 1
ATOM 2589 C CA . ASN C 1 86 ? 37.638 8.155 -2.539 1.00 71.66 86 ASN C CA 1
ATOM 2590 C C . ASN C 1 86 ? 36.270 8.726 -2.283 1.00 69.56 86 ASN C C 1
ATOM 2591 O O . ASN C 1 86 ? 35.984 9.371 -1.271 1.00 71.49 86 ASN C O 1
ATOM 2596 N N . ASP C 1 87 ? 35.406 8.560 -3.286 1.00 61.81 87 ASP C N 1
ATOM 2597 C CA . ASP C 1 87 ? 34.041 9.072 -3.085 1.00 54.45 87 ASP C CA 1
ATOM 2598 C C . ASP C 1 87 ? 33.142 7.850 -2.973 1.00 50.02 87 ASP C C 1
ATOM 2599 O O . ASP C 1 87 ? 33.428 6.790 -3.554 1.00 49.99 87 ASP C O 1
ATOM 2604 N N . ARG C 1 88 ? 32.212 7.863 -2.053 1.00 47.87 88 ARG C N 1
ATOM 2605 C CA . ARG C 1 88 ? 31.295 6.777 -1.831 1.00 48.46 88 ARG C CA 1
ATOM 2606 C C . ARG C 1 88 ? 30.047 7.369 -1.144 1.00 47.40 88 ARG C C 1
ATOM 2607 O O . ARG C 1 88 ? 30.084 8.423 -0.500 1.00 48.35 88 ARG C O 1
ATOM 2615 N N . ILE C 1 89 ? 28.979 6.666 -1.392 1.00 42.43 89 ILE C N 1
ATOM 2616 C CA . ILE C 1 89 ? 27.676 6.995 -0.802 1.00 46.85 89 ILE C CA 1
ATOM 2617 C C . ILE C 1 89 ? 27.357 5.882 0.197 1.00 45.97 89 ILE C C 1
ATOM 2618 O O . ILE C 1 89 ? 27.648 4.698 -0.075 1.00 48.03 89 ILE C O 1
ATOM 2623 N N . THR C 1 90 ? 26.838 6.230 1.369 1.00 41.15 90 THR C N 1
ATOM 2624 C CA . THR C 1 90 ? 26.631 5.181 2.372 1.00 36.51 90 THR C CA 1
ATOM 2625 C C . THR C 1 90 ? 25.176 5.203 2.829 1.00 38.51 90 THR C C 1
ATOM 2626 O O . THR C 1 90 ? 24.648 6.271 3.197 1.00 40.31 90 THR C O 1
ATOM 2630 N N . VAL C 1 91 ? 24.587 4.026 2.731 1.00 35.81 91 VAL C N 1
ATOM 2631 C CA . VAL C 1 91 ? 23.220 3.815 3.144 1.00 36.73 91 VAL C CA 1
ATOM 2632 C C . VAL C 1 91 ? 23.282 3.078 4.489 1.00 41.40 91 VAL C C 1
ATOM 2633 O O . VAL C 1 91 ? 23.914 2.032 4.596 1.00 39.97 91 VAL C O 1
ATOM 2637 N N . GLU C 1 92 ? 22.701 3.669 5.519 1.00 44.15 92 GLU C N 1
ATOM 2638 C CA . GLU C 1 92 ? 22.642 3.099 6.850 1.00 42.38 92 GLU C CA 1
ATOM 2639 C C . GLU C 1 92 ? 21.152 2.887 7.200 1.00 40.69 92 GLU C C 1
ATOM 2640 O O . GLU C 1 92 ? 20.312 3.779 7.002 1.00 40.27 92 GLU C O 1
ATOM 2646 N N . TRP C 1 93 ? 20.871 1.774 7.858 1.00 33.78 93 TRP C N 1
ATOM 2647 C CA . TRP C 1 93 ? 19.478 1.578 8.232 1.00 40.39 93 TRP C CA 1
ATOM 2648 C C . TRP C 1 93 ? 19.308 0.677 9.445 1.00 42.49 93 TRP C C 1
ATOM 2649 O O . TRP C 1 93 ? 20.177 -0.120 9.830 1.00 45.07 93 TRP C O 1
ATOM 2660 N N . THR C 1 94 ? 18.151 0.824 10.089 1.00 38.78 94 THR C N 1
ATOM 2661 C CA . THR C 1 94 ? 17.805 -0.029 11.213 1.00 37.43 94 THR C CA 1
ATOM 2662 C C . THR C 1 94 ? 16.308 -0.230 11.266 1.00 37.68 94 THR C C 1
ATOM 2663 O O . THR C 1 94 ? 15.555 0.609 10.742 1.00 41.48 94 THR C O 1
ATOM 2667 N N . ASN C 1 95 ? 15.825 -1.294 11.860 1.00 41.09 95 ASN C N 1
ATOM 2668 C CA . ASN C 1 95 ? 14.371 -1.485 11.999 1.00 41.85 95 ASN C CA 1
ATOM 2669 C C . ASN C 1 95 ? 13.755 -0.388 12.855 1.00 43.39 95 ASN C C 1
ATOM 2670 O O . ASN C 1 95 ? 14.410 0.073 13.806 1.00 43.25 95 ASN C O 1
ATOM 2675 N N . THR C 1 96 ? 12.574 0.118 12.534 1.00 45.22 96 THR C N 1
ATOM 2676 C CA . THR C 1 96 ? 11.982 1.162 13.395 1.00 45.42 96 THR C CA 1
ATOM 2677 C C . THR C 1 96 ? 11.378 0.498 14.627 1.00 50.56 96 THR C C 1
ATOM 2678 O O . THR C 1 96 ? 10.908 -0.653 14.656 1.00 50.10 96 THR C O 1
ATOM 2682 N N . PRO C 1 97 ? 11.321 1.240 15.716 1.00 55.72 97 PRO C N 1
ATOM 2683 C CA . PRO C 1 97 ? 10.781 0.698 16.952 1.00 57.16 97 PRO C CA 1
ATOM 2684 C C . PRO C 1 97 ? 9.265 0.573 16.843 1.00 62.41 97 PRO C C 1
ATOM 2685 O O . PRO C 1 97 ? 8.608 1.193 16.003 1.00 60.28 97 PRO C O 1
ATOM 2689 N N . ASP C 1 98 ? 8.789 -0.225 17.777 1.00 68.48 98 ASP C N 1
ATOM 2690 C CA . ASP C 1 98 ? 7.366 -0.452 17.949 1.00 78.21 98 ASP C CA 1
ATOM 2691 C C . ASP C 1 98 ? 6.610 0.849 18.167 1.00 82.97 98 ASP C C 1
ATOM 2692 O O . ASP C 1 98 ? 7.127 1.848 18.676 1.00 84.23 98 ASP C O 1
ATOM 2697 N N . GLY C 1 99 ? 5.366 0.867 17.693 1.00 87.38 99 GLY C N 1
ATOM 2698 C CA . GLY C 1 99 ? 4.446 1.993 17.818 1.00 89.28 99 GLY C CA 1
ATOM 2699 C C . GLY C 1 99 ? 4.634 3.050 16.738 1.00 88.58 99 GLY C C 1
ATOM 2700 O O . GLY C 1 99 ? 3.759 3.518 16.007 1.00 94.68 99 GLY C O 1
ATOM 2701 N N . ALA C 1 100 ? 5.861 3.479 16.614 1.00 82.55 100 ALA C N 1
ATOM 2702 C CA . ALA C 1 100 ? 6.485 4.412 15.781 1.00 76.33 100 ALA C CA 1
ATOM 2703 C C . ALA C 1 100 ? 5.783 4.924 14.531 1.00 73.65 100 ALA C C 1
ATOM 2704 O O . ALA C 1 100 ? 5.266 4.222 13.675 1.00 73.69 100 ALA C O 1
ATOM 2706 N N . ALA C 1 101 ? 5.926 6.251 14.430 1.00 70.51 101 ALA C N 1
ATOM 2707 C CA . ALA C 1 101 ? 5.387 6.950 13.277 1.00 69.58 101 ALA C CA 1
ATOM 2708 C C . ALA C 1 101 ? 6.359 6.710 12.118 1.00 68.28 101 ALA C C 1
ATOM 2709 O O . ALA C 1 101 ? 7.416 6.131 12.306 1.00 68.21 101 ALA C O 1
ATOM 2711 N N . LYS C 1 102 ? 5.964 7.185 10.972 1.00 68.29 102 LYS C N 1
ATOM 2712 C CA . LYS C 1 102 ? 6.724 7.124 9.741 1.00 67.02 102 LYS C CA 1
ATOM 2713 C C . LYS C 1 102 ? 7.425 8.469 9.541 1.00 64.20 102 LYS C C 1
ATOM 2714 O O . LYS C 1 102 ? 7.177 9.156 8.566 1.00 67.53 102 LYS C O 1
ATOM 2720 N N . GLN C 1 103 ? 8.249 8.847 10.488 1.00 61.10 103 GLN C N 1
ATOM 2721 C CA . GLN C 1 103 ? 9.037 10.059 10.489 1.00 59.13 103 GLN C CA 1
ATOM 2722 C C . GLN C 1 103 ? 10.405 9.717 11.077 1.00 59.42 103 GLN C C 1
ATOM 2723 O O . GLN C 1 103 ? 10.513 9.324 12.238 1.00 59.21 103 GLN C O 1
ATOM 2729 N N . PHE C 1 104 ? 11.452 9.796 10.277 1.00 60.12 104 PHE C N 1
ATOM 2730 C CA . PHE C 1 104 ? 12.777 9.473 10.747 1.00 58.88 104 PHE C CA 1
ATOM 2731 C C . PHE C 1 104 ? 13.107 10.187 12.067 1.00 61.18 104 PHE C C 1
ATOM 2732 O O . PHE C 1 104 ? 12.698 11.296 12.351 1.00 61.20 104 PHE C O 1
ATOM 2740 N N . ARG C 1 105 ? 13.937 9.505 12.836 1.00 62.10 105 ARG C N 1
ATOM 2741 C CA . ARG C 1 105 ? 14.492 9.877 14.112 1.00 60.56 105 ARG C CA 1
ATOM 2742 C C . ARG C 1 105 ? 15.969 9.477 14.219 1.00 57.50 105 ARG C C 1
ATOM 2743 O O . ARG C 1 105 ? 16.279 8.287 14.282 1.00 50.91 105 ARG C O 1
ATOM 2751 N N . ARG C 1 106 ? 16.882 10.447 14.397 1.00 57.75 106 ARG C N 1
ATOM 2752 C CA . ARG C 1 106 ? 18.303 10.244 14.557 1.00 57.23 106 ARG C CA 1
ATOM 2753 C C . ARG C 1 106 ? 18.595 9.357 15.766 1.00 59.51 106 ARG C C 1
ATOM 2754 O O . ARG C 1 106 ? 19.653 8.751 15.906 1.00 62.67 106 ARG C O 1
ATOM 2762 N N . GLU C 1 107 ? 17.686 9.214 16.693 1.00 61.63 107 GLU C N 1
ATOM 2763 C CA . GLU C 1 107 ? 17.701 8.482 17.929 1.00 63.66 107 GLU C CA 1
ATOM 2764 C C . GLU C 1 107 ? 17.692 6.975 17.734 1.00 62.11 107 GLU C C 1
ATOM 2765 O O . GLU C 1 107 ? 18.207 6.222 18.562 1.00 58.79 107 GLU C O 1
ATOM 2771 N N . TRP C 1 108 ? 17.116 6.566 16.600 1.00 59.86 108 TRP C N 1
ATOM 2772 C CA . TRP C 1 108 ? 17.052 5.149 16.251 1.00 54.47 108 TRP C CA 1
ATOM 2773 C C . TRP C 1 108 ? 18.446 4.574 16.033 1.00 54.65 108 TRP C C 1
ATOM 2774 O O . TRP C 1 108 ? 18.736 3.393 16.290 1.00 55.01 108 TRP C O 1
ATOM 2785 N N . PHE C 1 109 ? 19.411 5.387 15.617 1.00 52.67 109 PHE C N 1
ATOM 2786 C CA . PHE C 1 109 ? 20.774 4.955 15.434 1.00 56.24 109 PHE C CA 1
ATOM 2787 C C . PHE C 1 109 ? 21.635 5.115 16.680 1.00 56.89 109 PHE C C 1
ATOM 2788 O O . PHE C 1 109 ? 22.793 4.680 16.689 1.00 59.33 109 PHE C O 1
ATOM 2796 N N . GLN C 1 110 ? 21.113 5.775 17.698 1.00 59.06 110 GLN C N 1
ATOM 2797 C CA . GLN C 1 110 ? 21.894 6.021 18.898 1.00 60.66 110 GLN C CA 1
ATOM 2798 C C . GLN C 1 110 ? 21.613 5.014 19.999 1.00 59.80 110 GLN C C 1
ATOM 2799 O O . GLN C 1 110 ? 22.543 4.553 20.672 1.00 61.16 110 GLN C O 1
ATOM 2805 N N . GLY C 1 111 ? 20.324 4.713 20.179 1.00 54.67 111 GLY C N 1
ATOM 2806 C CA . GLY C 1 111 ? 19.943 3.797 21.236 1.00 50.12 111 GLY C CA 1
ATOM 2807 C C . GLY C 1 111 ? 20.415 2.380 21.059 1.00 49.86 111 GLY C C 1
ATOM 2808 O O . GLY C 1 111 ? 21.104 2.023 20.103 1.00 55.12 111 GLY C O 1
ATOM 2809 N N . ASP C 1 112 ? 20.128 1.512 22.027 1.00 46.96 112 ASP C N 1
ATOM 2810 C CA . ASP C 1 112 ? 20.497 0.118 21.946 1.00 45.06 112 ASP C CA 1
ATOM 2811 C C . ASP C 1 112 ? 19.972 -0.534 20.683 1.00 49.37 112 ASP C C 1
ATOM 2812 O O . ASP C 1 112 ? 18.845 -0.318 20.226 1.00 50.41 112 ASP C O 1
ATOM 2817 N N . GLY C 1 113 ? 20.804 -1.344 20.012 1.00 50.41 113 GLY C N 1
ATOM 2818 C CA . GLY C 1 113 ? 20.461 -2.077 18.844 1.00 46.16 113 GLY C CA 1
ATOM 2819 C C . GLY C 1 113 ? 21.508 -2.211 17.741 1.00 48.50 113 GLY C C 1
ATOM 2820 O O . GLY C 1 113 ? 22.720 -2.100 17.952 1.00 47.77 113 GLY C O 1
ATOM 2821 N N . MET C 1 114 ? 20.999 -2.513 16.521 1.00 44.67 114 MET C N 1
ATOM 2822 C CA . MET C 1 114 ? 21.835 -2.738 15.374 1.00 49.68 114 MET C CA 1
ATOM 2823 C C . MET C 1 114 ? 21.656 -1.862 14.134 1.00 45.00 114 MET C C 1
ATOM 2824 O O . MET C 1 114 ? 20.545 -1.638 13.701 1.00 41.18 114 MET C O 1
ATOM 2829 N N . VAL C 1 115 ? 22.786 -1.350 13.629 1.00 41.69 115 VAL C N 1
ATOM 2830 C CA . VAL C 1 115 ? 22.787 -0.540 12.428 1.00 44.88 115 VAL C CA 1
ATOM 2831 C C . VAL C 1 115 ? 23.473 -1.277 11.266 1.00 46.54 115 VAL C C 1
ATOM 2832 O O . VAL C 1 115 ? 24.582 -1.813 11.353 1.00 40.81 115 VAL C O 1
ATOM 2836 N N . ARG C 1 116 ? 22.773 -1.319 10.117 1.00 46.49 116 ARG C N 1
ATOM 2837 C CA . ARG C 1 116 ? 23.345 -2.018 8.937 1.00 44.20 116 ARG C CA 1
ATOM 2838 C C . ARG C 1 116 ? 23.777 -0.984 7.899 1.00 45.56 116 ARG C C 1
ATOM 2839 O O . ARG C 1 116 ? 23.169 0.097 7.837 1.00 46.01 116 ARG C O 1
ATOM 2847 N N . ARG C 1 117 ? 24.855 -1.283 7.173 1.00 42.18 117 ARG C N 1
ATOM 2848 C CA . ARG C 1 117 ? 25.420 -0.286 6.278 1.00 42.44 117 ARG C CA 1
ATOM 2849 C C . ARG C 1 117 ? 25.747 -0.870 4.917 1.00 43.27 117 ARG C C 1
ATOM 2850 O O . ARG C 1 117 ? 26.206 -2.023 4.851 1.00 40.27 117 ARG C O 1
ATOM 2858 N N . LYS C 1 118 ? 25.457 -0.103 3.870 1.00 42.87 118 LYS C N 1
ATOM 2859 C CA . LYS C 1 118 ? 25.810 -0.499 2.503 1.00 42.76 118 LYS C CA 1
ATOM 2860 C C . LYS C 1 118 ? 26.513 0.682 1.815 1.00 41.96 118 LYS C C 1
ATOM 2861 O O . LYS C 1 118 ? 25.970 1.814 1.776 1.00 38.08 118 LYS C O 1
ATOM 2867 N N . ASN C 1 119 ? 27.751 0.426 1.387 1.00 41.56 119 ASN C N 1
ATOM 2868 C CA . ASN C 1 119 ? 28.526 1.453 0.682 1.00 44.33 119 ASN C CA 1
ATOM 2869 C C . ASN C 1 119 ? 28.370 1.325 -0.824 1.00 42.60 119 ASN C C 1
ATOM 2870 O O . ASN C 1 119 ? 28.315 0.170 -1.242 1.00 44.72 119 ASN C O 1
ATOM 2875 N N . LEU C 1 120 ? 28.265 2.451 -1.482 1.00 40.97 120 LEU C N 1
ATOM 2876 C CA . LEU C 1 120 ? 28.189 2.490 -2.947 1.00 40.23 120 LEU C CA 1
ATOM 2877 C C . LEU C 1 120 ? 29.259 3.487 -3.422 1.00 37.50 120 LEU C C 1
ATOM 2878 O O . LEU C 1 120 ? 29.000 4.679 -3.365 1.00 37.63 120 LEU C O 1
ATOM 2883 N N . PRO C 1 121 ? 30.435 2.969 -3.746 1.00 40.52 121 PRO C N 1
ATOM 2884 C CA . PRO C 1 121 ? 31.569 3.743 -4.232 1.00 38.33 121 PRO C CA 1
ATOM 2885 C C . PRO C 1 121 ? 31.201 4.511 -5.527 1.00 40.85 121 PRO C C 1
ATOM 2886 O O . PRO C 1 121 ? 30.345 3.998 -6.258 1.00 41.17 121 PRO C O 1
ATOM 2890 N N . ILE C 1 122 ? 31.690 5.725 -5.616 1.00 40.63 122 ILE C N 1
ATOM 2891 C CA . ILE C 1 122 ? 31.478 6.617 -6.710 1.00 43.96 122 ILE C CA 1
ATOM 2892 C C . ILE C 1 122 ? 32.705 6.413 -7.639 1.00 44.30 122 ILE C C 1
ATOM 2893 O O . ILE C 1 122 ? 33.808 6.707 -7.197 1.00 44.21 122 ILE C O 1
ATOM 2898 N N . GLU C 1 123 ? 32.406 6.035 -8.855 1.00 46.13 123 GLU C N 1
ATOM 2899 C CA . GLU C 1 123 ? 33.473 5.839 -9.855 1.00 45.97 123 GLU C CA 1
ATOM 2900 C C . GLU C 1 123 ? 33.362 6.877 -10.976 1.00 45.95 123 GLU C C 1
ATOM 2901 O O . GLU C 1 123 ? 32.253 7.121 -11.482 1.00 44.36 123 GLU C O 1
ATOM 2907 N N . TYR C 1 124 ? 34.484 7.557 -11.259 1.00 43.08 124 TYR C N 1
ATOM 2908 C CA . TYR C 1 124 ? 34.511 8.636 -12.222 1.00 42.19 124 TYR C CA 1
ATOM 2909 C C . TYR C 1 124 ? 34.965 8.147 -13.585 1.00 45.43 124 TYR C C 1
ATOM 2910 O O . TYR C 1 124 ? 35.984 7.466 -13.718 1.00 46.15 124 TYR C O 1
ATOM 2919 N N . ASN C 1 125 ? 34.145 8.402 -14.616 1.00 42.35 125 ASN C N 1
ATOM 2920 C CA . ASN C 1 125 ? 34.530 7.973 -15.996 1.00 42.13 125 ASN C CA 1
ATOM 2921 C C . ASN C 1 125 ? 34.683 9.239 -16.841 1.00 42.07 125 ASN C C 1
ATOM 2922 O O . ASN C 1 125 ? 33.779 9.940 -17.203 1.00 41.41 125 ASN C O 1
ATOM 2927 N N . PRO C 1 126 ? 36.031 9.575 -16.968 1.00 43.50 126 PRO C N 1
ATOM 2928 C CA . PRO C 1 126 ? 36.369 10.857 -17.596 1.00 44.71 126 PRO C CA 1
ATOM 2929 C C . PRO C 1 126 ? 36.448 10.956 -19.108 1.00 51.27 126 PRO C C 1
ATOM 2930 O O . PRO C 1 126 ? 36.426 12.133 -19.623 1.00 53.11 126 PRO C O 1
ATOM 2935 N N . SER D 1 3 ? 45.066 12.301 -50.306 1.00 86.16 3 SER D N 1
ATOM 2936 C CA . SER D 1 3 ? 44.260 11.735 -49.203 1.00 85.57 3 SER D CA 1
ATOM 2937 C C . SER D 1 3 ? 43.749 12.914 -48.379 1.00 82.27 3 SER D C 1
ATOM 2938 O O . SER D 1 3 ? 42.937 13.695 -48.895 1.00 83.44 3 SER D O 1
ATOM 2941 N N . VAL D 1 4 ? 44.357 13.232 -47.276 1.00 75.45 4 VAL D N 1
ATOM 2942 C CA . VAL D 1 4 ? 43.972 14.214 -46.318 1.00 70.23 4 VAL D CA 1
ATOM 2943 C C . VAL D 1 4 ? 42.784 13.549 -45.571 1.00 61.38 4 VAL D C 1
ATOM 2944 O O . VAL D 1 4 ? 41.607 13.545 -45.778 1.00 60.61 4 VAL D O 1
ATOM 2948 N N . PRO D 1 5 ? 43.361 12.698 -44.717 1.00 54.73 5 PRO D N 1
ATOM 2949 C CA . PRO D 1 5 ? 42.600 11.945 -43.763 1.00 52.53 5 PRO D CA 1
ATOM 2950 C C . PRO D 1 5 ? 42.049 12.957 -42.746 1.00 43.31 5 PRO D C 1
ATOM 2951 O O . PRO D 1 5 ? 42.626 14.006 -42.516 1.00 35.95 5 PRO D O 1
ATOM 2955 N N . PRO D 1 6 ? 40.848 12.694 -42.285 1.00 41.59 6 PRO D N 1
ATOM 2956 C CA . PRO D 1 6 ? 40.244 13.497 -41.234 1.00 41.72 6 PRO D CA 1
ATOM 2957 C C . PRO D 1 6 ? 41.089 13.369 -39.951 1.00 42.26 6 PRO D C 1
ATOM 2958 O O . PRO D 1 6 ? 41.478 12.265 -39.552 1.00 39.53 6 PRO D O 1
ATOM 2962 N N . GLY D 1 7 ? 41.419 14.488 -39.338 1.00 42.31 7 GLY D N 1
ATOM 2963 C CA . GLY D 1 7 ? 42.173 14.590 -38.112 1.00 42.00 7 GLY D CA 1
ATOM 2964 C C . GLY D 1 7 ? 41.368 14.013 -36.965 1.00 47.90 7 GLY D C 1
ATOM 2965 O O . GLY D 1 7 ? 40.305 13.380 -37.094 1.00 46.03 7 GLY D O 1
ATOM 2966 N N . ASP D 1 8 ? 41.931 14.081 -35.753 1.00 51.79 8 ASP D N 1
ATOM 2967 C CA . ASP D 1 8 ? 41.307 13.387 -34.634 1.00 53.18 8 ASP D CA 1
ATOM 2968 C C . ASP D 1 8 ? 40.478 14.294 -33.751 1.00 50.33 8 ASP D C 1
ATOM 2969 O O . ASP D 1 8 ? 40.549 15.495 -33.799 1.00 49.96 8 ASP D O 1
ATOM 2974 N N . ILE D 1 9 ? 39.532 13.652 -33.071 1.00 47.47 9 ILE D N 1
ATOM 2975 C CA . ILE D 1 9 ? 38.643 14.348 -32.192 1.00 46.88 9 ILE D CA 1
ATOM 2976 C C . ILE D 1 9 ? 38.913 13.911 -30.764 1.00 48.20 9 ILE D C 1
ATOM 2977 O O . ILE D 1 9 ? 39.657 12.977 -30.450 1.00 48.86 9 ILE D O 1
ATOM 2982 N N . GLN D 1 10 ? 38.249 14.623 -29.875 1.00 49.15 10 GLN D N 1
ATOM 2983 C CA . GLN D 1 10 ? 38.352 14.238 -28.442 1.00 46.89 10 GLN D CA 1
ATOM 2984 C C . GLN D 1 10 ? 36.929 14.168 -27.925 1.00 43.04 10 GLN D C 1
ATOM 2985 O O . GLN D 1 10 ? 36.067 14.927 -28.431 1.00 51.26 10 GLN D O 1
ATOM 2991 N N . THR D 1 11 ? 36.564 13.167 -27.185 1.00 39.91 11 THR D N 1
ATOM 2992 C CA . THR D 1 11 ? 35.180 13.066 -26.707 1.00 38.84 11 THR D CA 1
ATOM 2993 C C . THR D 1 11 ? 35.206 13.025 -25.186 1.00 41.97 11 THR D C 1
ATOM 2994 O O . THR D 1 11 ? 36.153 12.434 -24.630 1.00 40.23 11 THR D O 1
ATOM 2998 N N . GLN D 1 12 ? 34.110 13.441 -24.554 1.00 42.86 12 GLN D N 1
ATOM 2999 C CA . GLN D 1 12 ? 34.017 13.337 -23.084 1.00 40.68 12 GLN D CA 1
ATOM 3000 C C . GLN D 1 12 ? 32.669 12.701 -22.787 1.00 38.57 12 GLN D C 1
ATOM 3001 O O . GLN D 1 12 ? 31.640 13.286 -23.119 1.00 39.62 12 GLN D O 1
ATOM 3007 N N . PRO D 1 13 ? 32.654 11.523 -22.213 1.00 41.62 13 PRO D N 1
ATOM 3008 C CA . PRO D 1 13 ? 33.808 10.745 -21.798 1.00 41.66 13 PRO D CA 1
ATOM 3009 C C . PRO D 1 13 ? 34.629 10.222 -22.954 1.00 42.45 13 PRO D C 1
ATOM 3010 O O . PRO D 1 13 ? 34.141 10.271 -24.097 1.00 46.85 13 PRO D O 1
ATOM 3014 N N . GLY D 1 14 ? 35.884 9.843 -22.819 1.00 41.20 14 GLY D N 1
ATOM 3015 C CA . GLY D 1 14 ? 36.743 9.437 -23.896 1.00 39.89 14 GLY D CA 1
ATOM 3016 C C . GLY D 1 14 ? 36.794 7.999 -24.309 1.00 43.11 14 GLY D C 1
ATOM 3017 O O . GLY D 1 14 ? 37.189 7.684 -25.450 1.00 45.24 14 GLY D O 1
ATOM 3018 N N . THR D 1 15 ? 36.261 7.077 -23.510 1.00 42.66 15 THR D N 1
ATOM 3019 C CA . THR D 1 15 ? 36.421 5.654 -23.836 1.00 43.47 15 THR D CA 1
ATOM 3020 C C . THR D 1 15 ? 35.167 4.842 -23.891 1.00 41.20 15 THR D C 1
ATOM 3021 O O . THR D 1 15 ? 35.157 3.702 -24.344 1.00 41.87 15 THR D O 1
ATOM 3025 N N . LYS D 1 16 ? 34.167 5.354 -23.195 1.00 39.24 16 LYS D N 1
ATOM 3026 C CA . LYS D 1 16 ? 32.890 4.655 -23.098 1.00 41.68 16 LYS D CA 1
ATOM 3027 C C . LYS D 1 16 ? 31.902 5.467 -22.273 1.00 40.52 16 LYS D C 1
ATOM 3028 O O . LYS D 1 16 ? 32.315 6.433 -21.626 1.00 40.59 16 LYS D O 1
ATOM 3034 N N . ILE D 1 17 ? 30.632 5.065 -22.266 1.00 38.92 17 ILE D N 1
ATOM 3035 C CA . ILE D 1 17 ? 29.684 5.814 -21.421 1.00 39.61 17 ILE D CA 1
ATOM 3036 C C . ILE D 1 17 ? 28.942 4.816 -20.568 1.00 40.59 17 ILE D C 1
ATOM 3037 O O . ILE D 1 17 ? 28.694 3.663 -20.940 1.00 40.61 17 ILE D O 1
ATOM 3042 N N . VAL D 1 18 ? 28.743 5.190 -19.287 1.00 40.48 18 VAL D N 1
ATOM 3043 C CA . VAL D 1 18 ? 28.121 4.173 -18.422 1.00 39.46 18 VAL D CA 1
ATOM 3044 C C . VAL D 1 18 ? 26.718 4.578 -18.056 1.00 40.10 18 VAL D C 1
ATOM 3045 O O . VAL D 1 18 ? 26.554 5.741 -17.639 1.00 42.94 18 VAL D O 1
ATOM 3049 N N . PHE D 1 19 ? 25.753 3.693 -18.305 1.00 39.13 19 PHE D N 1
ATOM 3050 C CA . PHE D 1 19 ? 24.365 3.973 -17.922 1.00 42.31 19 PHE D CA 1
ATOM 3051 C C . PHE D 1 19 ? 24.032 3.292 -16.581 1.00 44.08 19 PHE D C 1
ATOM 3052 O O . PHE D 1 19 ? 24.021 2.069 -16.382 1.00 40.14 19 PHE D O 1
ATOM 3060 N N . ASN D 1 20 ? 23.761 4.125 -15.568 1.00 45.82 20 ASN D N 1
ATOM 3061 C CA . ASN D 1 20 ? 23.458 3.597 -14.235 1.00 42.48 20 ASN D CA 1
ATOM 3062 C C . ASN D 1 20 ? 21.993 3.216 -14.121 1.00 39.46 20 ASN D C 1
ATOM 3063 O O . ASN D 1 20 ? 21.114 3.972 -14.550 1.00 40.17 20 ASN D O 1
ATOM 3068 N N . ALA D 1 21 ? 21.637 2.096 -13.514 1.00 40.69 21 ALA D N 1
ATOM 3069 C CA . ALA D 1 21 ? 20.193 1.796 -13.225 1.00 40.88 21 ALA D CA 1
ATOM 3070 C C . ALA D 1 21 ? 19.708 2.784 -12.183 1.00 42.87 21 ALA D C 1
ATOM 3071 O O . ALA D 1 21 ? 20.562 3.529 -11.619 1.00 47.90 21 ALA D O 1
ATOM 3073 N N . PRO D 1 22 ? 18.433 2.858 -11.869 1.00 44.03 22 PRO D N 1
ATOM 3074 C CA . PRO D 1 22 ? 17.360 2.089 -12.426 1.00 45.83 22 PRO D CA 1
ATOM 3075 C C . PRO D 1 22 ? 17.036 2.411 -13.882 1.00 48.60 22 PRO D C 1
ATOM 3076 O O . PRO D 1 22 ? 17.326 3.523 -14.324 1.00 43.41 22 PRO D O 1
ATOM 3080 N N . TYR D 1 23 ? 16.367 1.526 -14.639 1.00 48.17 23 TYR D N 1
ATOM 3081 C CA . TYR D 1 23 ? 16.082 1.792 -16.054 1.00 46.58 23 TYR D CA 1
ATOM 3082 C C . TYR D 1 23 ? 14.584 1.888 -16.287 1.00 50.71 23 TYR D C 1
ATOM 3083 O O . TYR D 1 23 ? 14.050 1.288 -17.218 1.00 53.18 23 TYR D O 1
ATOM 3092 N N . ASP D 1 24 ? 13.881 2.561 -15.403 1.00 54.70 24 ASP D N 1
ATOM 3093 C CA . ASP D 1 24 ? 12.451 2.719 -15.304 1.00 57.07 24 ASP D CA 1
ATOM 3094 C C . ASP D 1 24 ? 11.940 3.991 -15.942 1.00 60.29 24 ASP D C 1
ATOM 3095 O O . ASP D 1 24 ? 10.737 4.240 -16.039 1.00 62.83 24 ASP D O 1
ATOM 3100 N N . ASP D 1 25 ? 12.871 4.761 -16.467 1.00 63.97 25 ASP D N 1
ATOM 3101 C CA . ASP D 1 25 ? 12.499 6.048 -17.066 1.00 61.43 25 ASP D C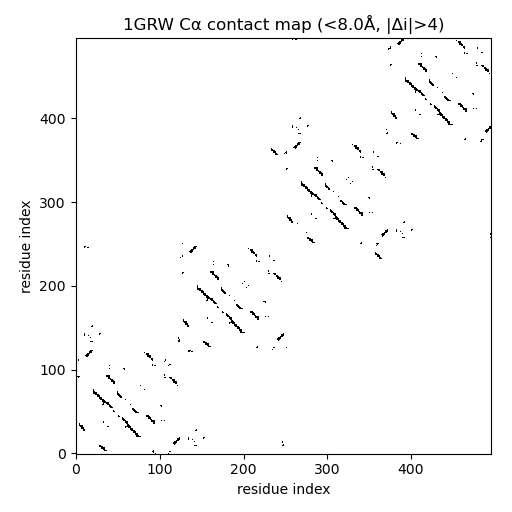A 1
ATOM 3102 C C . ASP D 1 25 ? 13.400 6.310 -18.254 1.00 55.21 25 ASP D C 1
ATOM 3103 O O . ASP D 1 25 ? 14.330 5.525 -18.487 1.00 54.77 25 ASP D O 1
ATOM 3108 N N . LYS D 1 26 ? 13.142 7.440 -18.901 1.00 51.71 26 LYS D N 1
ATOM 3109 C CA . LYS D 1 26 ? 13.969 7.830 -20.026 1.00 54.76 26 LYS D CA 1
ATOM 3110 C C . LYS D 1 26 ? 15.168 8.629 -19.515 1.00 53.87 26 LYS D C 1
ATOM 3111 O O . LYS D 1 26 ? 14.960 9.819 -19.295 1.00 47.99 26 LYS D O 1
ATOM 3117 N N . HIS D 1 27 ? 16.340 8.005 -19.355 1.00 57.05 27 HIS D N 1
ATOM 3118 C CA . HIS D 1 27 ? 17.502 8.786 -18.906 1.00 63.46 27 HIS D CA 1
ATOM 3119 C C . HIS D 1 27 ? 18.085 9.540 -20.104 1.00 61.18 27 HIS D C 1
ATOM 3120 O O . HIS D 1 27 ? 17.888 9.194 -21.267 1.00 60.62 27 HIS D O 1
ATOM 3127 N N . THR D 1 28 ? 18.722 10.685 -19.861 1.00 58.28 28 THR D N 1
ATOM 3128 C CA . THR D 1 28 ? 19.330 11.474 -20.922 1.00 53.49 28 THR D CA 1
ATOM 3129 C C . THR D 1 28 ? 20.787 11.811 -20.611 1.00 52.17 28 THR D C 1
ATOM 3130 O O . THR D 1 28 ? 21.050 12.710 -19.818 1.00 50.09 28 THR D O 1
ATOM 3134 N N . TYR D 1 29 ? 21.727 11.138 -21.283 1.00 49.76 29 TYR D N 1
ATOM 3135 C CA . TYR D 1 29 ? 23.151 11.397 -21.073 1.00 47.77 29 TYR D CA 1
ATOM 3136 C C . TYR D 1 29 ? 23.684 12.402 -22.056 1.00 46.57 29 TYR D C 1
ATOM 3137 O O . TYR D 1 29 ? 23.009 12.967 -22.932 1.00 44.31 29 TYR D O 1
ATOM 3146 N N . HIS D 1 30 ? 24.921 12.850 -21.837 1.00 51.06 30 HIS D N 1
ATOM 3147 C CA . HIS D 1 30 ? 25.511 13.868 -22.717 1.00 49.35 30 HIS D CA 1
ATOM 3148 C C . HIS D 1 30 ? 26.937 13.461 -23.028 1.00 50.69 30 HIS D C 1
ATOM 3149 O O . HIS D 1 30 ? 27.599 12.887 -22.160 1.00 59.66 30 HIS D O 1
ATOM 3156 N N . ILE D 1 31 ? 27.353 13.646 -24.259 1.00 47.48 31 ILE D N 1
ATOM 3157 C CA . ILE D 1 31 ? 28.701 13.363 -24.687 1.00 43.66 31 ILE D CA 1
ATOM 3158 C C . ILE D 1 31 ? 29.195 14.633 -25.399 1.00 44.92 31 ILE D C 1
ATOM 3159 O O . ILE D 1 31 ? 28.502 15.152 -26.279 1.00 48.68 31 ILE D O 1
ATOM 3164 N N . LYS D 1 32 ? 30.342 15.102 -24.973 1.00 40.81 32 LYS D N 1
ATOM 3165 C CA . LYS D 1 32 ? 30.911 16.274 -25.662 1.00 43.00 32 LYS D CA 1
ATOM 3166 C C . LYS D 1 32 ? 31.854 15.731 -26.758 1.00 41.00 32 LYS D C 1
ATOM 3167 O O . LYS D 1 32 ? 32.621 14.814 -26.463 1.00 41.43 32 LYS D O 1
ATOM 3173 N N . VAL D 1 33 ? 31.804 16.299 -27.926 1.00 39.51 33 VAL D N 1
ATOM 3174 C CA . VAL D 1 33 ? 32.644 15.962 -29.059 1.00 37.84 33 VAL D CA 1
ATOM 3175 C C . VAL D 1 33 ? 33.386 17.252 -29.429 1.00 38.10 33 VAL D C 1
ATOM 3176 O O . VAL D 1 33 ? 32.688 18.232 -29.625 1.00 36.99 33 VAL D O 1
ATOM 3180 N N . ILE D 1 34 ? 34.709 17.196 -29.342 1.00 38.48 34 ILE D N 1
ATOM 3181 C CA . ILE D 1 34 ? 35.518 18.347 -29.709 1.00 39.64 34 ILE D CA 1
ATOM 3182 C C . ILE D 1 34 ? 36.360 18.056 -30.953 1.00 39.27 34 ILE D C 1
ATOM 3183 O O . ILE D 1 34 ? 37.072 17.062 -31.015 1.00 39.55 34 ILE D O 1
ATOM 3188 N N . ASN D 1 35 ? 36.300 18.959 -31.901 1.00 40.92 35 ASN D N 1
ATOM 3189 C CA . ASN D 1 35 ? 37.104 18.906 -33.095 1.00 40.59 35 ASN D CA 1
ATOM 3190 C C . ASN D 1 35 ? 38.491 19.477 -32.766 1.00 43.99 35 ASN D C 1
ATOM 3191 O O . ASN D 1 35 ? 38.724 20.686 -32.844 1.00 47.01 35 ASN D O 1
ATOM 3196 N N . SER D 1 36 ? 39.433 18.607 -32.424 1.00 43.35 36 SER D N 1
ATOM 3197 C CA . SER D 1 36 ? 40.798 18.987 -32.163 1.00 46.64 36 SER D CA 1
ATOM 3198 C C . SER D 1 36 ? 41.635 19.225 -33.436 1.00 49.31 36 SER D C 1
ATOM 3199 O O . SER D 1 36 ? 42.742 19.734 -33.228 1.00 50.05 36 SER D O 1
ATOM 3202 N N . SER D 1 37 ? 41.139 18.844 -34.609 1.00 46.31 37 SER D N 1
ATOM 3203 C CA . SER D 1 37 ? 41.865 19.000 -35.860 1.00 39.39 37 SER D CA 1
ATOM 3204 C C . SER D 1 37 ? 42.015 20.443 -36.272 1.00 43.37 37 SER D C 1
ATOM 3205 O O . SER D 1 37 ? 41.420 21.349 -35.661 1.00 44.57 37 SER D O 1
ATOM 3208 N N . ALA D 1 38 ? 42.768 20.689 -37.357 1.00 43.79 38 ALA D N 1
ATOM 3209 C CA . ALA D 1 38 ? 42.913 22.057 -37.859 1.00 37.50 38 ALA D CA 1
ATOM 3210 C C . ALA D 1 38 ? 41.961 22.209 -39.034 1.00 39.12 38 ALA D C 1
ATOM 3211 O O . ALA D 1 38 ? 42.059 23.205 -39.724 1.00 39.60 38 ALA D O 1
ATOM 3213 N N . ARG D 1 39 ? 41.083 21.221 -39.268 1.00 40.67 39 ARG D N 1
ATOM 3214 C CA . ARG D 1 39 ? 40.186 21.324 -40.426 1.00 40.77 39 ARG D CA 1
ATOM 3215 C C . ARG D 1 39 ? 38.744 21.223 -39.960 1.00 40.00 39 ARG D C 1
ATOM 3216 O O . ARG D 1 39 ? 38.507 20.558 -38.959 1.00 40.70 39 ARG D O 1
ATOM 3224 N N . ARG D 1 40 ? 37.830 21.847 -40.654 1.00 41.41 40 ARG D N 1
ATOM 3225 C CA . ARG D 1 40 ? 36.411 21.775 -40.420 1.00 41.95 40 ARG D CA 1
ATOM 3226 C C . ARG D 1 40 ? 35.932 20.382 -40.846 1.00 38.90 40 ARG D C 1
ATOM 3227 O O . ARG D 1 40 ? 36.212 19.843 -41.898 1.00 34.22 40 ARG D O 1
ATOM 3235 N N . ILE D 1 41 ? 35.180 19.797 -39.905 1.00 39.43 41 ILE D N 1
ATOM 3236 C CA . ILE D 1 41 ? 34.700 18.447 -40.158 1.00 36.24 41 ILE D CA 1
ATOM 3237 C C . ILE D 1 41 ? 33.187 18.363 -40.093 1.00 38.30 41 ILE D C 1
ATOM 3238 O O . ILE D 1 41 ? 32.543 19.119 -39.378 1.00 41.88 41 ILE D O 1
ATOM 3243 N N . GLY D 1 42 ? 32.675 17.386 -40.830 1.00 36.49 42 GLY D N 1
ATOM 3244 C CA . GLY D 1 42 ? 31.268 17.043 -40.782 1.00 35.45 42 GLY D CA 1
ATOM 3245 C C . GLY D 1 42 ? 31.169 15.767 -39.941 1.00 34.47 42 GLY D C 1
ATOM 3246 O O . GLY D 1 42 ? 31.943 14.839 -40.236 1.00 35.85 42 GLY D O 1
ATOM 3247 N N . TYR D 1 43 ? 30.177 15.637 -39.081 1.00 36.62 43 TYR D N 1
ATOM 3248 C CA . TYR D 1 43 ? 30.061 14.405 -38.316 1.00 34.68 43 TYR D CA 1
ATOM 3249 C C . TYR D 1 43 ? 28.674 13.830 -38.315 1.00 33.58 43 TYR D C 1
ATOM 3250 O O . TYR D 1 43 ? 27.732 14.597 -38.495 1.00 38.05 43 TYR D O 1
ATOM 3259 N N . GLY D 1 44 ? 28.601 12.536 -38.075 1.00 35.77 44 GLY D N 1
ATOM 3260 C CA . GLY D 1 44 ? 27.316 11.799 -38.008 1.00 38.03 44 GLY D CA 1
ATOM 3261 C C . GLY D 1 44 ? 27.376 10.890 -36.755 1.00 38.94 44 GLY D C 1
ATOM 3262 O O . GLY D 1 44 ? 28.474 10.573 -36.249 1.00 40.89 44 GLY D O 1
ATOM 3263 N N . ILE D 1 45 ? 26.245 10.611 -36.121 1.00 35.83 45 ILE D N 1
ATOM 3264 C CA . ILE D 1 45 ? 26.236 9.801 -34.909 1.00 38.67 45 ILE D CA 1
ATOM 3265 C C . ILE D 1 45 ? 25.325 8.601 -35.145 1.00 41.63 45 ILE D C 1
ATOM 3266 O O . ILE D 1 45 ? 24.235 8.804 -35.687 1.00 40.27 45 ILE D O 1
ATOM 3271 N N . LYS D 1 46 ? 25.763 7.394 -34.801 1.00 41.43 46 LYS D N 1
ATOM 3272 C CA . LYS D 1 46 ? 24.887 6.221 -34.971 1.00 47.42 46 LYS D CA 1
ATOM 3273 C C . LYS D 1 46 ? 24.894 5.418 -33.676 1.00 50.86 46 LYS D C 1
ATOM 3274 O O . LYS D 1 46 ? 25.805 5.622 -32.852 1.00 45.42 46 LYS D O 1
ATOM 3280 N N . THR D 1 47 ? 23.855 4.614 -33.410 1.00 53.66 47 THR D N 1
ATOM 3281 C CA . THR D 1 47 ? 23.808 3.787 -32.206 1.00 54.49 47 THR D CA 1
ATOM 3282 C C . THR D 1 47 ? 23.431 2.368 -32.632 1.00 52.28 47 THR D C 1
ATOM 3283 O O . THR D 1 47 ? 22.930 2.231 -33.734 1.00 52.25 47 THR D O 1
ATOM 3287 N N . THR D 1 48 ? 23.585 1.415 -31.731 1.00 51.68 48 THR D N 1
ATOM 3288 C CA . THR D 1 48 ? 23.283 0.026 -32.012 1.00 50.19 48 THR D CA 1
ATOM 3289 C C . THR D 1 48 ? 21.877 -0.375 -31.646 1.00 54.01 48 THR D C 1
ATOM 3290 O O . THR D 1 48 ? 21.372 -1.481 -31.975 1.00 56.40 48 THR D O 1
ATOM 3294 N N . ASN D 1 49 ? 21.155 0.588 -31.063 1.00 52.18 49 ASN D N 1
ATOM 3295 C CA . ASN D 1 49 ? 19.766 0.228 -30.729 1.00 52.05 49 ASN D CA 1
ATOM 3296 C C . ASN D 1 49 ? 18.904 1.432 -30.928 1.00 53.80 49 ASN D C 1
ATOM 3297 O O . ASN D 1 49 ? 18.609 2.142 -29.972 1.00 55.10 49 ASN D O 1
ATOM 3302 N N . MET D 1 50 ? 18.432 1.632 -32.158 1.00 60.08 50 MET D N 1
ATOM 3303 C CA . MET D 1 50 ? 17.580 2.793 -32.437 1.00 61.23 50 MET D CA 1
ATOM 3304 C C . MET D 1 50 ? 16.300 2.666 -31.625 1.00 59.18 50 MET D C 1
ATOM 3305 O O . MET D 1 50 ? 15.722 3.714 -31.292 1.00 60.19 50 MET D O 1
ATOM 3310 N N . LYS D 1 51 ? 15.898 1.441 -31.272 1.00 51.94 51 LYS D N 1
ATOM 3311 C CA . LYS D 1 51 ? 14.688 1.356 -30.459 1.00 57.91 51 LYS D CA 1
ATOM 3312 C C . LYS D 1 51 ? 14.867 2.085 -29.126 1.00 62.21 51 LYS D C 1
ATOM 3313 O O . LYS D 1 51 ? 14.141 3.048 -28.852 1.00 65.14 51 LYS D O 1
ATOM 3319 N N . ARG D 1 52 ? 15.844 1.679 -28.330 1.00 61.46 52 ARG D N 1
ATOM 3320 C CA . ARG D 1 52 ? 16.122 2.197 -27.002 1.00 60.38 52 ARG D CA 1
ATOM 3321 C C . ARG D 1 52 ? 16.965 3.456 -26.973 1.00 60.01 52 ARG D C 1
ATOM 3322 O O . ARG D 1 52 ? 16.715 4.331 -26.133 1.00 59.58 52 ARG D O 1
ATOM 3330 N N . LEU D 1 53 ? 17.945 3.609 -27.876 1.00 54.54 53 LEU D N 1
ATOM 3331 C CA . LEU D 1 53 ? 18.821 4.759 -27.850 1.00 51.13 53 LEU D CA 1
ATOM 3332 C C . LEU D 1 53 ? 18.481 5.801 -28.904 1.00 54.87 53 LEU D C 1
ATOM 3333 O O . LEU D 1 53 ? 18.038 5.510 -30.006 1.00 53.17 53 LEU D O 1
ATOM 3338 N N . GLY D 1 54 ? 18.784 7.047 -28.571 1.00 56.21 54 GLY D N 1
ATOM 3339 C CA . GLY D 1 54 ? 18.550 8.194 -29.449 1.00 55.85 54 GLY D CA 1
ATOM 3340 C C . GLY D 1 54 ? 19.567 9.317 -29.197 1.00 56.83 54 GLY D C 1
ATOM 3341 O O . GLY D 1 54 ? 19.991 9.591 -28.055 1.00 60.68 54 GLY D O 1
ATOM 3342 N N . VAL D 1 55 ? 20.124 9.884 -30.271 1.00 51.71 55 VAL D N 1
ATOM 3343 C CA . VAL D 1 55 ? 21.135 10.911 -30.203 1.00 49.61 55 VAL D CA 1
ATOM 3344 C C . VAL D 1 55 ? 20.705 12.206 -30.888 1.00 50.68 55 VAL D C 1
ATOM 3345 O O . VAL D 1 55 ? 20.177 12.282 -32.018 1.00 55.54 55 VAL D O 1
ATOM 3349 N N . ASP D 1 56 ? 21.054 13.307 -30.218 1.00 48.76 56 ASP D N 1
ATOM 3350 C CA . ASP D 1 56 ? 20.637 14.604 -30.777 1.00 50.71 56 ASP D CA 1
ATOM 3351 C C . ASP D 1 56 ? 21.563 15.731 -30.384 1.00 48.41 56 ASP D C 1
ATOM 3352 O O . ASP D 1 56 ? 21.735 15.997 -29.189 1.00 49.07 56 ASP D O 1
ATOM 3357 N N . PRO D 1 57 ? 22.124 16.422 -31.360 1.00 43.34 57 PRO D N 1
ATOM 3358 C CA . PRO D 1 57 ? 21.875 16.203 -32.784 1.00 43.47 57 PRO D CA 1
ATOM 3359 C C . PRO D 1 57 ? 22.521 14.968 -33.363 1.00 44.88 57 PRO D C 1
ATOM 3360 O O . PRO D 1 57 ? 23.579 14.601 -32.861 1.00 47.81 57 PRO D O 1
ATOM 3364 N N . PRO D 1 58 ? 21.949 14.375 -34.413 1.00 46.56 58 PRO D N 1
ATOM 3365 C CA . PRO D 1 58 ? 22.459 13.179 -35.056 1.00 41.78 58 PRO D CA 1
ATOM 3366 C C . PRO D 1 58 ? 23.571 13.417 -36.060 1.00 43.08 58 PRO D C 1
ATOM 3367 O O . PRO D 1 58 ? 24.231 12.515 -36.594 1.00 42.10 58 PRO D O 1
ATOM 3371 N N . CYS D 1 59 ? 23.734 14.675 -36.467 1.00 42.61 59 CYS D N 1
ATOM 3372 C CA . CYS D 1 59 ? 24.766 15.051 -37.422 1.00 43.04 59 CYS D CA 1
ATOM 3373 C C . CYS D 1 59 ? 25.036 16.541 -37.282 1.00 43.15 59 CYS D C 1
ATOM 3374 O O . CYS D 1 59 ? 24.193 17.303 -36.795 1.00 39.24 59 CYS D O 1
ATOM 3377 N N . GLY D 1 60 ? 26.249 16.969 -37.658 1.00 43.19 60 GLY D N 1
ATOM 3378 C CA . GLY D 1 60 ? 26.514 18.406 -37.552 1.00 40.82 60 GLY D CA 1
ATOM 3379 C C . GLY D 1 60 ? 27.781 18.795 -38.243 1.00 42.32 60 GLY D C 1
ATOM 3380 O O . GLY D 1 60 ? 28.425 17.981 -38.909 1.00 45.04 60 GLY D O 1
ATOM 3381 N N . VAL D 1 61 ? 28.276 20.003 -37.970 1.00 44.31 61 VAL D N 1
ATOM 3382 C CA . VAL D 1 61 ? 29.553 20.435 -38.601 1.00 43.34 61 VAL D CA 1
ATOM 3383 C C . VAL D 1 61 ? 30.326 21.173 -37.508 1.00 42.72 61 VAL D C 1
ATOM 3384 O O . VAL D 1 61 ? 29.663 21.904 -36.773 1.00 44.20 61 VAL D O 1
ATOM 3388 N N . LEU D 1 62 ? 31.623 20.964 -37.405 1.00 42.56 62 LEU D N 1
ATOM 3389 C CA . LEU D 1 62 ? 32.413 21.574 -36.341 1.00 41.03 62 LEU D CA 1
ATOM 3390 C C . LEU D 1 62 ? 33.623 22.279 -36.945 1.00 41.59 62 LEU D C 1
ATOM 3391 O O . LEU D 1 62 ? 34.467 21.623 -37.564 1.00 46.45 62 LEU D O 1
ATOM 3396 N N . ASP D 1 63 ? 33.727 23.575 -36.825 1.00 37.73 63 ASP D N 1
ATOM 3397 C CA . ASP D 1 63 ? 34.957 24.237 -37.223 1.00 41.74 63 ASP D CA 1
ATOM 3398 C C . ASP D 1 63 ? 36.100 23.724 -36.332 1.00 46.03 63 ASP D C 1
ATOM 3399 O O . ASP D 1 63 ? 35.919 23.132 -35.266 1.00 47.12 63 ASP D O 1
ATOM 3404 N N . PRO D 1 64 ? 37.329 24.030 -36.728 1.00 48.18 64 PRO D N 1
ATOM 3405 C CA . PRO D 1 64 ? 38.503 23.621 -35.959 1.00 46.23 64 PRO D CA 1
ATOM 3406 C C . PRO D 1 64 ? 38.387 24.108 -34.542 1.00 43.18 64 PRO D C 1
ATOM 3407 O O . PRO D 1 64 ? 38.161 25.296 -34.313 1.00 40.86 64 PRO D O 1
ATOM 3411 N N . LYS D 1 65 ? 38.631 23.251 -33.560 1.00 45.19 65 LYS D N 1
ATOM 3412 C CA . LYS D 1 65 ? 38.574 23.532 -32.148 1.00 46.56 65 LYS D CA 1
ATOM 3413 C C . LYS D 1 65 ? 37.144 23.748 -31.620 1.00 44.17 65 LYS D C 1
ATOM 3414 O O . LYS D 1 65 ? 37.013 24.150 -30.460 1.00 45.89 65 LYS D O 1
ATOM 3420 N N . GLU D 1 66 ? 36.085 23.586 -32.378 1.00 43.00 66 GLU D N 1
ATOM 3421 C CA . GLU D 1 66 ? 34.727 23.801 -31.974 1.00 41.64 66 GLU D CA 1
ATOM 3422 C C . GLU D 1 66 ? 34.202 22.543 -31.295 1.00 45.73 66 GLU D C 1
ATOM 3423 O O . GLU D 1 66 ? 34.657 21.438 -31.566 1.00 42.20 66 GLU D O 1
ATOM 3429 N N . ALA D 1 67 ? 33.238 22.768 -30.366 1.00 47.38 67 ALA D N 1
ATOM 3430 C CA . ALA D 1 67 ? 32.741 21.566 -29.699 1.00 42.20 67 ALA D CA 1
ATOM 3431 C C . ALA D 1 67 ? 31.231 21.500 -29.782 1.00 42.59 67 ALA D C 1
ATOM 3432 O O . ALA D 1 67 ? 30.594 22.490 -30.110 1.00 47.10 67 ALA D O 1
ATOM 3434 N N . VAL D 1 68 ? 30.736 20.278 -29.584 1.00 38.10 68 VAL D N 1
ATOM 3435 C CA . VAL D 1 68 ? 29.300 20.136 -29.544 1.00 38.65 68 VAL D CA 1
ATOM 3436 C C . VAL D 1 68 ? 28.890 19.217 -28.395 1.00 41.09 68 VAL D C 1
ATOM 3437 O O . VAL D 1 68 ? 29.583 18.241 -28.118 1.00 42.07 68 VAL D O 1
ATOM 3441 N N . LEU D 1 69 ? 27.823 19.555 -27.668 1.00 40.36 69 LEU D N 1
ATOM 3442 C CA . LEU D 1 69 ? 27.370 18.624 -26.611 1.00 42.59 69 LEU D CA 1
ATOM 3443 C C . LEU D 1 69 ? 26.198 17.789 -27.141 1.00 41.15 69 LEU D C 1
ATOM 3444 O O . LEU D 1 69 ? 25.163 18.310 -27.573 1.00 40.84 69 LEU D O 1
ATOM 3449 N N . LEU D 1 70 ? 26.393 16.493 -27.258 1.00 40.10 70 LEU D N 1
ATOM 3450 C CA . LEU D 1 70 ? 25.309 15.641 -27.758 1.00 41.83 70 LEU D CA 1
ATOM 3451 C C . LEU D 1 70 ? 24.437 15.085 -26.667 1.00 43.29 70 LEU D C 1
ATOM 3452 O O . LEU D 1 70 ? 24.914 14.831 -25.542 1.00 45.13 70 LEU D O 1
ATOM 3457 N N . ALA D 1 71 ? 23.160 14.861 -26.977 1.00 44.96 71 ALA D N 1
ATOM 3458 C CA . ALA D 1 71 ? 22.259 14.285 -25.957 1.00 42.45 71 ALA D CA 1
ATOM 3459 C C . ALA D 1 71 ? 21.908 12.848 -26.328 1.00 44.25 71 ALA D C 1
ATOM 3460 O O . ALA D 1 71 ? 21.308 12.595 -27.365 1.00 46.07 71 ALA D O 1
ATOM 3462 N N . VAL D 1 72 ? 22.305 11.955 -25.424 1.00 44.29 72 VAL D N 1
ATOM 3463 C CA . VAL D 1 72 ? 22.029 10.541 -25.670 1.00 47.00 72 VAL D CA 1
ATOM 3464 C C . VAL D 1 72 ? 20.861 10.134 -24.787 1.00 48.42 72 VAL D C 1
ATOM 3465 O O . VAL D 1 72 ? 20.948 10.237 -23.568 1.00 47.21 72 VAL D O 1
ATOM 3469 N N . SER D 1 73 ? 19.758 9.694 -25.412 1.00 49.08 73 SER D N 1
ATOM 3470 C CA . SER D 1 73 ? 18.622 9.299 -24.601 1.00 46.21 73 SER D CA 1
ATOM 3471 C C . SER D 1 73 ? 18.458 7.797 -24.641 1.00 49.11 73 SER D C 1
ATOM 3472 O O . SER D 1 73 ? 18.564 7.188 -25.695 1.00 51.31 73 SER D O 1
ATOM 3475 N N . CYS D 1 74 ? 18.176 7.307 -23.440 1.00 48.14 74 CYS D N 1
ATOM 3476 C CA . CYS D 1 74 ? 18.002 5.896 -23.210 1.00 46.03 74 CYS D CA 1
ATOM 3477 C C . CYS D 1 74 ? 16.616 5.691 -22.625 1.00 47.61 74 CYS D C 1
ATOM 3478 O O . CYS D 1 74 ? 16.300 6.221 -21.568 1.00 53.20 74 CYS D O 1
ATOM 3481 N N . ASP D 1 75 ? 15.774 5.019 -23.372 1.00 50.39 75 ASP D N 1
ATOM 3482 C CA . ASP D 1 75 ? 14.425 4.726 -22.943 1.00 52.23 75 ASP D CA 1
ATOM 3483 C C . ASP D 1 75 ? 14.443 3.777 -21.746 1.00 52.29 75 ASP D C 1
ATOM 3484 O O . ASP D 1 75 ? 15.469 3.204 -21.400 1.00 51.85 75 ASP D O 1
ATOM 3489 N N . ALA D 1 76 ? 13.259 3.631 -21.174 1.00 50.46 76 ALA D N 1
ATOM 3490 C CA . ALA D 1 76 ? 13.104 2.679 -20.057 1.00 51.04 76 ALA D CA 1
ATOM 3491 C C . ALA D 1 76 ? 13.024 1.294 -20.693 1.00 52.22 76 ALA D C 1
ATOM 3492 O O . ALA D 1 76 ? 12.348 1.198 -21.728 1.00 55.95 76 ALA D O 1
ATOM 3494 N N . PHE D 1 77 ? 13.679 0.306 -20.161 1.00 56.42 77 PHE D N 1
ATOM 3495 C CA . PHE D 1 77 ? 13.705 -1.064 -20.653 1.00 58.32 77 PHE D CA 1
ATOM 3496 C C . PHE D 1 77 ? 13.908 -2.062 -19.501 1.00 58.73 77 PHE D C 1
ATOM 3497 O O . PHE D 1 77 ? 14.238 -1.667 -18.370 1.00 55.22 77 PHE D O 1
ATOM 3505 N N . ALA D 1 78 ? 13.641 -3.343 -19.799 1.00 61.43 78 ALA D N 1
ATOM 3506 C CA . ALA D 1 78 ? 13.793 -4.389 -18.764 1.00 59.98 78 ALA D CA 1
ATOM 3507 C C . ALA D 1 78 ? 15.223 -4.902 -18.881 1.00 61.99 78 ALA D C 1
ATOM 3508 O O . ALA D 1 78 ? 15.680 -5.281 -19.961 1.00 60.76 78 ALA D O 1
ATOM 3510 N N . PHE D 1 79 ? 15.950 -4.741 -17.789 1.00 66.21 79 PHE D N 1
ATOM 3511 C CA . PHE D 1 79 ? 17.355 -5.074 -17.782 1.00 71.71 79 PHE D CA 1
ATOM 3512 C C . PHE D 1 79 ? 17.698 -6.532 -17.960 1.00 76.42 79 PHE D C 1
ATOM 3513 O O . PHE D 1 79 ? 18.618 -6.813 -18.756 1.00 76.72 79 PHE D O 1
ATOM 3521 N N . GLY D 1 80 ? 17.050 -7.444 -17.252 1.00 82.39 80 GLY D N 1
ATOM 3522 C CA . GLY D 1 80 ? 17.400 -8.870 -17.443 1.00 92.03 80 GLY D CA 1
ATOM 3523 C C . GLY D 1 80 ? 17.051 -9.269 -18.884 1.00 97.94 80 GLY D C 1
ATOM 3524 O O . GLY D 1 80 ? 17.843 -9.916 -19.565 1.00 100.46 80 GLY D O 1
ATOM 3525 N N . GLN D 1 81 ? 15.896 -8.790 -19.319 1.00 101.02 81 GLN D N 1
ATOM 3526 C CA . GLN D 1 81 ? 15.229 -9.004 -20.556 1.00 102.82 81 GLN D CA 1
ATOM 3527 C C . GLN D 1 81 ? 15.710 -8.466 -21.884 1.00 103.62 81 GLN D C 1
ATOM 3528 O O . GLN D 1 81 ? 14.842 -8.460 -22.807 1.00 105.58 81 GLN D O 1
ATOM 3534 N N . GLU D 1 82 ? 16.965 -8.097 -22.140 1.00 103.67 82 GLU D N 1
ATOM 3535 C CA . GLU D 1 82 ? 17.414 -7.626 -23.461 1.00 104.00 82 GLU D CA 1
ATOM 3536 C C . GLU D 1 82 ? 18.898 -7.865 -23.747 1.00 103.92 82 GLU D C 1
ATOM 3537 O O . GLU D 1 82 ? 19.581 -8.523 -22.924 1.00 105.64 82 GLU D O 1
ATOM 3543 N N . ASP D 1 83 ? 19.442 -7.462 -24.912 1.00 102.01 83 ASP D N 1
ATOM 3544 C CA . ASP D 1 83 ? 20.855 -7.620 -25.260 1.00 100.45 83 ASP D CA 1
ATOM 3545 C C . ASP D 1 83 ? 21.689 -6.359 -24.968 1.00 99.39 83 ASP D C 1
ATOM 3546 O O . ASP D 1 83 ? 22.144 -5.587 -25.833 1.00 100.99 83 ASP D O 1
ATOM 3551 N N . THR D 1 84 ? 22.044 -6.195 -23.692 1.00 95.32 84 THR D N 1
ATOM 3552 C CA . THR D 1 84 ? 22.789 -5.146 -23.044 1.00 87.87 84 THR D CA 1
ATOM 3553 C C . THR D 1 84 ? 24.308 -5.219 -23.223 1.00 83.96 84 THR D C 1
ATOM 3554 O O . THR D 1 84 ? 25.094 -4.375 -22.755 1.00 86.57 84 THR D O 1
ATOM 3558 N N . ASN D 1 85 ? 24.782 -6.181 -23.999 1.00 78.09 85 ASN D N 1
ATOM 3559 C CA . ASN D 1 85 ? 26.170 -6.509 -24.195 1.00 74.78 85 ASN D CA 1
ATOM 3560 C C . ASN D 1 85 ? 26.784 -5.942 -25.449 1.00 72.32 85 ASN D C 1
ATOM 3561 O O . ASN D 1 85 ? 28.001 -5.720 -25.501 1.00 70.57 85 ASN D O 1
ATOM 3566 N N . ASN D 1 86 ? 25.965 -5.596 -26.442 1.00 69.69 86 ASN D N 1
ATOM 3567 C CA . ASN D 1 86 ? 26.534 -5.097 -27.690 1.00 68.89 86 ASN D CA 1
ATOM 3568 C C . ASN D 1 86 ? 26.290 -3.638 -27.984 1.00 67.25 86 ASN D C 1
ATOM 3569 O O . ASN D 1 86 ? 26.690 -3.128 -29.054 1.00 65.85 86 ASN D O 1
ATOM 3574 N N . ASP D 1 87 ? 25.741 -2.840 -27.063 1.00 61.68 87 ASP D N 1
ATOM 3575 C CA . ASP D 1 87 ? 25.451 -1.446 -27.350 1.00 56.96 87 ASP D CA 1
ATOM 3576 C C . ASP D 1 87 ? 26.628 -0.485 -27.422 1.00 52.65 87 ASP D C 1
ATOM 3577 O O . ASP D 1 87 ? 27.593 -0.534 -26.670 1.00 48.98 87 ASP D O 1
ATOM 3582 N N . ARG D 1 88 ? 26.517 0.463 -28.362 1.00 49.67 88 ARG D N 1
ATOM 3583 C CA . ARG D 1 88 ? 27.524 1.502 -28.462 1.00 46.66 88 ARG D CA 1
ATOM 3584 C C . ARG D 1 88 ? 27.034 2.652 -29.348 1.00 47.81 88 ARG D C 1
ATOM 3585 O O . ARG D 1 88 ? 26.034 2.568 -30.065 1.00 45.45 88 ARG D O 1
ATOM 3593 N N . ILE D 1 89 ? 27.793 3.732 -29.229 1.00 45.47 89 ILE D N 1
ATOM 3594 C CA . ILE D 1 89 ? 27.575 4.993 -29.936 1.00 41.94 89 ILE D CA 1
ATOM 3595 C C . ILE D 1 89 ? 28.759 5.232 -30.867 1.00 38.71 89 ILE D C 1
ATOM 3596 O O . ILE D 1 89 ? 29.905 5.171 -30.438 1.00 38.18 89 ILE D O 1
ATOM 3601 N N . THR D 1 90 ? 28.477 5.478 -32.131 1.00 37.95 90 THR D N 1
ATOM 3602 C CA . THR D 1 90 ? 29.553 5.710 -33.089 1.00 37.05 90 THR D CA 1
ATOM 3603 C C . THR D 1 90 ? 29.566 7.119 -33.599 1.00 37.77 90 THR D C 1
ATOM 3604 O O . THR D 1 90 ? 28.539 7.683 -34.005 1.00 44.02 90 THR D O 1
ATOM 3608 N N . VAL D 1 91 ? 30.701 7.781 -33.520 1.00 39.24 91 VAL D N 1
ATOM 3609 C CA . VAL D 1 91 ? 30.862 9.134 -34.090 1.00 36.05 91 VAL D CA 1
ATOM 3610 C C . VAL D 1 91 ? 31.701 8.981 -35.359 1.00 38.80 91 VAL D C 1
ATOM 3611 O O . VAL D 1 91 ? 32.849 8.508 -35.304 1.00 34.93 91 VAL D O 1
ATOM 3615 N N . GLU D 1 92 ? 31.126 9.297 -36.486 1.00 42.16 92 GLU D N 1
ATOM 3616 C CA . GLU D 1 92 ? 31.772 9.174 -37.815 1.00 39.69 92 GLU D CA 1
ATOM 3617 C C . GLU D 1 92 ? 32.085 10.574 -38.320 1.00 40.69 92 GLU D C 1
ATOM 3618 O O . GLU D 1 92 ? 31.252 11.490 -38.122 1.00 40.86 92 GLU D O 1
ATOM 3624 N N . TRP D 1 93 ? 33.252 10.839 -38.904 1.00 35.83 93 TRP D N 1
ATOM 3625 C CA . TRP D 1 93 ? 33.520 12.187 -39.402 1.00 39.49 93 TRP D CA 1
ATOM 3626 C C . TRP D 1 93 ? 34.492 12.256 -40.572 1.00 40.86 93 TRP D C 1
ATOM 3627 O O . TRP D 1 93 ? 35.295 11.373 -40.904 1.00 44.12 93 TRP D O 1
ATOM 3638 N N . THR D 1 94 ? 34.388 13.345 -41.328 1.00 39.75 94 THR D N 1
ATOM 3639 C CA . THR D 1 94 ? 35.246 13.551 -42.512 1.00 39.24 94 THR D CA 1
ATOM 3640 C C . THR D 1 94 ? 35.476 15.040 -42.690 1.00 38.76 94 THR D C 1
ATOM 3641 O O . THR D 1 94 ? 34.661 15.826 -42.177 1.00 37.18 94 THR D O 1
ATOM 3645 N N . ASN D 1 95 ? 36.579 15.432 -43.332 1.00 41.86 95 ASN D N 1
ATOM 3646 C CA . ASN D 1 95 ? 36.814 16.860 -43.580 1.00 42.65 95 ASN D CA 1
ATOM 3647 C C . ASN D 1 95 ? 35.740 17.391 -44.522 1.00 42.25 95 ASN D C 1
ATOM 3648 O O . ASN D 1 95 ? 35.343 16.673 -45.442 1.00 46.25 95 ASN D O 1
ATOM 3653 N N . THR D 1 96 ? 35.158 18.533 -44.222 1.00 43.94 96 THR D N 1
ATOM 3654 C CA . THR D 1 96 ? 34.165 19.104 -45.126 1.00 47.09 96 THR D CA 1
ATOM 3655 C C . THR D 1 96 ? 34.868 19.431 -46.465 1.00 47.98 96 THR D C 1
ATOM 3656 O O . THR D 1 96 ? 35.979 19.968 -46.474 1.00 40.99 96 THR D O 1
ATOM 3660 N N . PRO D 1 97 ? 34.209 19.107 -47.574 1.00 50.67 97 PRO D N 1
ATOM 3661 C CA . PRO D 1 97 ? 34.726 19.316 -48.909 1.00 53.44 97 PRO D CA 1
ATOM 3662 C C . PRO D 1 97 ? 34.914 20.772 -49.279 1.00 52.42 97 PRO D C 1
ATOM 3663 O O . PRO D 1 97 ? 34.211 21.620 -48.763 1.00 48.58 97 PRO D O 1
ATOM 3667 N N . ASP D 1 98 ? 35.859 20.924 -50.193 1.00 60.76 98 ASP D N 1
ATOM 3668 C CA . ASP D 1 98 ? 36.214 22.248 -50.701 1.00 70.07 98 ASP D CA 1
ATOM 3669 C C . ASP D 1 98 ? 34.960 23.033 -51.085 1.00 69.39 98 ASP D C 1
ATOM 3670 O O . ASP D 1 98 ? 34.166 22.559 -51.898 1.00 65.65 98 ASP D O 1
ATOM 3675 N N . GLY D 1 99 ? 34.799 24.181 -50.421 1.00 69.89 99 GLY D N 1
ATOM 3676 C CA . GLY D 1 99 ? 33.664 25.030 -50.695 1.00 72.22 99 GLY D CA 1
ATOM 3677 C C . GLY D 1 99 ? 32.339 24.380 -50.321 1.00 74.27 99 GLY D C 1
ATOM 3678 O O . GLY D 1 99 ? 31.559 24.023 -51.198 1.00 74.88 99 GLY D O 1
ATOM 3679 N N . ALA D 1 100 ? 32.125 24.265 -49.021 1.00 70.74 100 ALA D N 1
ATOM 3680 C CA . ALA D 1 100 ? 30.855 23.742 -48.533 1.00 69.86 100 ALA D CA 1
ATOM 3681 C C . ALA D 1 100 ? 30.457 24.749 -47.458 1.00 71.71 100 ALA D C 1
ATOM 3682 O O . ALA D 1 100 ? 31.360 25.456 -47.006 1.00 71.96 100 ALA D O 1
ATOM 3684 N N . ALA D 1 101 ? 29.176 24.868 -47.201 1.00 74.90 101 ALA D N 1
ATOM 3685 C CA . ALA D 1 101 ? 28.741 25.773 -46.123 1.00 72.31 101 ALA D CA 1
ATOM 3686 C C . ALA D 1 101 ? 28.757 24.868 -44.879 1.00 64.89 101 ALA D C 1
ATOM 3687 O O . ALA D 1 101 ? 28.906 23.664 -45.094 1.00 61.94 101 ALA D O 1
ATOM 3689 N N . LYS D 1 102 ? 28.430 25.466 -43.780 1.00 60.37 102 LYS D N 1
ATOM 3690 C CA . LYS D 1 102 ? 28.368 24.771 -42.513 1.00 60.32 102 LYS D CA 1
ATOM 3691 C C . LYS D 1 102 ? 27.018 24.106 -42.282 1.00 58.74 102 LYS D C 1
ATOM 3692 O O . LYS D 1 102 ? 26.335 24.517 -41.348 1.00 62.17 102 LYS D O 1
ATOM 3698 N N . GLN D 1 103 ? 26.606 23.246 -43.191 1.00 55.45 103 GLN D N 1
ATOM 3699 C CA . GLN D 1 103 ? 25.389 22.482 -43.062 1.00 58.58 103 GLN D CA 1
ATOM 3700 C C . GLN D 1 103 ? 25.735 21.050 -43.515 1.00 57.98 103 GLN D C 1
ATOM 3701 O O . GLN D 1 103 ? 26.318 20.932 -44.592 1.00 60.10 103 GLN D O 1
ATOM 3707 N N . PHE D 1 104 ? 25.547 20.090 -42.643 1.00 53.67 104 PHE D N 1
ATOM 3708 C CA . PHE D 1 104 ? 25.859 18.715 -42.977 1.00 56.30 104 PHE D CA 1
ATOM 3709 C C . PHE D 1 104 ? 25.106 18.291 -44.241 1.00 59.65 104 PHE D C 1
ATOM 3710 O O . PHE D 1 104 ? 24.008 18.793 -44.495 1.00 64.58 104 PHE D O 1
ATOM 3718 N N . ARG D 1 105 ? 25.745 17.436 -45.012 1.00 60.03 105 ARG D N 1
ATOM 3719 C CA . ARG D 1 105 ? 25.248 16.811 -46.208 1.00 60.69 105 ARG D CA 1
ATOM 3720 C C . ARG D 1 105 ? 25.632 15.346 -46.129 1.00 58.77 105 ARG D C 1
ATOM 3721 O O . ARG D 1 105 ? 26.795 15.007 -45.987 1.00 61.16 105 ARG D O 1
ATOM 3729 N N . ARG D 1 106 ? 24.630 14.484 -46.268 1.00 58.62 106 ARG D N 1
ATOM 3730 C CA . ARG D 1 106 ? 24.846 13.048 -46.184 1.00 55.38 106 ARG D CA 1
ATOM 3731 C C . ARG D 1 106 ? 25.800 12.603 -47.272 1.00 56.36 106 ARG D C 1
ATOM 3732 O O . ARG D 1 106 ? 26.476 11.601 -47.068 1.00 58.69 106 ARG D O 1
ATOM 3740 N N . GLU D 1 107 ? 25.892 13.359 -48.350 1.00 56.49 107 GLU D N 1
ATOM 3741 C CA . GLU D 1 107 ? 26.736 13.093 -49.479 1.00 60.59 107 GLU D CA 1
ATOM 3742 C C . GLU D 1 107 ? 28.215 13.102 -49.137 1.00 61.06 107 GLU D C 1
ATOM 3743 O O . GLU D 1 107 ? 28.894 12.231 -49.725 1.00 59.30 107 GLU D O 1
ATOM 3749 N N . TRP D 1 108 ? 28.673 13.892 -48.148 1.00 55.19 108 TRP D N 1
ATOM 3750 C CA . TRP D 1 108 ? 30.094 13.899 -47.827 1.00 54.47 108 TRP D CA 1
ATOM 3751 C C . TRP D 1 108 ? 30.678 12.547 -47.438 1.00 53.91 108 TRP D C 1
ATOM 3752 O O . TRP D 1 108 ? 31.904 12.388 -47.409 1.00 56.56 108 TRP D O 1
ATOM 3763 N N . PHE D 1 109 ? 29.852 11.605 -47.041 1.00 49.72 109 PHE D N 1
ATOM 3764 C CA . PHE D 1 109 ? 30.276 10.295 -46.638 1.00 54.14 109 PHE D CA 1
ATOM 3765 C C . PHE D 1 109 ? 30.210 9.268 -47.759 1.00 56.74 109 PHE D C 1
ATOM 3766 O O . PHE D 1 109 ? 30.492 8.082 -47.527 1.00 55.77 109 PHE D O 1
ATOM 3774 N N . GLN D 1 110 ? 29.694 9.748 -48.872 1.00 58.84 110 GLN D N 1
ATOM 3775 C CA . GLN D 1 110 ? 29.481 8.959 -50.055 1.00 60.36 110 GLN D CA 1
ATOM 3776 C C . GLN D 1 110 ? 30.490 9.208 -51.164 1.00 59.79 110 GLN D C 1
ATOM 3777 O O . GLN D 1 110 ? 30.902 8.232 -51.832 1.00 63.26 110 GLN D O 1
ATOM 3783 N N . GLY D 1 111 ? 30.869 10.446 -51.435 1.00 52.00 111 GLY D N 1
ATOM 3784 C CA . GLY D 1 111 ? 31.813 10.617 -52.551 1.00 50.82 111 GLY D CA 1
ATOM 3785 C C . GLY D 1 111 ? 33.159 9.987 -52.216 1.00 50.76 111 GLY D C 1
ATOM 3786 O O . GLY D 1 111 ? 33.423 9.526 -51.103 1.00 49.11 111 GLY D O 1
ATOM 3787 N N . ASP D 1 112 ? 34.047 10.063 -53.210 1.00 49.57 112 ASP D N 1
ATOM 3788 C CA . ASP D 1 112 ? 35.415 9.613 -52.965 1.00 50.29 112 ASP D CA 1
ATOM 3789 C C . ASP D 1 112 ? 35.961 10.283 -51.701 1.00 52.15 112 ASP D C 1
ATOM 3790 O O . ASP D 1 112 ? 35.728 11.467 -51.430 1.00 50.27 112 ASP D O 1
ATOM 3795 N N . GLY D 1 113 ? 36.709 9.487 -50.917 1.00 49.98 113 GLY D N 1
ATOM 3796 C CA . GLY D 1 113 ? 37.284 10.046 -49.731 1.00 47.47 113 GLY D CA 1
ATOM 3797 C C . GLY D 1 113 ? 37.395 9.106 -48.554 1.00 49.07 113 GLY D C 1
ATOM 3798 O O . GLY D 1 113 ? 37.228 7.908 -48.740 1.00 51.58 113 GLY D O 1
ATOM 3799 N N . MET D 1 114 ? 37.725 9.727 -47.400 1.00 45.34 114 MET D N 1
ATOM 3800 C CA . MET D 1 114 ? 37.929 9.019 -46.177 1.00 43.13 114 MET D CA 1
ATOM 3801 C C . MET D 1 114 ? 37.019 9.438 -45.031 1.00 42.77 114 MET D C 1
ATOM 3802 O O . MET D 1 114 ? 36.886 10.603 -44.719 1.00 40.11 114 MET D O 1
ATOM 3807 N N . VAL D 1 115 ? 36.483 8.415 -44.380 1.00 42.95 115 VAL D N 1
ATOM 3808 C CA . VAL D 1 115 ? 35.651 8.544 -43.210 1.00 42.87 115 VAL D CA 1
ATOM 3809 C C . VAL D 1 115 ? 36.397 7.950 -41.999 1.00 43.78 115 VAL D C 1
ATOM 3810 O O . VAL D 1 115 ? 37.132 6.968 -42.118 1.00 41.45 115 VAL D O 1
ATOM 3814 N N . ARG D 1 116 ? 36.258 8.635 -40.874 1.00 41.03 116 ARG D N 1
ATOM 3815 C CA . ARG D 1 116 ? 36.922 8.231 -39.649 1.00 41.17 116 ARG D CA 1
ATOM 3816 C C . ARG D 1 116 ? 35.871 7.930 -38.593 1.00 42.33 116 ARG D C 1
ATOM 3817 O O . ARG D 1 116 ? 34.777 8.497 -38.567 1.00 42.11 116 ARG D O 1
ATOM 3825 N N . ARG D 1 117 ? 36.119 6.925 -37.757 1.00 39.62 117 ARG D N 1
ATOM 3826 C CA . ARG D 1 117 ? 35.142 6.526 -36.771 1.00 38.25 117 ARG D CA 1
ATOM 3827 C C . ARG D 1 117 ? 35.748 6.325 -35.390 1.00 39.86 117 ARG D C 1
ATOM 3828 O O . ARG D 1 117 ? 36.891 5.880 -35.284 1.00 41.48 117 ARG D O 1
ATOM 3836 N N . LYS D 1 118 ? 34.986 6.668 -34.380 1.00 39.28 118 LYS D N 1
ATOM 3837 C CA . LYS D 1 118 ? 35.341 6.437 -32.986 1.00 43.10 118 LYS D CA 1
ATOM 3838 C C . LYS D 1 118 ? 34.135 5.828 -32.233 1.00 41.05 118 LYS D C 1
ATOM 3839 O O . LYS D 1 118 ? 33.074 6.464 -32.227 1.00 43.69 118 LYS D O 1
ATOM 3845 N N . ASN D 1 119 ? 34.314 4.661 -31.652 1.00 38.71 119 ASN D N 1
ATOM 3846 C CA . ASN D 1 119 ? 33.252 4.026 -30.914 1.00 41.54 119 ASN D CA 1
ATOM 3847 C C . ASN D 1 119 ? 33.366 4.378 -29.422 1.00 44.85 119 ASN D C 1
ATOM 3848 O O . ASN D 1 119 ? 34.454 4.613 -28.894 1.00 42.14 119 ASN D O 1
ATOM 3853 N N . LEU D 1 120 ? 32.193 4.456 -28.807 1.00 43.52 120 LEU D N 1
ATOM 3854 C CA . LEU D 1 120 ? 31.998 4.672 -27.381 1.00 39.87 120 LEU D CA 1
ATOM 3855 C C . LEU D 1 120 ? 30.990 3.622 -26.862 1.00 37.00 120 LEU D C 1
ATOM 3856 O O . LEU D 1 120 ? 29.814 3.782 -27.075 1.00 33.30 120 LEU D O 1
ATOM 3861 N N . PRO D 1 121 ? 31.474 2.469 -26.421 1.00 40.30 121 PRO D N 1
ATOM 3862 C CA . PRO D 1 121 ? 30.649 1.388 -25.951 1.00 38.05 121 PRO D CA 1
ATOM 3863 C C . PRO D 1 121 ? 29.786 1.865 -24.774 1.00 42.67 121 PRO D C 1
ATOM 3864 O O . PRO D 1 121 ? 30.243 2.703 -23.972 1.00 45.23 121 PRO D O 1
ATOM 3868 N N . ILE D 1 122 ? 28.558 1.410 -24.746 1.00 41.47 122 ILE D N 1
ATOM 3869 C CA . ILE D 1 122 ? 27.601 1.705 -23.726 1.00 45.35 122 ILE D CA 1
ATOM 3870 C C . ILE D 1 122 ? 27.728 0.535 -22.694 1.00 47.77 122 ILE D C 1
ATOM 3871 O O . ILE D 1 122 ? 27.418 -0.595 -23.071 1.00 46.99 122 ILE D O 1
ATOM 3876 N N . GLU D 1 123 ? 28.066 0.890 -21.475 1.00 47.67 123 GLU D N 1
ATOM 3877 C CA . GLU D 1 123 ? 28.223 -0.106 -20.398 1.00 46.16 123 GLU D CA 1
ATOM 3878 C C . GLU D 1 123 ? 27.129 0.055 -19.362 1.00 45.53 123 GLU D C 1
ATOM 3879 O O . GLU D 1 123 ? 26.908 1.159 -18.828 1.00 52.64 123 GLU D O 1
ATOM 3885 N N . TYR D 1 124 ? 26.378 -0.993 -19.092 1.00 44.14 124 TYR D N 1
ATOM 3886 C CA . TYR D 1 124 ? 25.294 -0.869 -18.108 1.00 45.00 124 TYR D CA 1
ATOM 3887 C C . TYR D 1 124 ? 25.752 -1.228 -16.702 1.00 47.70 124 TYR D C 1
ATOM 3888 O O . TYR D 1 124 ? 26.499 -2.190 -16.520 1.00 47.17 124 TYR D O 1
ATOM 3897 N N . ASN D 1 125 ? 25.416 -0.346 -15.755 1.00 46.99 125 ASN D N 1
ATOM 3898 C CA . ASN D 1 125 ? 25.768 -0.522 -14.344 1.00 44.44 125 ASN D CA 1
ATOM 3899 C C . ASN D 1 125 ? 24.433 -0.624 -13.591 1.00 43.16 125 ASN D C 1
ATOM 3900 O O . ASN D 1 125 ? 23.698 0.291 -13.397 1.00 43.49 125 ASN D O 1
ATOM 3905 N N . PRO D 1 126 ? 24.102 -1.970 -13.463 1.00 43.21 126 PRO D N 1
ATOM 3906 C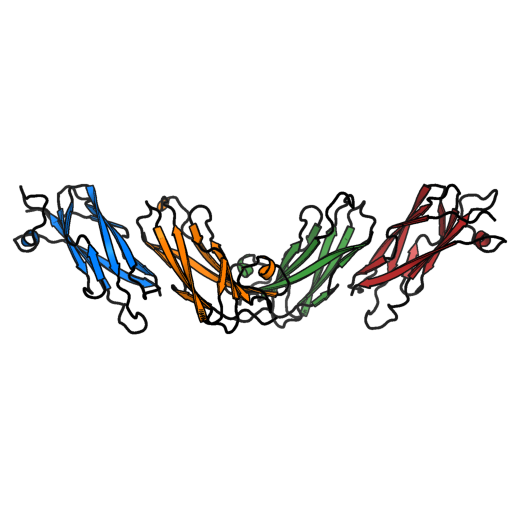 CA . PRO D 1 126 ? 22.797 -2.272 -12.848 1.00 45.55 126 PRO D CA 1
ATOM 3907 C C . PRO D 1 126 ? 22.694 -2.304 -11.336 1.00 47.97 126 PRO D C 1
ATOM 3908 O O . PRO D 1 126 ? 21.540 -2.127 -10.816 1.00 52.54 126 PRO D O 1
#

Foldseek 3Di:
DDWQDDKAKVVRAAAEDEDPQQAKDKDKMKIFRQDQAKKKKAKDKPCPPFWDKPPRIFIAGHGGMDIMIIMGHRDPPVPDDQQDMKMKMKMGGDDDPDDRDDDPVVVVDPGYMDMDIHRYHYHD/DDWQDDKAKVVRAAAEAEDDQAAKDKDKMKIFQQDQAKKKKAKDKPPPPFWDKPPRIWIAGHGGMDMMIIIGGRDDPVPDDQPFIKMKMKMTGDDPDDDGDDDPCRVVDDDDMDMDIHGYHYHD/DDWQDDKAKVVRAAAEDEDDQQAKDKDKMKIFQQDQAKKKKAKDKDCVPFWDKPPRIWIAGHRGMDMMIIIGHRDDPPVDDQQFIKMKMKMGGDDPPDDRGDDPVRVVDDDDMDMDIHYYHYHD/DCWQDDKAKVVRAAAEDEDDLAAKDKDKMKIFQQDQFKKKKAKDKPPPPFKDKPPGIFIAHHGGMDIMIIIGGRDDVVPDDQPFIKMKMKMGGDDDDDDGGDDPCVVPDDDDMDMDIHGYHYHD

B-factor: mean 52.6, std 14.83, range [20.0, 116.49]

CATH classification: 2.60.40.10

Organism: Caenorhabditis elegans (NCBI:txid6239)

Secondary structure (DSSP, 8-state):
------EEEESSS-EEEESP-SS-EEEEEEEEE-SSS-EEEEEEES-TTTEEEESSEEEE-TT-EEEEEEEE----GGGS--TT-EEEEEEEEPPSS--SS--GGGGTSSS--EEEEEEEEEE-/------EEEESSS-EEEESP-SS-EEEEEEEEE-SSS-EEEEEEES-TTTEEEESSEEEE-TT-EEEEEEEE----TTTS--SS-EEEEEEEEPPSS--SS--THHHHSSEEEEEEEEEEEEE-/-------EEESSS-EEEESP-SS-EEEEEEEE--SSS-EEEEEEES-TTTEEEESSEEEE-TT-EEEEEEEE----BTTB--SSEEEEEEEEEPPSS--SS--GGGGTSSEEEEEEEEEEEEE-/------EEEESSS-EEEESP-SS-EEEEEEEEE-SSS-EEEEEEES-TTTEEEESSEEEE-TT-EEEEEEEE----STTS-TTS-EEEEEEEEPPSS--SS--GGGGTSSS--EEEEEEEEEE-

InterPro domains:
  IPR000535 Major sperm protein (MSP) domain [PF00635] (10-113)
  IPR000535 Major sperm protein (MSP) domain [PS50202] (9-126)
  IPR008962 PapD-like superfamily [SSF49354] (5-126)
  IPR013783 Immunoglobulin-like fold [G3DSA:2.60.40.10] (2-127)
  IPR051155 Nematode Major Sperm [PTHR22920] (1-127)

Nearest PDB structures (foldseek):
  1grw-assembly2_B  TM=1.008E+00  e=2.812E-21  Caenorhabditis elegans
  2bvu-assembly3_C  TM=1.001E+00  e=1.087E-18  Ascaris suum
  1msp-assembly1_A  TM=9.991E-01  e=1.758E-18  Ascaris suum
  2msp-assembly1_A  TM=1.000E+00  e=6.130E-18  Ascaris suum
  1z9l-assembly1_A  TM=8.924E-01  e=1.822E-08  Rattus norvegicus

Radius of gyration: 36.99 Å; Cα contacts (8 Å, |Δi|>4): 1199; chains: 4; bounding box: 41×43×133 Å